Protein AF-F4NVR0-F1 (afdb_monomer)

Structure (mmCIF, N/CA/C/O backbone):
data_AF-F4NVR0-F1
#
_entry.id   AF-F4NVR0-F1
#
loop_
_atom_site.group_PDB
_atom_site.id
_atom_site.type_symbol
_atom_site.label_atom_id
_atom_site.label_alt_id
_atom_site.label_comp_id
_atom_site.label_asym_id
_atom_site.label_entity_id
_atom_site.label_seq_id
_atom_site.pdbx_PDB_ins_code
_atom_site.Cartn_x
_atom_site.Cartn_y
_atom_site.Cartn_z
_atom_site.occupancy
_atom_site.B_iso_or_equiv
_atom_site.auth_seq_id
_atom_site.auth_comp_id
_atom_site.auth_asym_id
_atom_site.auth_atom_id
_atom_site.pdbx_PDB_model_num
ATOM 1 N N . MET A 1 1 ? -31.859 -26.322 0.583 1.00 36.53 1 MET A N 1
ATOM 2 C CA . MET A 1 1 ? -31.741 -26.302 2.067 1.00 36.53 1 MET A CA 1
ATOM 3 C C . MET A 1 1 ? -30.584 -27.142 2.639 1.00 36.53 1 MET A C 1
ATOM 5 O O . MET A 1 1 ? -30.115 -26.810 3.721 1.00 36.53 1 MET A O 1
ATOM 9 N N . LEU A 1 2 ? -30.066 -28.167 1.947 1.00 26.70 2 LEU A N 1
ATOM 10 C CA . LEU A 1 2 ? -28.976 -29.030 2.452 1.00 26.70 2 LEU A CA 1
ATOM 11 C C . LEU A 1 2 ? -27.572 -28.378 2.448 1.00 26.70 2 LEU A C 1
ATOM 13 O O . LEU A 1 2 ? -26.786 -28.615 3.360 1.00 26.70 2 LEU A O 1
ATOM 17 N N . LEU A 1 3 ? -27.293 -27.456 1.521 1.00 26.56 3 LEU A N 1
ATOM 18 C CA . LEU A 1 3 ? -25.991 -26.771 1.398 1.00 26.56 3 LEU A CA 1
ATOM 19 C C . LEU A 1 3 ? -25.673 -25.743 2.507 1.00 26.56 3 LEU A C 1
ATOM 21 O O . LEU A 1 3 ? -24.518 -25.367 2.679 1.00 26.56 3 LEU A O 1
ATOM 25 N N . ARG A 1 4 ? -26.658 -25.299 3.305 1.00 35.00 4 ARG A N 1
ATOM 26 C CA . ARG A 1 4 ? -26.414 -24.389 4.449 1.00 35.00 4 ARG A CA 1
ATOM 27 C C . ARG A 1 4 ? -25.969 -25.119 5.722 1.00 35.00 4 ARG A C 1
ATOM 29 O O . ARG A 1 4 ? -25.376 -24.493 6.593 1.00 35.00 4 ARG A O 1
ATOM 36 N N . ARG A 1 5 ? -26.208 -26.433 5.828 1.00 34.28 5 ARG A N 1
ATOM 37 C CA . ARG A 1 5 ? -25.829 -27.233 7.007 1.00 34.28 5 ARG A CA 1
ATOM 38 C C . ARG A 1 5 ? -24.337 -27.590 7.037 1.00 34.28 5 ARG A C 1
ATOM 40 O O . ARG A 1 5 ? -23.794 -27.756 8.125 1.00 34.28 5 ARG A O 1
ATOM 47 N N . SER A 1 6 ? -23.660 -27.663 5.886 1.00 31.27 6 SER A N 1
ATOM 48 C CA . SER A 1 6 ? -22.228 -28.006 5.832 1.00 31.27 6 SER A CA 1
ATOM 49 C C . SER A 1 6 ? -21.328 -26.858 6.301 1.00 31.27 6 SER A C 1
ATOM 51 O O . SER A 1 6 ? -20.441 -27.085 7.118 1.00 31.27 6 SER A O 1
ATOM 53 N N . LYS A 1 7 ? -21.606 -25.610 5.892 1.00 35.78 7 LYS A N 1
ATOM 54 C CA . LYS A 1 7 ? -20.813 -24.431 6.301 1.00 35.78 7 LYS A CA 1
ATOM 55 C C . LYS A 1 7 ? -20.843 -24.168 7.813 1.00 35.78 7 LYS A C 1
ATOM 57 O O . LYS A 1 7 ? -19.829 -23.786 8.385 1.00 35.78 7 LYS A O 1
ATOM 62 N N . VAL A 1 8 ? -21.976 -24.430 8.471 1.00 45.59 8 VAL A N 1
ATOM 63 C CA . VAL A 1 8 ? -22.117 -24.274 9.933 1.00 45.59 8 VAL A CA 1
ATOM 64 C C . VAL A 1 8 ? -21.318 -25.339 10.693 1.00 45.59 8 VAL A C 1
ATOM 66 O O . VAL A 1 8 ? -20.708 -25.026 11.711 1.00 45.59 8 VAL A O 1
ATOM 69 N N . ARG A 1 9 ? -21.248 -26.579 10.182 1.00 40.19 9 ARG A N 1
ATOM 70 C CA . ARG A 1 9 ? -20.438 -27.647 10.796 1.00 40.19 9 ARG A CA 1
ATOM 71 C C . ARG A 1 9 ? -18.940 -27.338 10.751 1.00 40.19 9 ARG A C 1
ATOM 73 O O . ARG A 1 9 ? -18.263 -27.558 11.746 1.00 40.19 9 ARG A O 1
ATOM 80 N N . VAL A 1 10 ? -18.441 -26.777 9.648 1.00 40.94 10 VAL A N 1
ATOM 81 C CA . VAL A 1 10 ? -17.013 -26.432 9.498 1.00 40.94 10 VAL A CA 1
ATOM 82 C C . VAL A 1 10 ? -16.592 -25.318 10.470 1.00 40.94 10 VAL A C 1
ATOM 84 O O . VAL A 1 10 ? -15.555 -25.429 11.117 1.00 40.94 10 VAL A O 1
ATOM 87 N N . SER A 1 11 ? -17.426 -24.288 10.651 1.00 41.56 11 SER A N 1
ATOM 88 C CA . SER A 1 11 ? -17.159 -23.199 11.606 1.00 41.56 11 SER A CA 1
ATOM 89 C C . SER A 1 11 ? -17.175 -23.674 13.068 1.00 41.56 11 SER A C 1
ATOM 91 O O . SER A 1 11 ? -16.345 -23.245 13.867 1.00 41.56 11 SER A O 1
ATOM 93 N N . LEU A 1 12 ? -18.065 -24.611 13.409 1.00 46.56 12 LEU A N 1
ATOM 94 C CA . LEU A 1 12 ? -18.191 -25.138 14.770 1.00 46.56 12 LEU A CA 1
ATOM 95 C C . LEU A 1 12 ? -17.034 -26.082 15.145 1.00 46.56 12 LEU A C 1
ATOM 97 O O . LEU A 1 12 ? -16.557 -26.044 16.276 1.00 46.56 12 LEU A O 1
ATOM 101 N N . VAL A 1 13 ? -16.534 -26.869 14.184 1.00 47.06 13 VAL A N 1
ATOM 102 C CA . VAL A 1 13 ? -15.323 -27.690 14.361 1.00 47.06 13 VAL A CA 1
ATOM 103 C C . VAL A 1 13 ? -14.088 -26.805 14.553 1.00 47.06 13 VAL A C 1
ATOM 105 O O . VAL A 1 13 ? -13.295 -27.080 15.447 1.00 47.06 13 VAL A O 1
ATOM 108 N N . SER A 1 14 ? -13.968 -25.706 13.797 1.00 38.78 14 SER A N 1
ATOM 109 C CA . SER A 1 14 ? -12.871 -24.740 13.956 1.00 38.78 14 SER A CA 1
ATOM 110 C C . SER A 1 14 ? -12.889 -24.030 15.314 1.00 38.78 14 SER A C 1
ATOM 112 O O . SER A 1 14 ? -11.833 -23.794 15.886 1.00 38.78 14 SER A O 1
ATOM 114 N N . ALA A 1 15 ? -14.067 -23.686 15.844 1.00 45.66 15 ALA A N 1
ATOM 115 C CA . ALA A 1 15 ? -14.177 -23.065 17.165 1.00 45.66 15 ALA A CA 1
ATOM 116 C C . ALA A 1 15 ? -13.806 -24.046 18.295 1.00 45.66 15 ALA A C 1
ATOM 118 O O . ALA A 1 15 ? -13.167 -23.658 19.272 1.00 45.66 15 ALA A O 1
ATOM 119 N N . LEU A 1 16 ? -14.165 -25.328 18.151 1.00 44.28 16 LEU A N 1
ATOM 120 C CA . LEU A 1 16 ? -13.837 -26.374 19.124 1.00 44.28 16 LEU A CA 1
ATOM 121 C C . LEU A 1 16 ? -12.336 -26.698 19.163 1.00 44.28 16 LEU A C 1
ATOM 123 O O . LEU A 1 16 ? -11.793 -26.885 20.252 1.00 44.28 16 LEU A O 1
ATOM 127 N N . THR A 1 17 ? -11.640 -26.705 18.021 1.00 43.19 17 THR A N 1
ATOM 128 C CA . THR A 1 17 ? -10.178 -26.886 17.991 1.00 43.19 17 THR A CA 1
ATOM 129 C C . THR A 1 17 ? -9.433 -25.709 18.616 1.00 43.19 17 THR A C 1
ATOM 131 O O . THR A 1 17 ? -8.456 -25.928 19.329 1.00 43.19 17 THR A O 1
ATOM 134 N N . THR A 1 18 ? -9.914 -24.472 18.444 1.00 43.41 18 THR A N 1
ATOM 135 C CA . THR A 1 18 ? -9.326 -23.300 19.115 1.00 43.41 18 THR A CA 1
ATOM 136 C C . THR A 1 18 ? -9.522 -23.344 20.636 1.00 43.41 18 THR A C 1
ATOM 138 O O . THR A 1 18 ? -8.607 -22.998 21.374 1.00 43.41 18 THR A O 1
ATOM 141 N N . ILE A 1 19 ? -10.671 -23.824 21.131 1.00 48.25 19 ILE A N 1
ATOM 142 C CA . ILE A 1 19 ? -10.940 -23.937 22.578 1.00 48.25 19 ILE A CA 1
ATOM 143 C C . ILE A 1 19 ? -10.048 -24.998 23.248 1.00 48.25 19 ILE A C 1
ATOM 145 O O . ILE A 1 19 ? -9.602 -24.788 24.377 1.00 48.25 19 ILE A O 1
ATOM 149 N N . LEU A 1 20 ? -9.748 -26.108 22.565 1.00 38.47 20 LEU A N 1
ATOM 150 C CA . LEU A 1 20 ? -8.894 -27.172 23.111 1.00 38.47 20 LEU A CA 1
ATOM 151 C C . LEU A 1 20 ? -7.405 -26.786 23.169 1.00 38.47 20 LEU A C 1
ATOM 153 O O . LEU A 1 20 ? -6.694 -27.264 24.046 1.00 38.47 20 LEU A O 1
ATOM 157 N N . PHE A 1 21 ? -6.935 -25.882 22.303 1.00 37.25 21 PHE A N 1
ATOM 158 C CA . PHE A 1 21 ? -5.529 -25.451 22.283 1.00 37.25 21 PHE A CA 1
ATOM 159 C C . PHE A 1 21 ? -5.159 -24.408 23.356 1.00 37.25 21 PHE A C 1
ATOM 161 O O . PHE A 1 21 ? -3.981 -24.232 23.653 1.00 37.25 21 PHE A O 1
ATOM 168 N N . TYR A 1 22 ? -6.136 -23.732 23.973 1.00 38.75 22 TYR A N 1
ATOM 169 C CA . TYR A 1 22 ? -5.900 -22.629 24.922 1.00 38.75 22 TYR A CA 1
ATOM 170 C C . TYR A 1 22 ? -6.001 -23.018 26.415 1.00 38.75 22 TYR A C 1
ATOM 172 O O . TYR A 1 22 ? -6.072 -22.147 27.281 1.00 38.75 22 TYR A O 1
ATOM 180 N N . GLN A 1 23 ? -5.974 -24.311 26.759 1.00 33.81 23 GLN A N 1
ATOM 181 C CA . GLN A 1 23 ? -6.136 -24.803 28.141 1.00 33.81 23 GLN A CA 1
ATOM 182 C C . GLN A 1 23 ? -4.935 -24.594 29.096 1.00 33.81 23 GLN A C 1
ATOM 184 O O . GLN A 1 23 ? -4.992 -25.039 30.241 1.00 33.81 23 GLN A O 1
ATOM 189 N N . HIS A 1 24 ? -3.879 -23.876 28.703 1.00 30.55 24 HIS A N 1
ATOM 190 C CA . HIS A 1 24 ? -2.694 -23.647 29.545 1.00 30.55 24 HIS A CA 1
ATOM 191 C C . HIS A 1 24 ? -2.516 -22.191 30.002 1.00 30.55 24 HIS A C 1
ATOM 193 O O . HIS A 1 24 ? -1.464 -21.605 29.782 1.00 30.55 24 HIS A O 1
ATOM 199 N N . TRP A 1 25 ? -3.508 -21.617 30.692 1.00 31.03 25 TRP A N 1
ATOM 200 C CA . TRP A 1 25 ? -3.334 -20.397 31.503 1.00 31.03 25 TRP A CA 1
ATOM 201 C C . TRP A 1 25 ? -4.023 -20.550 32.873 1.00 31.03 25 TRP A C 1
ATOM 203 O O . TRP A 1 25 ? -5.038 -21.248 32.963 1.00 31.03 25 TRP A O 1
ATOM 213 N N . PRO A 1 26 ? -3.482 -19.951 33.953 1.00 31.14 26 PRO A N 1
ATOM 214 C CA . PRO A 1 26 ? -3.902 -20.253 35.318 1.00 31.14 26 PRO A CA 1
ATOM 215 C C . PRO A 1 26 ? 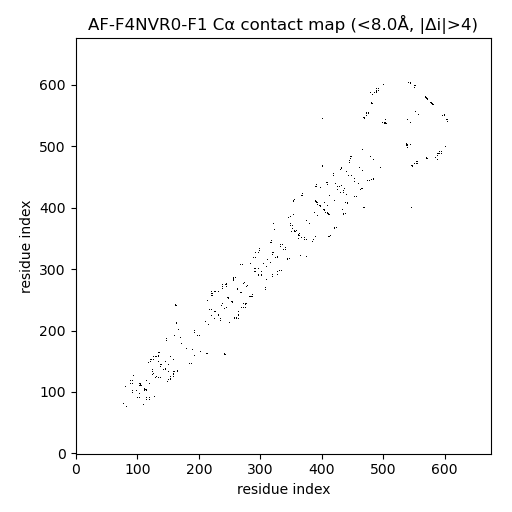-5.282 -19.656 35.629 1.00 31.14 26 PRO A C 1
ATOM 217 O O . PRO A 1 26 ? -5.582 -18.514 35.279 1.00 31.14 26 PRO A O 1
ATOM 220 N N . GLN A 1 27 ? -6.133 -20.440 36.296 1.00 27.61 27 GLN A N 1
ATOM 221 C CA . GLN A 1 27 ? -7.456 -20.005 36.749 1.00 27.61 27 GLN A CA 1
ATOM 222 C C . GLN A 1 27 ? -7.354 -19.083 37.978 1.00 27.61 27 GLN A C 1
ATOM 224 O O . GLN A 1 27 ? -6.601 -19.402 38.898 1.00 27.61 27 GLN A O 1
ATOM 229 N N . PRO A 1 28 ? -8.149 -18.000 38.071 1.00 28.31 28 PRO A N 1
ATOM 230 C CA . PRO A 1 28 ? -8.386 -17.320 39.335 1.00 28.31 28 PRO A CA 1
ATOM 231 C C . PRO A 1 28 ? -9.507 -18.030 40.111 1.00 28.31 28 PRO A C 1
ATOM 233 O O . PRO A 1 28 ? -10.640 -18.146 39.642 1.00 28.31 28 PRO A O 1
ATOM 236 N N . THR A 1 29 ? -9.188 -18.500 41.314 1.00 30.25 29 THR A N 1
ATOM 237 C CA . THR A 1 29 ? -10.130 -19.094 42.268 1.00 30.25 29 THR A CA 1
ATOM 238 C C . THR A 1 29 ? -11.085 -18.018 42.794 1.00 30.25 29 THR A C 1
ATOM 240 O O . THR A 1 29 ? -10.657 -17.106 43.497 1.00 30.25 29 THR A O 1
ATOM 243 N N . ILE A 1 30 ? -12.381 -18.115 42.487 1.00 29.83 30 ILE A N 1
ATOM 244 C CA . ILE A 1 30 ? -13.426 -17.291 43.117 1.00 29.83 30 ILE A CA 1
ATOM 245 C C . ILE A 1 30 ? -14.220 -18.192 44.066 1.00 29.83 30 ILE A C 1
ATOM 247 O O . ILE A 1 30 ? -15.036 -19.009 43.647 1.00 29.83 30 ILE A O 1
ATOM 251 N N . LEU A 1 31 ? -13.941 -18.043 45.361 1.00 26.02 31 LEU A N 1
ATOM 252 C CA . LEU A 1 31 ? -14.676 -18.643 46.473 1.00 26.02 31 LEU A CA 1
ATOM 253 C C . LEU A 1 31 ? -15.923 -17.788 46.751 1.00 26.02 31 LEU A C 1
ATOM 255 O O . LEU A 1 31 ? -15.819 -16.674 47.259 1.00 26.02 31 LEU A O 1
ATOM 259 N N . LEU A 1 32 ? -17.105 -18.307 46.423 1.00 28.14 32 LEU A N 1
ATOM 260 C CA . LEU A 1 32 ? -18.386 -17.724 46.824 1.00 28.14 32 LEU A CA 1
ATOM 261 C C . LEU A 1 32 ? -18.760 -18.245 48.222 1.00 28.14 32 LEU A C 1
ATOM 263 O O . LEU A 1 32 ? -19.095 -19.416 48.378 1.00 28.14 32 LEU A O 1
ATOM 267 N N . LYS A 1 33 ? -18.732 -17.372 49.236 1.00 26.42 33 LYS A N 1
ATOM 268 C CA . LYS A 1 33 ? -19.484 -17.549 50.493 1.00 26.42 33 LYS A CA 1
ATOM 269 C C . LYS A 1 33 ? -20.647 -16.549 50.519 1.00 26.42 33 LYS A C 1
ATOM 271 O O . LYS A 1 33 ? -20.426 -15.386 50.181 1.00 26.42 33 LYS A O 1
ATOM 276 N N . PRO A 1 34 ? -21.859 -16.944 50.943 1.00 31.66 34 PRO A N 1
ATOM 277 C CA . PRO A 1 34 ? -22.960 -16.010 51.132 1.00 31.66 34 PRO A CA 1
ATOM 278 C C . PRO A 1 34 ? -22.920 -15.398 52.542 1.00 31.66 34 PRO A C 1
ATOM 280 O O . PRO A 1 34 ? -22.810 -16.110 53.538 1.00 31.66 34 PRO A O 1
ATOM 283 N N . HIS A 1 35 ? -23.048 -14.072 52.622 1.00 27.88 35 HIS A N 1
ATOM 284 C CA . HIS A 1 35 ? -23.320 -13.331 53.856 1.00 27.88 35 HIS A CA 1
ATOM 285 C C . HIS A 1 35 ? -24.830 -13.078 53.998 1.00 27.88 35 HIS A C 1
ATOM 287 O O . HIS A 1 35 ? -25.474 -12.606 53.063 1.00 27.88 35 HIS A O 1
ATOM 293 N N . ARG A 1 36 ? -25.373 -13.300 55.201 1.00 27.00 36 ARG A N 1
ATOM 294 C CA . ARG A 1 36 ? -26.536 -12.571 55.733 1.00 27.00 36 ARG A CA 1
ATOM 295 C C . ARG A 1 36 ? -26.133 -11.956 57.081 1.00 27.00 36 ARG A C 1
ATOM 297 O O . ARG A 1 36 ? -25.626 -12.652 57.952 1.00 27.00 36 ARG A O 1
ATOM 304 N N . ALA A 1 37 ? -26.314 -10.644 57.174 1.00 30.22 37 ALA A N 1
ATOM 305 C CA . ALA A 1 37 ? -26.220 -9.747 58.337 1.00 30.22 37 ALA A CA 1
ATOM 306 C C . ALA A 1 37 ? -27.593 -9.703 59.063 1.00 30.22 37 ALA A C 1
ATOM 308 O O . ALA A 1 37 ? -28.575 -10.052 58.414 1.00 30.22 37 ALA A O 1
ATOM 309 N N . ILE A 1 38 ? -27.851 -9.273 60.310 1.00 32.03 38 ILE A N 1
ATOM 310 C CA . ILE A 1 38 ? -27.176 -8.720 61.512 1.00 32.03 38 ILE A CA 1
ATOM 311 C C . ILE A 1 38 ? -28.244 -8.832 62.638 1.00 32.03 38 ILE A C 1
ATOM 313 O O . ILE A 1 38 ? -29.405 -8.575 62.330 1.00 32.03 38 ILE A O 1
ATOM 317 N N . SER A 1 39 ? -27.882 -9.104 63.905 1.00 27.84 39 SER A N 1
ATOM 318 C CA . SER A 1 39 ? -28.412 -8.384 65.097 1.00 27.84 39 SER A CA 1
ATOM 319 C C . SER A 1 39 ? -27.800 -8.877 66.422 1.00 27.84 39 SER A C 1
ATOM 321 O O . SER A 1 39 ? -27.597 -10.071 66.626 1.00 27.84 39 SER A O 1
ATOM 323 N N . SER A 1 40 ? -27.521 -7.914 67.299 1.00 30.25 40 SER A N 1
ATOM 324 C CA . SER A 1 40 ? -26.974 -7.962 68.666 1.00 30.25 40 SER A CA 1
ATOM 325 C C . SER A 1 40 ? -27.943 -8.521 69.739 1.00 30.25 40 SER A C 1
ATOM 327 O O . SER A 1 40 ? -29.122 -8.699 69.436 1.00 30.25 40 SER A O 1
ATOM 329 N N . PRO A 1 41 ? -27.473 -8.789 70.983 1.00 41.84 41 PRO A N 1
ATOM 330 C CA . PRO A 1 41 ? -28.193 -9.569 71.998 1.00 41.84 41 PRO A CA 1
ATOM 331 C C . PRO A 1 41 ? -28.903 -8.700 73.052 1.00 41.84 41 PRO A C 1
ATOM 333 O O . PRO A 1 41 ? -28.432 -7.603 73.331 1.00 41.84 41 PRO A O 1
ATOM 336 N N . LEU A 1 42 ? -29.972 -9.217 73.679 1.00 28.72 42 LEU A N 1
ATOM 337 C CA . LEU A 1 42 ? -30.463 -8.827 75.017 1.00 28.72 42 LEU A CA 1
ATOM 338 C C . LEU A 1 42 ? -31.479 -9.868 75.557 1.00 28.72 42 LEU A C 1
ATOM 340 O O . LEU A 1 42 ? -32.535 -10.077 74.974 1.00 28.72 42 LEU A O 1
ATOM 344 N N . THR A 1 43 ? -31.058 -10.538 76.635 1.00 32.84 43 THR A N 1
ATOM 345 C CA . THR A 1 43 ? -31.766 -11.028 77.846 1.00 32.84 43 THR A CA 1
ATOM 346 C C . THR A 1 43 ? -33.218 -11.555 77.836 1.00 32.84 43 THR A C 1
ATOM 348 O O . THR A 1 43 ? -34.168 -10.813 77.604 1.00 32.84 43 THR A O 1
ATOM 351 N N . ASP A 1 44 ? -33.304 -12.782 78.373 1.00 32.72 44 ASP A N 1
ATOM 352 C CA . ASP A 1 44 ? -34.246 -13.329 79.374 1.00 32.72 44 ASP A CA 1
ATOM 353 C C . ASP A 1 44 ? -35.544 -14.089 79.000 1.00 32.72 44 ASP A C 1
ATOM 355 O O . ASP A 1 44 ? -36.103 -13.909 77.919 1.00 32.72 44 ASP A O 1
ATOM 359 N N . PRO A 1 45 ? -35.957 -15.054 79.869 1.00 50.97 45 PRO A N 1
ATOM 360 C CA . PRO A 1 45 ? -36.559 -16.328 79.478 1.00 50.97 45 PRO A CA 1
ATOM 361 C C . PRO A 1 45 ? -38.041 -16.443 79.872 1.00 50.97 45 PRO A C 1
ATOM 363 O O . PRO A 1 45 ? -38.487 -15.771 80.794 1.00 50.97 45 PRO A O 1
ATOM 366 N N . ASN A 1 46 ? -38.789 -17.346 79.220 1.00 29.78 46 ASN A N 1
ATOM 367 C CA . ASN A 1 46 ? -39.793 -18.229 79.845 1.00 29.78 46 ASN A CA 1
ATOM 368 C C . ASN A 1 46 ? -40.592 -19.054 78.814 1.00 29.78 46 ASN A C 1
ATOM 370 O O . ASN A 1 46 ? -40.934 -18.568 77.739 1.00 29.78 46 ASN A O 1
ATOM 374 N N . SER A 1 47 ? -40.960 -20.274 79.239 1.00 30.25 47 SER A N 1
ATOM 375 C CA . SER A 1 47 ? -42.024 -21.179 78.736 1.00 30.25 47 SER A CA 1
ATOM 376 C C . SER A 1 47 ? -41.854 -21.781 77.320 1.00 30.25 47 SER A C 1
ATOM 378 O O . SER A 1 47 ? -41.954 -21.078 76.327 1.00 30.25 47 SER A O 1
ATOM 380 N N . SER A 1 48 ? -41.444 -23.057 77.169 1.00 29.95 48 SER A N 1
ATOM 381 C CA . SER A 1 48 ? -42.264 -24.307 77.185 1.00 29.95 48 SER A CA 1
ATOM 382 C C . SER A 1 48 ? -43.204 -24.420 75.957 1.00 29.95 48 SER A C 1
ATOM 384 O O . SER A 1 48 ? -43.916 -23.470 75.691 1.00 29.95 48 SER A O 1
ATOM 386 N N . ILE A 1 49 ? -43.363 -25.507 75.180 1.00 31.09 49 ILE A N 1
ATOM 387 C CA . ILE A 1 49 ? -43.230 -26.952 75.430 1.00 31.09 49 ILE A CA 1
ATOM 388 C C . ILE A 1 49 ? -43.523 -27.738 74.100 1.00 31.09 49 ILE A C 1
ATOM 390 O O . ILE A 1 49 ? -44.270 -27.242 73.263 1.00 31.09 49 ILE A O 1
ATOM 394 N N . LEU A 1 50 ? -42.977 -28.967 73.979 1.00 28.47 50 LEU A N 1
ATOM 395 C CA . LEU A 1 50 ? -43.384 -30.192 73.213 1.00 28.47 50 LEU A CA 1
ATOM 396 C C . LEU A 1 50 ? -43.513 -30.185 71.659 1.00 28.47 50 LEU A C 1
ATOM 398 O O . LEU A 1 50 ? -44.376 -29.535 71.089 1.00 28.47 50 LEU A O 1
ATOM 402 N N . ILE A 1 51 ? -42.597 -30.841 70.919 1.00 29.86 51 ILE A N 1
ATOM 403 C CA . ILE A 1 51 ? -42.510 -32.272 70.484 1.00 29.86 51 ILE A CA 1
ATOM 404 C C . ILE A 1 51 ? -43.383 -32.647 69.261 1.00 29.86 51 ILE A C 1
ATOM 406 O O . ILE A 1 51 ? -44.602 -32.727 69.351 1.00 29.86 51 ILE A O 1
ATOM 410 N N . ASN A 1 52 ? -42.719 -33.028 68.155 1.00 25.78 52 ASN A N 1
ATOM 411 C CA . ASN A 1 52 ? -42.849 -34.369 67.550 1.00 25.78 52 ASN A CA 1
ATOM 412 C C . ASN A 1 52 ? -41.814 -34.597 66.430 1.00 25.78 52 ASN A C 1
ATOM 414 O O . ASN A 1 52 ? -41.996 -34.185 65.286 1.00 25.78 52 ASN A O 1
ATOM 418 N N . SER A 1 53 ? -40.730 -35.301 66.763 1.00 29.72 53 SER A N 1
ATOM 419 C CA . SER A 1 53 ? -39.784 -35.896 65.819 1.00 29.72 53 SER A CA 1
ATOM 420 C C . SER A 1 53 ? -40.143 -37.370 65.606 1.00 29.72 53 SER A C 1
ATOM 422 O O . SER A 1 53 ? -40.108 -38.175 66.534 1.00 29.72 53 SER A O 1
ATOM 424 N N . LYS A 1 54 ? -40.472 -37.751 64.367 1.00 27.64 54 LYS A N 1
ATOM 425 C CA . LYS A 1 54 ? -40.482 -39.157 63.941 1.00 27.64 54 LYS A CA 1
ATOM 426 C C . LYS A 1 54 ? -39.186 -39.455 63.198 1.00 27.64 54 LYS A C 1
ATOM 428 O O . LYS A 1 54 ? -39.014 -39.081 62.043 1.00 27.64 54 LYS A O 1
ATOM 433 N N . ILE A 1 55 ? -38.290 -40.133 63.904 1.00 33.22 55 ILE A N 1
ATOM 434 C CA . ILE A 1 55 ? -37.166 -40.884 63.350 1.00 33.22 55 ILE A CA 1
ATOM 435 C C . ILE A 1 55 ? -37.739 -42.215 62.854 1.00 33.22 55 ILE A C 1
ATOM 437 O O . ILE A 1 55 ? -38.346 -42.948 63.633 1.00 33.22 55 ILE A O 1
ATOM 441 N N . ALA A 1 56 ? -37.558 -42.519 61.570 1.00 30.06 56 ALA A N 1
ATOM 442 C CA . ALA A 1 56 ? -37.782 -43.849 61.020 1.00 30.06 56 ALA A CA 1
ATOM 443 C C . ALA A 1 56 ? -36.456 -44.372 60.462 1.00 30.06 56 ALA A C 1
ATOM 445 O O . ALA A 1 56 ? -35.919 -43.877 59.473 1.00 30.06 56 ALA A O 1
ATOM 446 N N . THR A 1 57 ? -35.933 -45.358 61.178 1.00 35.72 57 THR A N 1
ATOM 447 C CA . THR A 1 57 ? -34.872 -46.287 60.813 1.00 35.72 57 THR A CA 1
ATOM 448 C C . THR A 1 57 ? -35.260 -47.082 59.565 1.00 35.72 57 THR A C 1
ATOM 450 O O . THR A 1 57 ? -36.354 -47.637 59.495 1.00 35.72 57 THR A O 1
ATOM 453 N N . ALA A 1 58 ? -34.350 -47.185 58.593 1.00 30.78 58 ALA A N 1
ATOM 454 C CA . ALA A 1 58 ? -34.462 -48.145 57.499 1.00 30.78 58 ALA A CA 1
ATOM 455 C C . ALA A 1 58 ? -33.158 -48.936 57.373 1.00 30.78 58 ALA A C 1
ATOM 457 O O . ALA A 1 58 ? -32.067 -48.386 57.222 1.00 30.78 58 ALA A O 1
ATOM 458 N N . SER A 1 59 ? -33.329 -50.243 57.519 1.00 30.52 59 SER A N 1
ATOM 459 C CA . SER A 1 59 ? -32.334 -51.288 57.689 1.00 30.52 59 SER A CA 1
ATOM 460 C C . SER A 1 59 ? -31.445 -51.494 56.466 1.00 30.52 59 SER A C 1
ATOM 462 O O . SER A 1 59 ? -31.913 -51.579 55.332 1.00 30.52 59 SER A O 1
ATOM 464 N N . ILE A 1 60 ? -30.152 -51.673 56.730 1.00 34.69 60 ILE A N 1
ATOM 465 C CA . ILE A 1 60 ? -29.155 -52.139 55.768 1.00 34.69 60 ILE A CA 1
ATOM 466 C C . ILE A 1 60 ? -29.436 -53.617 55.480 1.00 34.69 60 ILE A C 1
ATOM 468 O O . ILE A 1 60 ? -29.231 -54.476 56.334 1.00 34.69 60 ILE A O 1
ATOM 472 N N . THR A 1 61 ? -29.908 -53.912 54.271 1.00 33.06 61 THR A N 1
ATOM 473 C CA . THR A 1 61 ? -29.914 -55.265 53.701 1.00 33.06 61 THR A CA 1
ATOM 474 C C . THR A 1 61 ? -28.890 -55.306 52.573 1.00 33.06 61 THR A C 1
ATOM 476 O O . THR A 1 61 ? -29.039 -54.653 51.544 1.00 33.06 61 THR A O 1
ATOM 479 N N . LEU A 1 62 ? -27.810 -56.051 52.807 1.00 36.22 62 LEU A N 1
ATOM 480 C CA . LEU A 1 62 ? -26.815 -56.435 51.806 1.00 36.22 62 LEU A CA 1
ATOM 481 C C . LEU A 1 62 ? -27.462 -57.369 50.769 1.00 36.22 62 LEU A C 1
ATOM 483 O O . LEU A 1 62 ? -27.976 -58.417 51.168 1.00 36.22 62 LEU A O 1
ATOM 487 N N . PRO A 1 63 ? -27.394 -57.080 49.458 1.00 41.28 63 PRO A N 1
ATOM 488 C CA . PRO A 1 63 ? -27.645 -58.092 48.453 1.00 41.28 63 PRO A CA 1
ATOM 489 C C . PRO A 1 63 ? -26.361 -58.864 48.137 1.00 41.28 63 PRO A C 1
ATOM 491 O O . PRO A 1 63 ? -25.275 -58.306 47.969 1.00 41.28 63 PRO A O 1
ATOM 494 N N . LEU A 1 64 ? -26.543 -60.181 48.067 1.00 38.56 64 LEU A N 1
ATOM 495 C CA . LEU A 1 64 ? -25.562 -61.190 47.716 1.00 38.56 64 LEU A CA 1
ATOM 496 C C . LEU A 1 64 ? -24.849 -60.924 46.383 1.00 38.56 64 LEU A C 1
ATOM 498 O O . LEU A 1 64 ? -25.404 -60.416 45.411 1.00 38.56 64 LEU A O 1
ATOM 502 N N . LEU A 1 65 ? -23.612 -61.413 46.375 1.00 46.94 65 LEU A N 1
ATOM 503 C CA . LEU A 1 65 ? -22.643 -61.540 45.298 1.00 46.94 65 LEU A CA 1
ATOM 504 C C . LEU A 1 65 ? -23.235 -62.194 44.025 1.00 46.94 65 LEU A C 1
ATOM 506 O O . LEU A 1 65 ? -23.136 -63.400 43.809 1.00 46.94 65 LEU A O 1
ATOM 510 N N . GLY A 1 66 ? -23.840 -61.385 43.155 1.00 38.66 66 GLY A N 1
ATOM 511 C CA . GLY A 1 66 ? -24.203 -61.761 41.789 1.00 38.66 66 GLY A CA 1
ATOM 512 C C . GLY A 1 66 ? -23.080 -61.400 40.817 1.00 38.66 66 GLY A C 1
ATOM 513 O O . GLY A 1 66 ? -22.725 -60.231 40.692 1.00 38.66 66 GLY A O 1
ATOM 514 N N . LYS A 1 67 ? -22.518 -62.404 40.133 1.00 44.19 67 LYS A N 1
ATOM 515 C CA . LYS A 1 67 ? -21.478 -62.286 39.093 1.00 44.19 67 LYS A CA 1
ATOM 516 C C . LYS A 1 67 ? -21.742 -61.099 38.152 1.00 44.19 67 LYS A C 1
ATOM 518 O O . LYS A 1 67 ? -22.621 -61.159 37.293 1.00 44.19 67 LYS A O 1
ATOM 523 N N . THR A 1 68 ? -20.950 -60.036 38.283 1.00 41.03 68 THR A N 1
ATOM 524 C CA . THR A 1 68 ? -20.981 -58.882 37.384 1.00 41.03 68 THR A CA 1
ATOM 525 C C . THR A 1 68 ? -20.385 -59.276 36.039 1.00 41.03 68 THR A C 1
ATOM 527 O O . THR A 1 68 ? -19.178 -59.409 35.851 1.00 41.03 68 THR A O 1
ATOM 530 N N . ARG A 1 69 ? -21.271 -59.476 35.065 1.00 44.62 69 ARG A N 1
ATOM 531 C CA . ARG A 1 69 ? -20.921 -59.525 33.649 1.00 44.62 69 ARG A CA 1
ATOM 532 C C . ARG A 1 69 ? -20.422 -58.126 33.279 1.00 44.62 69 ARG A C 1
ATOM 534 O O . ARG A 1 69 ? -21.210 -57.188 33.207 1.00 44.62 69 ARG A O 1
ATOM 541 N N . THR A 1 70 ? -19.115 -57.967 33.098 1.00 45.88 70 THR A N 1
ATOM 542 C CA . THR A 1 70 ? -18.486 -56.725 32.635 1.00 45.88 70 THR A CA 1
ATOM 543 C C . THR A 1 70 ? -18.854 -56.476 31.174 1.00 45.88 70 THR A C 1
ATOM 545 O O . THR A 1 70 ? -18.082 -56.718 30.248 1.00 45.88 70 THR A O 1
ATOM 548 N N . THR A 1 71 ? -20.066 -55.977 30.934 1.00 48.84 71 THR A N 1
ATOM 549 C CA . THR A 1 71 ? -20.378 -55.319 29.670 1.00 48.84 71 THR A CA 1
ATOM 550 C C . THR A 1 71 ? -19.554 -54.041 29.634 1.00 48.84 71 THR A C 1
ATOM 552 O O . THR A 1 71 ? -19.856 -53.091 30.354 1.00 48.84 71 THR A O 1
ATOM 555 N N . LYS A 1 72 ? -18.484 -54.030 28.831 1.00 48.84 72 LYS A N 1
ATOM 556 C CA . LYS A 1 72 ? -17.780 -52.808 28.434 1.00 48.84 72 LYS A CA 1
ATOM 557 C C . LYS A 1 72 ? -18.810 -51.876 27.791 1.00 48.84 72 LYS A C 1
ATOM 559 O O . LYS A 1 72 ? -19.087 -51.984 26.600 1.00 48.84 72 LYS A O 1
ATOM 564 N N . THR A 1 73 ? -19.431 -51.007 28.585 1.00 53.16 73 THR A N 1
ATOM 565 C CA . THR A 1 73 ? -20.252 -49.909 28.083 1.00 53.16 73 THR A CA 1
ATOM 566 C C . THR A 1 73 ? -19.334 -49.038 27.247 1.00 53.16 73 THR A C 1
ATOM 568 O O . THR A 1 73 ? -18.442 -48.381 27.786 1.00 53.16 73 THR A O 1
ATOM 571 N N . LEU A 1 74 ? -19.513 -49.099 25.926 1.00 55.28 74 LEU A N 1
ATOM 572 C CA . LEU A 1 74 ? -18.899 -48.174 24.980 1.00 55.28 74 LEU A CA 1
ATOM 573 C C . LEU A 1 74 ? -19.051 -46.748 25.532 1.00 55.28 74 LEU A C 1
ATOM 575 O O . LEU A 1 74 ? -20.148 -46.409 25.993 1.00 55.28 74 LEU A O 1
ATOM 579 N N . PRO A 1 75 ? -17.986 -45.925 25.531 1.00 56.12 75 PRO A N 1
ATOM 580 C CA . PRO A 1 75 ? -18.066 -44.561 26.027 1.00 56.12 75 PRO A CA 1
ATOM 581 C C . PRO A 1 75 ? -19.204 -43.851 25.296 1.00 56.12 75 PRO A C 1
ATOM 583 O O . PRO A 1 75 ? -19.201 -43.742 24.069 1.00 56.12 75 PRO A O 1
ATOM 586 N N . ARG A 1 76 ? -20.223 -43.438 26.057 1.00 60.72 76 ARG A N 1
ATOM 587 C CA . ARG A 1 76 ? -21.383 -42.720 25.533 1.00 60.72 76 ARG A CA 1
ATOM 588 C C . ARG A 1 76 ? -20.848 -41.461 24.861 1.00 60.72 76 ARG A C 1
ATOM 590 O O . ARG A 1 76 ? -20.324 -40.583 25.542 1.00 60.72 76 ARG A O 1
ATOM 597 N N . ILE A 1 77 ? -20.928 -41.404 23.533 1.00 61.81 77 ILE A N 1
ATOM 598 C CA . ILE A 1 77 ? -20.530 -40.226 22.762 1.00 61.81 77 ILE A CA 1
ATOM 599 C C . ILE A 1 77 ? -21.461 -39.098 23.209 1.00 61.81 77 ILE A C 1
ATOM 601 O O . ILE A 1 77 ? -22.628 -39.076 22.821 1.00 61.81 77 ILE A O 1
ATOM 605 N N . MET A 1 78 ? -20.971 -38.214 24.082 1.00 64.69 78 MET A N 1
ATOM 606 C CA . MET A 1 78 ? -21.718 -37.033 24.502 1.00 64.69 78 MET A CA 1
ATOM 607 C C . MET A 1 78 ? -21.942 -36.163 23.272 1.00 64.69 78 MET A C 1
ATOM 609 O O . MET A 1 78 ? -20.988 -35.686 22.651 1.00 64.69 78 MET A O 1
ATOM 613 N N . MET A 1 79 ? -23.204 -35.980 22.899 1.00 76.94 79 MET A N 1
ATOM 614 C CA . MET A 1 79 ? -23.554 -35.052 21.836 1.00 76.94 79 MET A CA 1
ATOM 615 C C . MET A 1 79 ? -23.490 -33.634 22.400 1.00 76.94 79 MET A C 1
ATOM 617 O O . MET A 1 79 ? -23.746 -33.407 23.580 1.00 76.94 79 MET A O 1
ATOM 621 N N . LEU A 1 80 ? -23.196 -32.644 21.554 1.00 77.12 80 LEU A N 1
ATOM 622 C CA . LEU A 1 80 ? -23.161 -31.234 21.969 1.00 77.12 80 LEU A CA 1
ATOM 623 C C . LEU A 1 80 ? -24.488 -30.786 22.620 1.00 77.12 80 LEU A C 1
ATOM 625 O O . LEU A 1 80 ? -24.512 -29.899 23.467 1.00 77.12 80 LEU A O 1
ATOM 629 N N . THR A 1 81 ? -25.602 -31.420 22.243 1.00 79.00 81 THR A N 1
ATOM 630 C CA . THR A 1 81 ? -26.934 -31.212 22.834 1.00 79.00 81 THR A CA 1
ATOM 631 C C . THR A 1 81 ? -27.019 -31.574 24.311 1.00 79.00 81 THR A C 1
ATOM 633 O O . THR A 1 81 ? -27.873 -31.026 24.998 1.00 79.00 81 THR A O 1
ATOM 636 N N . ASP A 1 82 ? -26.133 -32.446 24.785 1.00 84.69 82 ASP A N 1
ATOM 637 C CA . ASP A 1 82 ? -26.107 -32.951 26.157 1.00 84.69 82 ASP A CA 1
ATOM 638 C C . ASP A 1 82 ? -25.181 -32.105 27.048 1.00 84.69 82 ASP A C 1
ATOM 640 O O . ASP A 1 82 ? -25.072 -32.341 28.251 1.00 84.69 82 ASP A O 1
ATOM 644 N N . CYS A 1 83 ? -24.492 -31.112 26.468 1.00 87.12 83 CYS A N 1
ATOM 645 C CA . CYS A 1 83 ? -23.644 -30.199 27.219 1.00 87.12 83 CYS A CA 1
ATOM 646 C C . CYS A 1 83 ? -24.481 -29.239 28.089 1.00 87.12 83 CYS A C 1
ATOM 648 O O . CYS A 1 83 ? -25.507 -28.730 27.624 1.00 87.12 83 CYS A O 1
ATOM 650 N N . PRO A 1 84 ? -24.010 -28.905 29.307 1.00 92.19 84 PRO A N 1
ATOM 651 C CA . PRO A 1 84 ? -24.652 -27.918 30.173 1.00 92.19 84 PRO A CA 1
ATOM 652 C C . PRO A 1 84 ? -24.824 -26.541 29.514 1.00 92.19 84 PRO A C 1
ATOM 654 O O . PRO A 1 84 ? -24.065 -26.152 28.617 1.00 92.19 84 PRO A O 1
ATOM 657 N N . VAL A 1 85 ? -25.810 -25.774 29.986 1.00 91.56 85 VAL A N 1
ATOM 658 C CA . VAL A 1 85 ? -26.140 -24.425 29.483 1.00 91.56 85 VAL A CA 1
ATOM 659 C C . VAL A 1 85 ? -24.930 -23.491 29.564 1.00 91.56 85 VAL A C 1
ATOM 661 O O . VAL A 1 85 ? -24.732 -22.655 28.685 1.00 91.56 85 VAL A O 1
ATOM 664 N N . GLU A 1 86 ? -24.091 -23.652 30.580 1.00 93.56 86 GLU A N 1
ATOM 665 C CA . GLU A 1 86 ? -22.879 -22.873 30.827 1.00 93.56 86 GLU A CA 1
ATOM 666 C C . GLU A 1 86 ? -21.856 -23.074 29.705 1.00 93.56 86 GLU A C 1
ATOM 668 O O . GLU A 1 86 ? -21.254 -22.110 29.227 1.00 93.56 86 GLU A O 1
ATOM 673 N N . VAL A 1 87 ? -21.704 -24.315 29.228 1.00 93.38 87 VAL A N 1
ATOM 674 C CA . VAL A 1 87 ? -20.820 -24.643 28.102 1.00 93.38 87 VAL A CA 1
ATOM 675 C C . VAL A 1 87 ? -21.351 -23.994 26.830 1.00 93.38 87 VAL A C 1
ATOM 677 O O . VAL A 1 87 ? -20.596 -23.333 26.122 1.00 93.38 87 VAL A O 1
ATOM 680 N N . TRP A 1 88 ? -22.657 -24.093 26.572 1.00 94.25 88 TRP A N 1
ATOM 681 C CA . TRP A 1 88 ? -23.284 -23.420 25.433 1.00 94.25 88 TRP A CA 1
ATOM 682 C C . TRP A 1 88 ? -23.148 -21.898 25.490 1.00 94.25 88 TRP A C 1
ATOM 684 O O . TRP A 1 88 ? -22.903 -21.267 24.465 1.00 94.25 88 TRP A O 1
ATOM 694 N N . THR A 1 89 ? -23.286 -21.314 26.677 1.00 94.00 89 THR A N 1
ATOM 695 C CA . THR A 1 89 ? -23.148 -19.872 26.913 1.00 94.00 89 THR A CA 1
ATOM 696 C C . THR A 1 89 ? -21.721 -19.412 26.631 1.00 94.00 89 THR A C 1
ATOM 698 O O . THR A 1 89 ? -21.514 -18.396 25.970 1.00 94.00 89 THR A O 1
ATOM 701 N N . ARG A 1 90 ? -20.728 -20.205 27.049 1.00 93.69 90 ARG A N 1
ATOM 702 C CA . ARG A 1 90 ? -19.318 -19.946 26.752 1.00 93.69 90 ARG A CA 1
ATOM 703 C C . ARG A 1 90 ? -19.001 -20.125 25.270 1.00 93.69 90 ARG A C 1
ATOM 705 O O . ARG A 1 90 ? -18.306 -19.296 24.701 1.00 93.69 90 ARG A O 1
ATOM 712 N N . ILE A 1 91 ? -19.543 -21.153 24.616 1.00 92.69 91 ILE A N 1
ATOM 713 C CA . ILE A 1 91 ? -19.420 -21.305 23.157 1.00 92.69 91 ILE A CA 1
ATOM 714 C C . ILE A 1 91 ? -19.994 -20.063 22.474 1.00 92.69 91 ILE A C 1
ATOM 716 O O . ILE A 1 91 ? -19.313 -19.456 21.653 1.00 92.69 91 ILE A O 1
ATOM 720 N N . PHE A 1 92 ? -21.207 -19.652 22.857 1.00 93.81 92 PHE A N 1
ATOM 721 C CA . PHE A 1 92 ? -21.877 -18.477 22.310 1.00 93.81 92 PHE A CA 1
ATOM 722 C C . PHE A 1 92 ? -21.026 -17.208 22.441 1.00 93.81 92 PHE A C 1
ATOM 724 O O . PHE A 1 92 ? -20.893 -16.479 21.460 1.00 93.81 92 PHE A O 1
ATOM 731 N N . SER A 1 93 ? -20.388 -16.972 23.594 1.00 93.00 93 SER A N 1
ATOM 732 C CA . SER A 1 93 ? -19.558 -15.778 23.815 1.00 93.00 93 SER A CA 1
ATOM 733 C C . SER A 1 93 ? -18.312 -15.695 22.923 1.00 93.00 93 SER A C 1
ATOM 735 O O . SER A 1 93 ? -17.793 -14.600 22.724 1.00 93.00 93 SER A O 1
ATOM 737 N N . PHE A 1 94 ? -17.844 -16.820 22.368 1.00 91.38 94 PHE A N 1
ATOM 738 C CA . PHE A 1 94 ? -16.700 -16.880 21.447 1.00 91.38 94 PHE A CA 1
ATOM 739 C C . PHE A 1 94 ? -17.096 -17.019 19.970 1.00 91.38 94 PHE A C 1
ATOM 741 O O . PHE A 1 94 ? -16.219 -17.080 19.107 1.00 91.38 94 PHE A O 1
ATOM 748 N N . VAL A 1 95 ? -18.393 -17.050 19.640 1.00 89.25 95 VAL A N 1
ATOM 749 C CA . VAL A 1 95 ? -18.827 -17.101 18.238 1.00 89.25 95 VAL A CA 1
ATOM 750 C C . VAL A 1 95 ? -18.366 -15.831 17.528 1.00 89.25 95 VAL A C 1
ATOM 752 O O . VAL A 1 95 ? -18.756 -14.716 17.884 1.00 89.25 95 VAL A O 1
ATOM 755 N N . HIS A 1 96 ? -17.516 -16.012 16.517 1.00 77.75 96 HIS A N 1
ATOM 756 C CA . HIS A 1 96 ? -17.045 -14.914 15.690 1.00 77.75 96 HIS A CA 1
ATOM 757 C C . HIS A 1 96 ? -18.139 -14.399 14.738 1.00 77.75 96 HIS A C 1
ATOM 759 O O . HIS A 1 96 ? -19.021 -15.144 14.315 1.00 77.75 96 HIS A O 1
ATOM 765 N N . ASP A 1 97 ? -18.036 -13.106 14.420 1.00 68.25 97 ASP A N 1
ATOM 766 C CA . ASP A 1 97 ? -18.822 -12.310 13.464 1.00 68.25 97 ASP A CA 1
ATOM 767 C C . ASP A 1 97 ? -20.103 -11.637 13.971 1.00 68.25 97 ASP A C 1
ATOM 769 O O . ASP A 1 97 ? -20.807 -12.106 14.862 1.00 68.25 97 ASP A O 1
ATOM 773 N N . ASP A 1 98 ? -20.457 -10.526 13.310 1.00 66.38 98 ASP A N 1
ATOM 774 C CA . ASP A 1 98 ? -21.715 -9.785 13.509 1.00 66.38 98 ASP A CA 1
ATOM 775 C C . ASP A 1 98 ? -22.964 -10.646 13.176 1.00 66.38 98 ASP A C 1
ATOM 777 O O . ASP A 1 98 ? -24.108 -10.247 13.409 1.00 66.38 98 ASP A O 1
ATOM 781 N N . THR A 1 99 ? -22.757 -11.860 12.653 1.00 74.06 99 THR A N 1
ATOM 782 C CA . THR A 1 99 ? -23.784 -12.876 12.420 1.00 74.06 99 THR A CA 1
ATOM 783 C C . THR A 1 99 ? -24.008 -13.826 13.593 1.00 74.06 99 THR A C 1
ATOM 785 O O . THR A 1 99 ? -25.003 -14.545 13.557 1.00 74.06 99 THR A O 1
ATOM 788 N N . GLY A 1 100 ? -23.161 -13.838 14.630 1.00 81.31 100 GLY A N 1
ATOM 789 C CA . GLY A 1 100 ? -23.279 -14.766 15.764 1.00 81.31 100 GLY A CA 1
ATOM 790 C C . GLY A 1 100 ? -24.658 -14.714 16.427 1.00 81.31 100 GLY A C 1
ATOM 791 O O . GLY A 1 100 ? -25.359 -15.722 16.495 1.00 81.31 100 GLY A O 1
ATOM 792 N N . LEU A 1 101 ? -25.123 -13.509 16.767 1.00 86.31 101 LEU A N 1
ATOM 793 C CA . LEU A 1 101 ? -26.465 -13.264 17.318 1.00 86.31 101 LEU A CA 1
ATOM 794 C C . LEU A 1 101 ? -27.618 -13.675 16.382 1.00 86.31 101 LEU A C 1
ATOM 796 O O . LEU A 1 101 ? -28.728 -13.908 16.851 1.00 86.31 101 LEU A O 1
ATOM 800 N N . LYS A 1 102 ? -27.383 -13.765 15.066 1.00 88.94 102 LYS A N 1
ATOM 801 C CA . LYS A 1 102 ? -28.408 -14.115 14.065 1.00 88.94 102 LYS A CA 1
ATOM 802 C C . LYS A 1 102 ? -28.417 -15.602 13.717 1.00 88.94 102 LYS A C 1
ATOM 804 O O . LYS A 1 102 ? -29.484 -16.168 13.514 1.00 88.94 102 LYS A O 1
ATOM 809 N N . LEU A 1 103 ? -27.243 -16.222 13.608 1.00 90.25 103 LEU A N 1
ATOM 810 C CA . LEU A 1 103 ? -27.076 -17.594 13.125 1.00 90.25 103 LEU A CA 1
ATOM 811 C C . LEU A 1 103 ? -27.051 -18.617 14.257 1.00 90.25 103 LEU A C 1
ATOM 813 O O . LEU A 1 103 ? -27.616 -19.696 14.097 1.00 90.25 103 LEU A O 1
ATOM 817 N N . PHE A 1 104 ? -26.451 -18.285 15.403 1.00 91.69 104 PHE A N 1
ATOM 818 C CA . PHE A 1 104 ? -26.387 -19.191 16.549 1.00 91.69 104 PHE A CA 1
ATOM 819 C C . PHE A 1 104 ? -27.768 -19.672 17.032 1.00 91.69 104 PHE A C 1
ATOM 821 O O . PHE A 1 104 ? -27.940 -20.882 17.195 1.00 91.69 104 PHE A O 1
ATOM 828 N N . PRO A 1 105 ? -28.799 -18.806 17.147 1.00 92.94 105 PRO A N 1
ATOM 829 C CA . PRO A 1 105 ? -30.138 -19.243 17.541 1.00 92.94 105 PRO A CA 1
ATOM 830 C C . PRO A 1 105 ? -30.787 -20.238 16.561 1.00 92.94 105 PRO A C 1
ATOM 832 O O . PRO A 1 105 ? -31.772 -20.886 16.908 1.00 92.94 105 PRO A O 1
ATOM 835 N N . LEU A 1 106 ? -30.278 -20.343 15.326 1.00 92.94 106 LEU A N 1
ATOM 836 C CA . LEU A 1 106 ? -30.824 -21.204 14.272 1.00 92.94 106 LEU A CA 1
ATOM 837 C C . LEU A 1 106 ? -30.225 -22.617 14.277 1.00 92.94 106 LEU A C 1
ATOM 839 O O . LEU A 1 106 ? -30.683 -23.466 13.514 1.00 92.94 106 LEU A O 1
ATOM 843 N N . ILE A 1 107 ? -29.206 -22.879 15.104 1.00 90.88 107 ILE A N 1
ATOM 844 C CA . ILE A 1 107 ? -28.516 -24.176 15.148 1.00 90.88 107 ILE A CA 1
ATOM 845 C C . ILE A 1 107 ? -29.426 -25.249 15.756 1.00 90.88 107 ILE A C 1
ATOM 847 O O . ILE A 1 107 ? -29.618 -26.315 15.171 1.00 90.88 107 ILE A O 1
ATOM 851 N N . CYS A 1 108 ? -29.980 -24.975 16.938 1.00 92.00 108 CYS A N 1
ATOM 852 C CA . CYS A 1 108 ? -30.866 -25.878 17.667 1.00 92.00 108 CYS A CA 1
ATOM 853 C C . CYS A 1 108 ? -31.701 -25.109 18.706 1.00 92.00 108 CYS A C 1
ATOM 855 O O . CYS A 1 108 ? -31.467 -23.926 18.962 1.00 92.00 108 CYS A O 1
ATOM 857 N N . LYS A 1 109 ? -32.664 -25.793 19.342 1.00 92.50 109 LYS A N 1
ATOM 858 C CA . LYS A 1 109 ? -33.501 -25.208 20.406 1.00 92.50 109 LYS A CA 1
ATOM 859 C C . LYS A 1 109 ? -32.659 -24.672 21.572 1.00 92.50 109 LYS A C 1
ATOM 861 O O . LYS A 1 109 ? -32.899 -23.557 22.017 1.00 92.50 109 LYS A O 1
ATOM 866 N N . GLN A 1 110 ? -31.640 -25.421 22.000 1.00 92.62 110 GLN A N 1
ATOM 867 C CA . GLN A 1 110 ? -30.757 -25.028 23.101 1.00 92.62 110 GLN A CA 1
ATOM 868 C C . GLN A 1 110 ? -29.980 -23.742 22.790 1.00 92.62 110 GLN A C 1
ATOM 870 O O . GLN A 1 110 ? -29.976 -22.810 23.590 1.00 92.62 110 GLN A O 1
ATOM 875 N N . ALA A 1 111 ? -29.390 -23.650 21.595 1.00 92.62 111 ALA A N 1
ATOM 876 C CA . ALA A 1 111 ? -28.682 -22.456 21.142 1.00 92.62 111 ALA A CA 1
ATOM 877 C C . ALA A 1 111 ? -29.610 -21.231 21.081 1.00 92.62 111 ALA A C 1
ATOM 879 O O . ALA A 1 111 ? -29.217 -20.131 21.472 1.00 92.62 111 ALA A O 1
ATOM 880 N N . ARG A 1 112 ? -30.871 -21.430 20.669 1.00 94.44 112 ARG A N 1
ATOM 881 C CA . ARG A 1 112 ? -31.906 -20.390 20.716 1.00 94.44 112 ARG A CA 1
ATOM 882 C C . ARG A 1 112 ? -32.165 -19.912 22.142 1.00 94.44 112 ARG A C 1
ATOM 884 O O . ARG A 1 112 ? -32.107 -18.708 22.372 1.00 94.44 112 ARG A O 1
ATOM 891 N N . CYS A 1 113 ? -32.383 -20.828 23.088 1.00 94.94 113 CYS A N 1
ATOM 892 C CA . CYS A 1 113 ? -32.596 -20.494 24.500 1.00 94.94 113 CYS A CA 1
ATOM 893 C C . CYS A 1 113 ? -31.414 -19.707 25.086 1.00 94.94 113 CYS A C 1
ATOM 895 O O . CYS A 1 113 ? -31.613 -18.670 25.712 1.00 94.94 113 CYS A O 1
ATOM 897 N N . VAL A 1 114 ? -30.184 -20.151 24.815 1.00 95.19 114 VAL A N 1
ATOM 898 C CA . VAL A 1 114 ? -28.957 -19.486 25.280 1.00 95.19 114 VAL A CA 1
ATOM 899 C C . VAL A 1 114 ? -28.830 -18.088 24.683 1.00 95.19 114 VAL A C 1
ATOM 901 O O . VAL A 1 114 ? -28.693 -17.120 25.418 1.00 95.19 114 VAL A O 1
ATOM 904 N N . SER A 1 115 ? -28.974 -17.935 23.366 1.00 94.19 115 SER A N 1
ATOM 905 C CA . SER A 1 115 ? -28.884 -16.618 22.712 1.00 94.19 115 SER A CA 1
ATOM 906 C C . SER A 1 115 ? -29.978 -15.625 23.131 1.00 94.19 115 SER A C 1
ATOM 908 O O . SER A 1 115 ? -29.793 -14.414 23.015 1.00 94.19 115 SER A O 1
ATOM 910 N N . ALA A 1 116 ? -31.126 -16.123 23.604 1.00 94.50 116 ALA A N 1
ATOM 911 C CA . ALA A 1 116 ? -32.216 -15.294 24.102 1.00 94.50 116 ALA A CA 1
ATOM 912 C C . ALA A 1 116 ? -31.957 -14.789 25.531 1.00 94.50 116 ALA A C 1
ATOM 914 O O . ALA A 1 116 ? -32.447 -13.715 25.881 1.00 94.50 116 ALA A O 1
ATOM 915 N N . SER A 1 117 ? -31.167 -15.521 26.325 1.00 96.56 117 SER A N 1
ATOM 916 C CA . SER A 1 117 ? -30.864 -15.192 27.720 1.00 96.56 117 SER A CA 1
ATOM 917 C C . SER A 1 117 ? -30.095 -13.865 27.851 1.00 96.56 117 SER A C 1
ATOM 919 O O . SER A 1 117 ? -29.031 -13.717 27.235 1.00 96.56 117 SER A O 1
ATOM 921 N N . PRO A 1 118 ? -30.563 -12.913 28.688 1.00 96.94 118 PRO A N 1
ATOM 922 C CA . PRO A 1 118 ? -29.862 -11.653 28.938 1.00 96.94 118 PRO A CA 1
ATOM 923 C C . PRO A 1 118 ? -28.422 -11.841 29.428 1.00 96.94 118 PRO A C 1
ATOM 925 O O . PRO A 1 118 ? -27.510 -11.188 28.924 1.00 96.94 118 PRO A O 1
ATOM 928 N N . SER A 1 119 ? -28.186 -12.796 30.334 1.00 96.75 119 SER A N 1
ATOM 929 C CA . SER A 1 119 ? -26.849 -13.085 30.870 1.00 96.75 119 SER A CA 1
ATOM 930 C C . SER A 1 119 ? -25.884 -13.572 29.791 1.00 96.75 119 SER A C 1
ATOM 932 O O . SER A 1 119 ? -24.719 -13.180 29.768 1.00 96.75 119 SER A O 1
ATOM 934 N N . SER A 1 120 ? -26.380 -14.386 28.857 1.00 96.00 120 SER A N 1
ATOM 935 C CA . SER A 1 120 ? -25.575 -14.892 27.741 1.00 96.00 120 SER A CA 1
ATOM 936 C C . SER A 1 120 ? -25.221 -13.784 26.750 1.00 96.00 120 SER A C 1
ATOM 938 O O . SER A 1 120 ? -24.087 -13.723 26.280 1.00 96.00 120 SER A O 1
ATOM 940 N N . LYS A 1 121 ? -26.159 -12.871 26.456 1.00 95.94 121 LYS A N 1
ATOM 941 C CA . LYS A 1 121 ? -25.900 -11.689 25.613 1.00 95.94 121 LYS A CA 1
ATOM 942 C C . LYS A 1 121 ? -24.911 -10.725 26.269 1.00 95.94 121 LYS A C 1
ATOM 944 O O . LYS A 1 121 ? -23.998 -10.250 25.599 1.00 95.94 121 LYS A O 1
ATOM 949 N N . ALA A 1 122 ? -25.064 -10.465 27.568 1.00 97.12 122 ALA A N 1
ATOM 950 C CA . ALA A 1 122 ? -24.142 -9.626 28.328 1.00 97.12 122 ALA A CA 1
ATOM 951 C C . ALA A 1 122 ? -22.717 -10.198 28.291 1.00 97.12 122 ALA A C 1
ATOM 953 O O . ALA A 1 122 ? -21.775 -9.476 27.962 1.00 97.12 122 ALA A O 1
ATOM 954 N N . LEU A 1 123 ? -22.568 -11.507 28.535 1.00 96.06 123 LEU A N 1
ATOM 955 C CA . LEU A 1 123 ? -21.282 -12.190 28.412 1.00 96.06 123 LEU A CA 1
ATOM 956 C C . LEU A 1 123 ? -20.735 -12.105 26.983 1.00 96.06 123 LEU A C 1
ATOM 958 O O . LEU A 1 123 ? -19.570 -11.772 26.806 1.00 96.06 123 LEU A O 1
ATOM 962 N N . TYR A 1 124 ? -21.568 -12.331 25.963 1.00 95.38 124 TYR A N 1
ATOM 963 C CA . TYR A 1 124 ? -21.173 -12.192 24.559 1.00 95.38 124 TYR A CA 1
ATOM 964 C C . TYR A 1 124 ? -20.590 -10.804 24.253 1.00 95.38 124 TYR A C 1
ATOM 966 O O . TYR A 1 124 ? -19.504 -10.710 23.681 1.00 95.38 124 TYR A O 1
ATOM 974 N N . PHE A 1 125 ? -21.252 -9.720 24.672 1.00 95.62 125 PHE A N 1
ATOM 975 C CA . PHE A 1 125 ? -20.743 -8.363 24.444 1.00 95.62 125 PHE A CA 1
ATOM 976 C C . PHE A 1 125 ? -19.446 -8.083 25.204 1.00 95.62 125 PHE A C 1
ATOM 978 O O . PHE A 1 125 ? -18.528 -7.489 24.640 1.00 95.62 125 PHE A O 1
ATOM 985 N N . LEU A 1 126 ? -19.350 -8.529 26.457 1.00 95.62 126 LEU A N 1
ATOM 986 C CA . LEU A 1 126 ? -18.161 -8.349 27.289 1.00 95.62 126 LEU A CA 1
ATOM 987 C C . LEU A 1 126 ? -16.955 -9.126 26.765 1.00 95.62 126 LEU A C 1
ATOM 989 O O . LEU A 1 126 ? -15.862 -8.570 26.683 1.00 95.62 126 LEU A O 1
ATOM 993 N N . THR A 1 127 ? -17.142 -10.389 26.384 1.00 94.12 127 THR A N 1
ATOM 994 C CA . THR A 1 127 ? -16.078 -11.225 25.822 1.00 94.12 127 THR A CA 1
ATOM 995 C C . THR A 1 127 ? -15.617 -10.690 24.471 1.00 94.12 127 THR A C 1
ATOM 997 O O . THR A 1 127 ? -14.421 -10.679 24.200 1.00 94.12 127 THR A O 1
ATOM 1000 N N . ARG A 1 128 ? -16.543 -10.211 23.631 1.00 91.12 128 ARG A N 1
ATOM 1001 C CA . ARG A 1 128 ? -16.217 -9.791 22.265 1.00 91.12 128 ARG A CA 1
ATOM 1002 C C . ARG A 1 128 ? -15.619 -8.392 22.164 1.00 91.12 128 ARG A C 1
ATOM 1004 O O . ARG A 1 128 ? -14.741 -8.174 21.338 1.00 91.12 128 ARG A O 1
ATOM 1011 N N . TYR A 1 129 ? -16.119 -7.444 22.950 1.00 92.19 129 TYR A N 1
ATOM 1012 C CA . TYR A 1 129 ? -15.748 -6.029 22.835 1.00 92.19 129 TYR A CA 1
ATOM 1013 C C . TYR A 1 129 ? -14.977 -5.503 24.052 1.00 92.19 129 TYR A C 1
ATOM 1015 O O . TYR A 1 129 ? -14.542 -4.354 24.052 1.00 92.19 129 TYR A O 1
ATOM 1023 N N . GLY A 1 130 ? -14.806 -6.320 25.092 1.00 93.56 130 GLY A N 1
ATOM 1024 C CA . GLY A 1 130 ? -14.175 -5.911 26.341 1.00 93.56 130 GLY A CA 1
ATOM 1025 C C . GLY A 1 130 ? -15.064 -5.002 27.195 1.00 93.56 130 GLY A C 1
ATOM 1026 O O . GLY A 1 130 ? -16.099 -4.491 26.768 1.00 93.56 130 GLY A O 1
ATOM 1027 N N . LYS A 1 131 ? -14.645 -4.770 28.440 1.00 95.12 131 LYS A N 1
ATOM 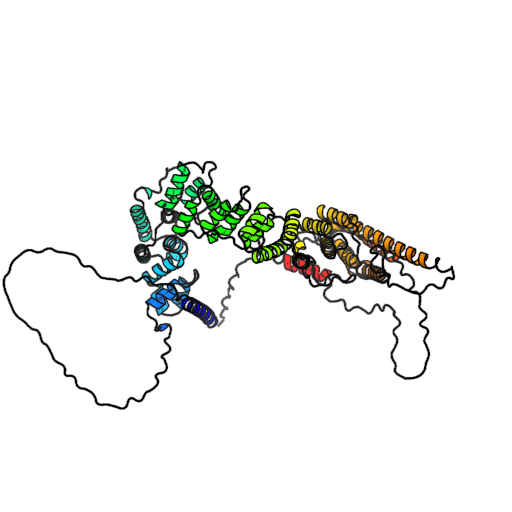1028 C CA . LYS A 1 131 ? -15.440 -4.031 29.437 1.00 95.12 131 LYS A CA 1
ATOM 1029 C C . LYS A 1 131 ? -15.746 -2.587 29.031 1.00 95.12 131 LYS A C 1
ATOM 1031 O O . LYS A 1 131 ? -16.850 -2.118 29.279 1.00 95.12 131 LYS A O 1
ATOM 1036 N N . ASN A 1 132 ? -14.811 -1.917 28.366 1.00 93.25 132 ASN A N 1
ATOM 1037 C CA . ASN A 1 132 ? -14.891 -0.473 28.132 1.00 93.25 132 ASN A CA 1
ATOM 1038 C C . ASN A 1 132 ? -15.615 -0.094 26.830 1.00 93.25 132 ASN A C 1
ATOM 1040 O O . ASN A 1 132 ? -16.240 0.958 26.757 1.00 93.25 132 ASN A O 1
ATOM 1044 N N . MET A 1 133 ? -15.560 -0.956 25.808 1.00 94.69 133 MET A N 1
ATOM 1045 C CA . MET A 1 133 ? -16.179 -0.707 24.497 1.00 94.69 133 MET A CA 1
ATOM 1046 C C . MET A 1 133 ? -17.455 -1.523 24.258 1.00 94.69 133 MET A C 1
ATOM 1048 O O . MET A 1 133 ? -18.132 -1.327 23.244 1.00 94.69 133 MET A O 1
ATOM 1052 N N . SER A 1 134 ? -17.820 -2.414 25.188 1.00 95.31 134 SER A N 1
ATOM 1053 C CA . SER A 1 134 ? -19.005 -3.268 25.059 1.00 95.31 134 SER A CA 1
ATOM 1054 C C . SER A 1 134 ? -20.301 -2.487 24.866 1.00 95.31 134 SER A C 1
ATOM 1056 O O . SER A 1 134 ? -21.038 -2.817 23.941 1.00 95.31 134 SER A O 1
ATOM 1058 N N . PHE A 1 135 ? -20.567 -1.427 25.640 1.00 95.88 135 PHE A N 1
ATOM 1059 C CA . PHE A 1 135 ? -21.776 -0.617 25.436 1.00 95.88 135 PHE A CA 1
ATOM 1060 C C . PHE A 1 135 ? -21.796 0.076 24.082 1.00 95.88 135 PHE A C 1
ATOM 1062 O O . PHE A 1 135 ? -22.817 0.029 23.400 1.00 95.88 135 PHE A O 1
ATOM 1069 N N . TYR A 1 136 ? -20.674 0.665 23.666 1.00 94.94 136 TYR A N 1
ATOM 1070 C CA . TYR A 1 136 ? -20.587 1.347 22.380 1.00 94.94 136 TYR A CA 1
ATOM 1071 C C . TYR A 1 136 ? -20.928 0.407 21.219 1.00 94.94 136 TYR A C 1
ATOM 1073 O O . TYR A 1 136 ? -21.796 0.711 20.399 1.00 94.94 136 TYR A O 1
ATOM 1081 N N . PHE A 1 137 ? -20.277 -0.759 21.151 1.00 93.25 137 PHE A N 1
ATOM 1082 C CA . PHE A 1 137 ? -20.504 -1.701 20.057 1.00 93.25 137 PHE A CA 1
ATOM 1083 C C . PHE A 1 137 ? -21.839 -2.439 20.170 1.00 93.25 137 PHE A C 1
ATOM 1085 O O . PHE A 1 137 ? -22.461 -2.692 19.137 1.00 93.25 137 PHE A O 1
ATOM 1092 N N . ALA A 1 138 ? -22.314 -2.746 21.382 1.00 94.06 138 ALA A N 1
ATOM 1093 C CA . ALA A 1 138 ? -23.642 -3.319 21.576 1.00 94.06 138 ALA A CA 1
ATOM 1094 C C . ALA A 1 138 ? -24.730 -2.348 21.102 1.00 94.06 138 ALA A C 1
ATOM 1096 O O . ALA A 1 138 ? -25.596 -2.742 20.327 1.00 94.06 138 ALA A O 1
ATOM 1097 N N . TYR A 1 139 ? -24.634 -1.068 21.469 1.00 93.75 139 TYR A N 1
ATOM 1098 C CA . TYR A 1 139 ? -25.549 -0.026 21.008 1.00 93.75 139 TYR A CA 1
ATOM 1099 C C . TYR A 1 139 ? -25.479 0.156 19.485 1.00 93.75 139 TYR A C 1
ATOM 1101 O O . TYR A 1 139 ? -26.490 0.067 18.794 1.00 93.75 139 TYR A O 1
ATOM 1109 N N . ARG A 1 140 ? -24.271 0.332 18.937 1.00 91.44 140 ARG A N 1
ATOM 1110 C CA . ARG A 1 140 ? -24.061 0.634 17.514 1.00 91.44 140 ARG A CA 1
ATOM 1111 C C . ARG A 1 140 ? -24.450 -0.514 16.582 1.00 91.44 140 ARG A C 1
ATOM 1113 O O . ARG A 1 140 ? -25.052 -0.280 15.538 1.00 91.44 140 ARG A O 1
ATOM 1120 N N . LYS A 1 141 ? -24.037 -1.744 16.899 1.00 91.12 141 LYS A N 1
ATOM 1121 C CA . LYS A 1 141 ? -24.180 -2.901 15.997 1.00 91.12 141 LYS A CA 1
ATOM 1122 C C . LYS A 1 141 ? -25.353 -3.806 16.360 1.00 91.12 141 LYS A C 1
ATOM 1124 O O . LYS A 1 141 ? -25.888 -4.482 15.483 1.00 91.12 141 LYS A O 1
ATOM 1129 N N . HIS A 1 142 ? -25.751 -3.825 17.632 1.00 91.81 142 HIS A N 1
ATOM 1130 C CA . HIS A 1 142 ? -26.645 -4.840 18.193 1.00 91.81 142 HIS A CA 1
ATOM 1131 C C . HIS A 1 142 ? -27.783 -4.242 19.026 1.00 91.81 142 HIS A C 1
ATOM 1133 O O . HIS A 1 142 ? -28.248 -4.892 19.958 1.00 91.81 142 HIS A O 1
ATOM 1139 N N . LEU A 1 143 ? -28.274 -3.046 18.672 1.00 91.75 143 LEU A N 1
ATOM 1140 C CA . LEU A 1 143 ? -29.301 -2.323 19.437 1.00 91.75 143 LEU A CA 1
ATOM 1141 C C . LEU A 1 143 ? -30.504 -3.200 19.828 1.00 91.75 143 LEU A C 1
ATOM 1143 O O . LEU A 1 143 ? -30.966 -3.152 20.958 1.00 91.75 143 LEU A O 1
ATOM 1147 N N . LYS A 1 144 ? -30.969 -4.073 18.924 1.00 91.06 144 LYS A N 1
ATOM 1148 C CA . LYS A 1 144 ? -32.106 -4.986 19.173 1.00 91.06 144 LYS A CA 1
ATOM 1149 C C . LYS A 1 144 ? -31.841 -6.060 20.233 1.00 91.06 144 LYS A C 1
ATOM 1151 O O . LYS A 1 144 ? -32.782 -6.646 20.754 1.00 91.06 144 LYS A O 1
ATOM 1156 N N . ALA A 1 145 ? -30.578 -6.384 20.485 1.00 92.25 145 ALA A N 1
ATOM 1157 C CA . ALA A 1 145 ? -30.168 -7.341 21.506 1.00 92.25 145 ALA A CA 1
ATOM 1158 C C . ALA A 1 145 ? -29.811 -6.656 22.836 1.00 92.25 145 ALA A C 1
ATOM 1160 O O . ALA A 1 145 ? -29.578 -7.357 23.819 1.00 92.25 145 ALA A O 1
ATOM 1161 N N . LEU A 1 146 ? -29.770 -5.320 22.863 1.00 93.94 146 LEU A N 1
ATOM 1162 C CA . LEU A 1 146 ? -29.481 -4.515 24.039 1.00 93.94 146 LEU A CA 1
ATOM 1163 C C . LEU A 1 146 ? -30.797 -4.123 24.723 1.00 93.94 146 LEU A C 1
ATOM 1165 O O . LEU A 1 146 ? -31.454 -3.165 24.328 1.00 93.94 146 LEU A O 1
ATOM 1169 N N . ASP A 1 147 ? -31.187 -4.886 25.738 1.00 93.94 147 ASP A N 1
ATOM 1170 C CA . ASP A 1 147 ? -32.321 -4.570 26.609 1.00 93.94 147 ASP A CA 1
ATOM 1171 C C . ASP A 1 147 ? -31.838 -4.092 27.993 1.00 93.94 147 ASP A C 1
ATOM 1173 O O . ASP A 1 147 ? -30.644 -4.131 28.305 1.00 93.94 147 ASP A O 1
ATOM 1177 N N . LEU A 1 148 ? -32.764 -3.609 28.826 1.00 96.31 148 LEU A N 1
ATOM 1178 C CA . LEU A 1 148 ? -32.440 -3.062 30.148 1.00 96.31 148 LEU A CA 1
ATOM 1179 C C . LEU A 1 148 ? -31.749 -4.094 31.055 1.00 96.31 148 LEU A C 1
ATOM 1181 O O . LEU A 1 148 ? -30.804 -3.751 31.765 1.00 96.31 148 LEU A O 1
ATOM 1185 N N . LEU A 1 149 ? -32.187 -5.356 31.008 1.00 97.44 149 LEU A N 1
ATOM 1186 C CA . LEU A 1 149 ? -31.618 -6.431 31.825 1.00 97.44 149 LEU A CA 1
ATOM 1187 C C . LEU A 1 149 ? -30.197 -6.765 31.371 1.00 97.44 149 LEU A C 1
ATOM 1189 O O . LEU A 1 149 ? -29.305 -6.909 32.203 1.00 97.44 149 LEU A O 1
ATOM 1193 N N . VAL A 1 150 ? -29.958 -6.832 30.059 1.00 97.38 150 VAL A N 1
ATOM 1194 C CA . VAL A 1 150 ? -28.621 -7.011 29.486 1.00 97.38 150 VAL A CA 1
ATOM 1195 C C . VAL A 1 150 ? -27.699 -5.892 29.955 1.00 97.38 150 VAL A C 1
ATOM 1197 O O . VAL A 1 150 ? -26.600 -6.182 30.419 1.00 97.38 150 VAL A O 1
ATOM 1200 N N . VAL A 1 151 ? -28.142 -4.632 29.898 1.00 97.19 151 VAL A N 1
ATOM 1201 C CA . VAL A 1 151 ? -27.335 -3.491 30.355 1.00 97.19 151 VAL A CA 1
ATOM 1202 C C . VAL A 1 151 ? -27.003 -3.590 31.844 1.00 97.19 151 VAL A C 1
ATOM 1204 O O . VAL A 1 151 ? -25.843 -3.425 32.219 1.00 97.19 151 VAL A O 1
ATOM 1207 N N . GLN A 1 152 ? -27.982 -3.906 32.692 1.00 97.12 152 GLN A N 1
ATOM 1208 C CA . GLN A 1 152 ? -27.757 -4.079 34.130 1.00 97.12 152 GLN A CA 1
ATOM 1209 C C . GLN A 1 152 ? -26.757 -5.202 34.421 1.00 97.12 152 GLN A C 1
ATOM 1211 O O . GLN A 1 152 ? -25.826 -5.007 35.201 1.00 97.12 152 GLN A O 1
ATOM 1216 N N . ILE A 1 153 ? -26.895 -6.352 33.756 1.00 97.88 153 ILE A N 1
ATOM 1217 C CA . ILE A 1 153 ? -25.971 -7.481 33.915 1.00 97.88 153 ILE A CA 1
ATOM 1218 C C . ILE A 1 153 ? -24.575 -7.115 33.396 1.00 97.88 153 ILE A C 1
ATOM 1220 O O . ILE A 1 153 ? -23.575 -7.493 34.003 1.00 97.88 153 ILE A O 1
ATOM 1224 N N . MET A 1 154 ? -24.469 -6.362 32.299 1.00 97.88 154 MET A N 1
ATOM 1225 C CA . MET A 1 154 ? -23.182 -5.867 31.804 1.00 97.88 154 MET A CA 1
ATOM 1226 C C . MET A 1 154 ? -22.494 -4.975 32.844 1.00 97.88 154 MET A C 1
ATOM 1228 O O . MET A 1 154 ? -21.320 -5.198 33.135 1.00 97.88 154 MET A O 1
ATOM 1232 N N . LEU A 1 155 ? -23.218 -4.026 33.449 1.00 97.00 155 LEU A N 1
ATOM 1233 C CA . LEU A 1 155 ? -22.696 -3.166 34.520 1.00 97.00 155 LEU A CA 1
ATOM 1234 C C . LEU A 1 155 ? -22.267 -3.972 35.751 1.00 97.00 155 LEU A C 1
ATOM 1236 O O . LEU A 1 155 ? -21.172 -3.762 36.265 1.00 97.00 155 LEU A O 1
ATOM 1240 N N . GLN A 1 156 ? -23.082 -4.940 36.185 1.00 97.06 156 GLN A N 1
ATOM 1241 C CA . GLN A 1 156 ? -22.751 -5.839 37.300 1.00 97.06 156 GLN A CA 1
ATOM 1242 C C . GLN A 1 156 ? -21.474 -6.649 37.036 1.00 97.06 156 GLN A C 1
ATOM 1244 O O . GLN A 1 156 ? -20.692 -6.895 37.948 1.00 97.06 156 GLN A O 1
ATOM 1249 N N . ASN A 1 157 ? -21.225 -7.013 35.776 1.00 96.50 157 ASN A N 1
ATOM 1250 C CA . ASN A 1 157 ? -20.003 -7.696 35.348 1.00 96.50 157 ASN A CA 1
ATOM 1251 C C . ASN A 1 157 ? -18.837 -6.732 35.031 1.00 96.50 157 ASN A C 1
ATOM 1253 O O . ASN A 1 157 ? -17.801 -7.138 34.489 1.00 96.50 157 ASN A O 1
ATOM 1257 N N . GLY A 1 158 ? -18.978 -5.454 35.388 1.00 95.25 158 GLY A N 1
ATOM 1258 C CA . GLY A 1 158 ? -17.930 -4.446 35.297 1.00 95.25 158 GLY A CA 1
ATOM 1259 C C . GLY A 1 158 ? -17.757 -3.826 33.913 1.00 95.25 158 GLY A C 1
ATOM 1260 O O . GLY A 1 158 ? -16.666 -3.333 33.622 1.00 95.25 158 GLY A O 1
ATOM 1261 N N . ALA A 1 159 ? -18.779 -3.857 33.050 1.00 96.25 159 ALA A N 1
ATOM 1262 C CA . ALA A 1 159 ? -18.803 -2.987 31.878 1.00 96.25 159 ALA A CA 1
ATOM 1263 C C . ALA A 1 159 ? -18.732 -1.524 32.329 1.00 96.25 159 ALA A C 1
ATOM 1265 O O . ALA A 1 159 ? -19.419 -1.125 33.268 1.00 96.25 159 ALA A O 1
ATOM 1266 N N . GLN A 1 160 ? -17.920 -0.725 31.648 1.00 93.81 160 GLN A N 1
ATOM 1267 C CA . GLN A 1 160 ? -17.846 0.712 31.893 1.00 93.81 160 GLN A CA 1
ATOM 1268 C C . GLN A 1 160 ? -18.687 1.429 30.851 1.00 93.81 160 GLN A C 1
ATOM 1270 O O . GLN A 1 160 ? -18.688 1.022 29.690 1.00 93.81 160 GLN A O 1
ATOM 1275 N N . LEU A 1 161 ? -19.381 2.492 31.259 1.00 94.50 161 LEU A N 1
ATOM 1276 C CA . LEU A 1 161 ? -20.133 3.374 30.372 1.00 94.50 161 LEU A CA 1
ATOM 1277 C C . LEU A 1 161 ? -19.364 4.693 30.192 1.00 94.50 161 LEU A C 1
ATOM 1279 O O . LEU A 1 161 ? -19.516 5.583 31.026 1.00 94.50 161 LEU A O 1
ATOM 1283 N N . PRO A 1 162 ? -18.538 4.842 29.137 1.00 93.81 162 PRO A N 1
ATOM 1284 C CA . PRO A 1 162 ? -17.851 6.099 28.869 1.00 93.81 162 PRO A CA 1
ATOM 1285 C C . PRO A 1 162 ? -18.830 7.235 28.562 1.00 93.81 162 PRO A C 1
ATOM 1287 O O . PRO A 1 162 ? -19.839 7.027 27.878 1.00 93.81 162 PRO A O 1
ATOM 1290 N N . ARG A 1 163 ? -18.482 8.462 28.966 1.00 92.56 163 ARG A N 1
ATOM 1291 C CA . ARG A 1 163 ? -19.313 9.663 28.753 1.00 92.56 163 ARG A CA 1
ATOM 1292 C C . ARG A 1 163 ? -19.681 9.879 27.281 1.00 92.56 163 ARG A C 1
ATOM 1294 O O . ARG A 1 163 ? -20.842 10.152 26.977 1.00 92.56 163 ARG A O 1
ATOM 1301 N N . PHE A 1 164 ? -18.742 9.673 26.355 1.00 92.31 164 PHE A N 1
ATOM 1302 C CA . PHE A 1 164 ? -18.998 9.838 24.918 1.00 92.31 164 PHE A CA 1
ATOM 1303 C C . PHE A 1 164 ? -20.086 8.889 24.381 1.00 92.31 164 PHE A C 1
ATOM 1305 O O . PHE A 1 164 ? -20.777 9.214 23.414 1.00 92.31 164 PHE A O 1
ATOM 1312 N N . VAL A 1 165 ? -20.248 7.704 24.984 1.00 93.31 165 VAL A N 1
ATOM 1313 C CA . VAL A 1 165 ? -21.292 6.748 24.587 1.00 93.31 165 VAL A CA 1
ATOM 1314 C C . VAL A 1 165 ? -22.653 7.305 24.981 1.00 93.31 165 VAL A C 1
ATOM 1316 O O . VAL A 1 165 ? -23.565 7.313 24.159 1.00 93.31 165 VAL A O 1
ATOM 1319 N N . ALA A 1 166 ? -22.766 7.848 26.194 1.00 92.00 166 ALA A N 1
ATOM 1320 C CA . ALA A 1 166 ? -23.973 8.524 26.649 1.00 92.00 166 ALA A CA 1
ATOM 1321 C C . ALA A 1 166 ? -24.293 9.760 25.793 1.00 92.00 166 ALA A C 1
ATOM 1323 O O . ALA A 1 166 ? -25.430 9.910 25.358 1.00 92.00 166 ALA A O 1
ATOM 1324 N N . GLN A 1 167 ? -23.294 10.587 25.454 1.00 89.50 167 GLN A N 1
ATOM 1325 C CA . GLN A 1 167 ? -23.455 11.717 24.523 1.00 89.50 167 GLN A CA 1
ATOM 1326 C C . GLN A 1 167 ? -24.030 11.269 23.177 1.00 89.50 167 GLN A C 1
ATOM 1328 O O . GLN A 1 167 ? -24.963 11.882 22.657 1.00 89.50 167 GLN A O 1
ATOM 1333 N N . LYS A 1 168 ? -23.487 10.182 22.615 1.00 89.94 168 LYS A N 1
ATOM 1334 C CA . LYS A 1 168 ? -23.946 9.637 21.338 1.00 89.94 168 LYS A CA 1
ATOM 1335 C C . LYS A 1 168 ? -25.381 9.115 21.426 1.00 89.94 168 LYS A C 1
ATOM 1337 O O . LYS A 1 168 ? -26.175 9.426 20.545 1.00 89.94 168 LYS A O 1
ATOM 1342 N N . ILE A 1 169 ? -25.717 8.376 22.483 1.00 90.94 169 ILE A N 1
ATOM 1343 C CA . ILE A 1 169 ? -27.075 7.866 22.725 1.00 90.94 169 ILE A CA 1
ATOM 1344 C C . ILE A 1 169 ? -28.074 9.023 22.857 1.00 90.94 169 ILE A C 1
ATOM 1346 O O . ILE A 1 169 ? -29.130 8.985 22.232 1.00 90.94 169 ILE A O 1
ATOM 1350 N N . THR A 1 170 ? -27.734 10.064 23.620 1.00 89.81 170 THR A N 1
ATOM 1351 C CA . THR A 1 170 ? -28.579 11.253 23.791 1.00 89.81 170 THR A CA 1
ATOM 1352 C C . THR A 1 170 ? -28.781 11.993 22.475 1.00 89.81 170 THR A C 1
ATOM 1354 O O . THR A 1 170 ? -29.912 12.305 22.110 1.00 89.81 170 THR A O 1
ATOM 1357 N N . SER A 1 171 ? -27.702 12.221 21.722 1.00 87.25 171 SER A N 1
ATOM 1358 C CA . SER A 1 171 ? -27.780 12.842 20.400 1.00 87.25 171 SER A CA 1
ATOM 1359 C C . SER A 1 171 ? -28.669 12.036 19.450 1.00 87.25 171 SER A C 1
ATOM 1361 O O . SER A 1 171 ? -29.549 12.609 18.816 1.00 87.25 171 SER A O 1
ATOM 1363 N N . ASP A 1 172 ? -28.494 10.715 19.391 1.00 88.12 172 ASP A N 1
ATOM 1364 C CA . ASP A 1 172 ? -29.303 9.846 18.536 1.00 88.12 172 ASP A CA 1
ATOM 1365 C C . ASP A 1 172 ? -30.778 9.845 18.940 1.00 88.12 172 ASP A C 1
ATOM 1367 O O . ASP A 1 172 ? -31.636 9.944 18.067 1.00 88.12 172 ASP A O 1
ATOM 1371 N N . TYR A 1 173 ? -31.080 9.787 20.241 1.00 89.25 173 TYR A N 1
ATOM 1372 C CA . TYR A 1 173 ? -32.453 9.808 20.749 1.00 89.25 173 TYR A CA 1
ATOM 1373 C C . TYR A 1 173 ? -33.204 11.077 20.323 1.00 89.25 173 TYR A C 1
ATOM 1375 O O . TYR A 1 173 ? -34.347 10.996 19.883 1.00 89.25 173 TYR A O 1
ATOM 1383 N N . HIS A 1 174 ? -32.551 12.242 20.386 1.00 86.19 174 HIS A N 1
ATOM 1384 C CA . HIS A 1 174 ? -33.159 13.511 19.974 1.00 86.19 174 HIS A CA 1
ATOM 1385 C C . HIS A 1 174 ? -33.248 13.695 18.453 1.00 86.19 174 HIS A C 1
ATOM 1387 O O . HIS A 1 174 ? -34.068 14.481 17.985 1.00 86.19 174 HIS A O 1
ATOM 1393 N N . MET A 1 175 ? -32.423 12.987 17.677 1.00 84.25 175 MET A N 1
ATOM 1394 C CA . MET A 1 175 ? -32.421 13.061 16.211 1.00 84.25 175 MET A CA 1
ATOM 1395 C C . MET A 1 175 ? -33.362 12.038 15.547 1.00 84.25 175 MET A C 1
ATOM 1397 O O . MET A 1 175 ? -33.620 12.129 14.348 1.00 84.25 175 MET A O 1
ATOM 1401 N N . GLN A 1 176 ? -33.848 11.029 16.278 1.00 76.38 176 GLN A N 1
ATOM 1402 C CA . GLN A 1 176 ? -34.544 9.880 15.693 1.00 76.38 176 GLN A CA 1
ATOM 1403 C C . GLN A 1 176 ? -36.046 10.106 15.475 1.00 76.38 176 GLN A C 1
ATOM 1405 O O . GLN A 1 176 ? -36.817 10.260 16.415 1.00 76.38 176 GLN A O 1
ATOM 1410 N N . SER A 1 177 ? -36.466 9.986 14.210 1.00 52.62 177 SER A N 1
ATOM 1411 C CA . SER A 1 177 ? -37.865 9.941 13.761 1.00 52.62 177 SER A CA 1
ATOM 1412 C C . SER A 1 177 ? -38.418 8.515 13.541 1.00 52.62 177 SER A C 1
ATOM 1414 O O . SER A 1 177 ? -39.625 8.360 13.395 1.00 52.62 177 SER A O 1
ATOM 1416 N N . SER A 1 178 ? -37.598 7.447 13.555 1.00 49.00 178 SER A N 1
ATOM 1417 C CA . SER A 1 178 ? -38.070 6.043 13.651 1.00 49.00 178 SER A CA 1
ATOM 1418 C C . SER A 1 178 ? -36.937 5.034 13.934 1.00 49.00 178 SER A C 1
ATOM 1420 O O . SER A 1 178 ? -35.851 5.129 13.370 1.00 49.00 178 SER A O 1
ATOM 1422 N N . GLY A 1 179 ? -37.182 4.040 14.802 1.00 66.00 179 GLY A N 1
ATOM 1423 C CA . GLY A 1 179 ? -36.255 2.918 15.072 1.00 66.00 179 GLY A CA 1
ATOM 1424 C C . GLY A 1 179 ? -35.209 3.141 16.174 1.00 66.00 179 GLY A C 1
ATOM 1425 O O . GLY A 1 179 ? -34.231 2.396 16.248 1.00 66.00 179 GLY A O 1
ATOM 1426 N N . GLY A 1 180 ? -35.419 4.162 17.002 1.00 79.25 180 GLY A N 1
ATOM 1427 C CA . GLY A 1 180 ? -34.482 4.605 18.020 1.00 79.25 180 GLY A CA 1
ATOM 1428 C C . GLY A 1 180 ? -34.348 3.752 19.272 1.00 79.25 180 GLY A C 1
ATOM 1429 O O . GLY A 1 180 ? -35.044 2.752 19.457 1.00 79.25 180 GLY A O 1
ATOM 1430 N N . ILE A 1 181 ? -33.433 4.164 20.151 1.00 88.94 181 ILE A N 1
ATOM 1431 C CA . ILE A 1 181 ? -33.310 3.577 21.488 1.00 88.94 181 ILE A CA 1
ATOM 1432 C C . ILE A 1 181 ? -34.636 3.734 22.244 1.00 88.94 181 ILE A C 1
ATOM 1434 O O . ILE A 1 181 ? -35.250 4.798 22.229 1.00 88.94 181 ILE A O 1
ATOM 1438 N N . SER A 1 182 ? -35.101 2.674 22.908 1.00 90.94 182 SER A N 1
ATOM 1439 C CA . SER A 1 182 ? -36.336 2.755 23.694 1.00 90.94 182 SER A CA 1
ATOM 1440 C C . SER A 1 182 ? -36.185 3.771 24.831 1.00 90.94 182 SER A C 1
ATOM 1442 O O . SER A 1 182 ? -35.149 3.766 25.501 1.00 90.94 182 SER A O 1
ATOM 1444 N N . THR A 1 183 ? -37.224 4.561 25.116 1.00 91.88 183 THR A N 1
ATOM 1445 C CA . THR A 1 183 ? -37.217 5.563 26.198 1.00 91.88 183 THR A CA 1
ATOM 1446 C C . THR A 1 183 ? -36.743 5.012 27.553 1.00 91.88 183 THR A C 1
ATOM 1448 O O . THR A 1 183 ? -35.900 5.663 28.164 1.00 91.88 183 THR A O 1
ATOM 1451 N N . PRO A 1 184 ? -37.155 3.810 28.020 1.00 94.50 184 PRO A N 1
ATOM 1452 C CA . PRO A 1 184 ? -36.652 3.267 29.287 1.00 94.50 184 PRO A CA 1
ATOM 1453 C C . PRO A 1 184 ? -35.135 3.045 29.291 1.00 94.50 184 PRO A C 1
ATOM 1455 O O . PRO A 1 184 ? -34.459 3.335 30.274 1.00 94.50 184 PRO A O 1
ATOM 1458 N N . LEU A 1 185 ? -34.591 2.558 28.174 1.00 93.62 185 LEU A N 1
ATOM 1459 C CA . LEU A 1 185 ? -33.158 2.318 28.026 1.00 93.62 185 LEU A CA 1
ATOM 1460 C C . LEU A 1 185 ? -32.375 3.637 27.938 1.00 93.62 185 LEU A C 1
ATOM 1462 O O . LEU A 1 185 ? -31.316 3.758 28.546 1.00 93.62 185 LEU A O 1
ATOM 1466 N N . PHE A 1 186 ? -32.918 4.638 27.239 1.00 93.56 186 PHE A N 1
ATOM 1467 C CA . PHE A 1 186 ? -32.365 5.993 27.206 1.00 93.56 186 PHE A CA 1
ATOM 1468 C C . PHE A 1 186 ? -32.302 6.618 28.605 1.00 93.56 186 PHE A C 1
ATOM 1470 O O . PHE A 1 186 ? -31.223 7.009 29.046 1.00 93.56 186 PHE A O 1
ATOM 1477 N N . 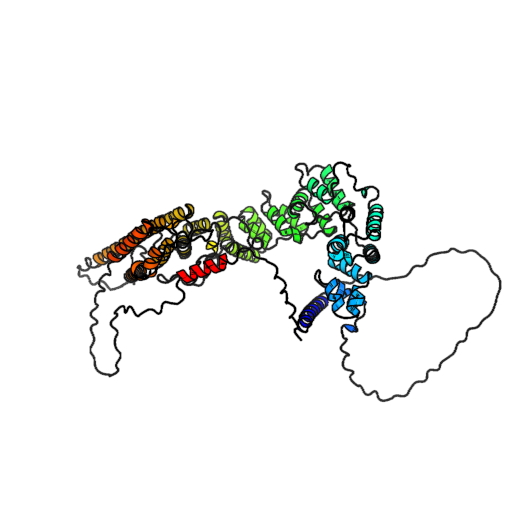VAL A 1 187 ? -33.427 6.642 29.330 1.00 93.88 187 VAL A N 1
ATOM 1478 C CA . VAL A 1 187 ? -33.505 7.180 30.700 1.00 93.88 187 VAL A CA 1
ATOM 1479 C C . VAL A 1 187 ? -32.521 6.462 31.620 1.00 93.88 187 VAL A C 1
ATOM 1481 O O . VAL A 1 187 ? -31.835 7.107 32.411 1.00 93.88 187 VAL A O 1
ATOM 1484 N N . PHE A 1 188 ? -32.389 5.140 31.480 1.00 94.94 188 PHE A N 1
ATOM 1485 C CA . PHE A 1 188 ? -31.401 4.375 32.232 1.00 94.94 188 PHE A CA 1
ATOM 1486 C C . PHE A 1 188 ? -29.968 4.848 31.957 1.00 94.94 188 PHE A C 1
ATOM 1488 O O . PHE A 1 188 ? -29.234 5.128 32.903 1.00 94.94 188 PHE A O 1
ATOM 1495 N N . PHE A 1 189 ? -29.564 4.963 30.686 1.00 93.75 189 PHE A N 1
ATOM 1496 C CA . PHE A 1 189 ? -28.217 5.418 30.334 1.00 93.75 189 PHE A CA 1
ATOM 1497 C C . PHE A 1 189 ? -27.938 6.828 30.848 1.00 93.75 189 PHE A C 1
ATOM 1499 O O . PHE A 1 189 ? -26.866 7.063 31.403 1.00 93.75 189 PHE A O 1
ATOM 1506 N N . VAL A 1 190 ? -28.895 7.747 30.714 1.00 91.69 190 VAL A N 1
ATOM 1507 C CA . VAL A 1 190 ? -28.762 9.124 31.204 1.00 91.69 190 VAL A CA 1
ATOM 1508 C C . VAL A 1 190 ? -28.591 9.141 32.721 1.00 91.69 190 VAL A C 1
ATOM 1510 O O . VAL A 1 190 ? -27.580 9.645 33.204 1.00 91.69 190 VAL A O 1
ATOM 1513 N N . ASN A 1 191 ? -29.504 8.519 33.473 1.00 93.38 191 ASN A N 1
ATOM 1514 C CA . ASN A 1 191 ? -29.436 8.479 34.937 1.00 93.38 191 ASN A CA 1
ATOM 1515 C C . ASN A 1 191 ? -28.143 7.821 35.429 1.00 93.38 191 ASN A C 1
ATOM 1517 O O . ASN A 1 191 ? -27.485 8.328 36.332 1.00 93.38 191 ASN A O 1
ATOM 1521 N N . HIS A 1 192 ? -27.741 6.710 34.809 1.00 94.19 192 HIS A N 1
ATOM 1522 C CA . HIS A 1 192 ? -26.501 6.036 35.175 1.00 94.19 192 HIS A CA 1
ATOM 1523 C C . HIS A 1 192 ? -25.267 6.902 34.883 1.00 94.19 192 HIS A C 1
ATOM 1525 O O . HIS A 1 192 ? -24.329 6.924 35.673 1.00 94.19 192 HIS A O 1
ATOM 1531 N N . THR A 1 193 ? -25.284 7.667 33.790 1.00 92.50 193 THR A N 1
ATOM 1532 C CA . THR A 1 193 ? -24.210 8.611 33.445 1.00 92.50 193 THR A CA 1
ATOM 1533 C C . THR A 1 193 ? -24.122 9.751 34.460 1.00 92.50 193 THR A C 1
ATOM 1535 O O . THR A 1 193 ? -23.022 10.054 34.915 1.00 92.50 193 THR A O 1
ATOM 1538 N N . TYR A 1 194 ? -25.254 10.335 34.872 1.00 91.88 194 TYR A N 1
ATOM 1539 C CA . TYR A 1 194 ? -25.288 11.331 35.951 1.00 91.88 194 TYR A CA 1
ATOM 1540 C C . TYR A 1 194 ? -24.762 10.763 37.271 1.00 91.88 194 TYR A C 1
ATOM 1542 O O . TYR A 1 194 ? -24.011 11.436 37.965 1.00 91.88 194 TYR A O 1
ATOM 1550 N N . ASN A 1 195 ? -25.062 9.504 37.590 1.00 93.81 195 ASN A N 1
ATOM 1551 C CA . ASN A 1 195 ? -24.533 8.873 38.801 1.00 93.81 195 ASN A CA 1
ATOM 1552 C C . ASN A 1 195 ? -23.006 8.684 38.760 1.00 93.81 195 ASN A C 1
ATOM 1554 O O . ASN A 1 195 ? -22.361 8.742 39.802 1.00 93.81 195 ASN A O 1
ATOM 1558 N N . ILE A 1 196 ? -22.420 8.443 37.580 1.00 92.44 196 ILE A N 1
ATOM 1559 C CA . ILE A 1 196 ? -20.967 8.255 37.430 1.00 92.44 196 ILE A CA 1
ATOM 1560 C C . ILE A 1 196 ? -20.230 9.599 37.391 1.00 92.44 196 ILE A C 1
ATOM 1562 O O . ILE A 1 196 ? -19.168 9.736 37.997 1.00 92.44 196 ILE A O 1
ATOM 1566 N N . TYR A 1 197 ? -20.754 10.569 36.641 1.00 90.62 197 TYR A N 1
ATOM 1567 C CA . TYR A 1 197 ? -20.037 11.803 36.303 1.00 90.62 197 TYR A CA 1
ATOM 1568 C C . TYR A 1 197 ? -20.588 13.055 36.998 1.00 90.62 197 TYR A C 1
ATOM 1570 O O . TYR A 1 197 ? -20.019 14.131 36.821 1.00 90.62 197 TYR A O 1
ATOM 1578 N N . ALA A 1 198 ? -21.648 12.929 37.800 1.00 88.62 198 ALA A N 1
ATOM 1579 C CA . ALA A 1 198 ? -22.332 14.035 38.470 1.00 88.62 198 ALA A CA 1
ATOM 1580 C C . ALA A 1 198 ? -22.687 15.161 37.479 1.00 88.62 198 ALA A C 1
ATOM 1582 O O . ALA A 1 198 ? -23.118 14.892 36.355 1.00 88.62 198 ALA A O 1
ATOM 1583 N N . ASP A 1 199 ? -22.459 16.416 37.860 1.00 80.00 199 ASP A N 1
ATOM 1584 C CA . ASP A 1 199 ? -22.736 17.590 37.027 1.00 80.00 199 ASP A CA 1
ATOM 1585 C C . ASP A 1 199 ? -21.881 17.636 35.754 1.00 80.00 199 ASP A C 1
ATOM 1587 O O . ASP A 1 199 ? -22.260 18.266 34.770 1.00 80.00 199 ASP A O 1
ATOM 1591 N N . LEU A 1 200 ? -20.765 16.899 35.707 1.00 77.94 200 LEU A N 1
ATOM 1592 C CA . LEU A 1 200 ? -19.957 16.766 34.492 1.00 77.94 200 LEU A CA 1
ATOM 1593 C C . LEU A 1 200 ? -20.646 15.888 33.441 1.00 77.94 200 LEU A C 1
ATOM 1595 O O . LEU A 1 200 ? -20.190 15.836 32.303 1.00 77.94 200 LEU A O 1
ATOM 1599 N N . ALA A 1 201 ? -21.747 15.207 33.770 1.00 69.62 201 ALA A N 1
ATOM 1600 C CA . ALA A 1 201 ? -22.598 14.568 32.774 1.00 69.62 201 ALA A CA 1
ATOM 1601 C C . ALA A 1 201 ? -23.347 15.595 31.911 1.00 69.62 201 ALA A C 1
ATOM 1603 O O . ALA A 1 201 ? -23.691 15.263 30.775 1.00 69.62 201 ALA A O 1
ATOM 1604 N N . LEU A 1 202 ? -23.560 16.828 32.404 1.00 64.44 202 LEU A N 1
ATOM 1605 C CA . LEU A 1 202 ? -24.245 17.877 31.651 1.00 64.44 202 LEU A CA 1
ATOM 1606 C C . LEU A 1 202 ? -23.494 18.121 30.342 1.00 64.44 202 LEU A C 1
ATOM 1608 O O . LEU A 1 202 ? -22.320 18.489 30.310 1.00 64.44 202 LEU A O 1
ATOM 1612 N N . PHE A 1 203 ? -24.191 17.901 29.232 1.00 63.97 203 PHE A N 1
ATOM 1613 C CA . PHE A 1 203 ? -23.676 18.059 27.872 1.00 63.97 203 PHE A CA 1
ATOM 1614 C C . PHE A 1 203 ? -23.544 19.540 27.455 1.00 63.97 203 PHE A C 1
ATOM 1616 O O . PHE A 1 203 ? -23.541 19.849 26.268 1.00 63.97 203 PHE A O 1
ATOM 1623 N N . ASN A 1 204 ? -23.460 20.449 28.433 1.00 54.00 204 ASN A N 1
ATOM 1624 C CA . ASN A 1 204 ? -23.467 21.900 28.280 1.00 54.00 204 ASN A CA 1
ATOM 1625 C C . ASN A 1 204 ? -22.066 22.467 28.546 1.00 54.00 204 ASN A C 1
ATOM 1627 O O . ASN A 1 204 ? -21.794 23.012 29.611 1.00 54.00 204 ASN A O 1
ATOM 1631 N N . GLU A 1 205 ? -21.176 22.389 27.562 1.00 48.66 205 GLU A N 1
ATOM 1632 C CA . GLU A 1 205 ? -20.034 23.307 27.501 1.00 48.66 205 GLU A CA 1
ATOM 1633 C C . GLU A 1 205 ? -20.416 24.464 26.571 1.00 48.66 205 GLU A C 1
ATOM 1635 O O . GLU A 1 205 ? -20.073 24.477 25.396 1.00 48.66 205 GLU A O 1
ATOM 1640 N N . ASN A 1 206 ? -21.164 25.425 27.125 1.00 45.94 206 ASN A N 1
ATOM 1641 C CA . ASN A 1 206 ? -21.628 26.669 26.499 1.00 45.94 206 ASN A CA 1
ATOM 1642 C C . ASN A 1 206 ? -22.594 26.475 25.311 1.00 45.94 206 ASN A C 1
ATOM 1644 O O . ASN A 1 206 ? -22.250 25.936 24.262 1.00 45.94 206 ASN A O 1
ATOM 1648 N N . ALA A 1 207 ? -23.812 27.004 25.457 1.00 44.28 207 ALA A N 1
ATOM 1649 C CA . ALA A 1 207 ? -24.949 26.862 24.538 1.00 44.28 207 ALA A CA 1
ATOM 1650 C C . ALA A 1 207 ? -24.707 27.272 23.062 1.00 44.28 207 ALA A C 1
ATOM 1652 O O . ALA A 1 207 ? -25.587 27.070 22.230 1.00 44.28 207 ALA A O 1
ATOM 1653 N N . SER A 1 208 ? -23.540 27.820 22.709 1.00 46.19 208 SER A N 1
ATOM 1654 C CA . SER A 1 208 ? -23.171 28.157 21.329 1.00 46.19 208 SER A CA 1
ATOM 1655 C C . SER A 1 208 ? -22.414 27.053 20.577 1.00 46.19 208 SER A C 1
ATOM 1657 O O . SER A 1 208 ? -22.379 27.094 19.350 1.00 46.19 208 SER A O 1
ATOM 1659 N N . THR A 1 209 ? -21.863 26.034 21.248 1.00 52.53 209 THR A N 1
ATOM 1660 C CA . THR A 1 209 ? -21.238 24.883 20.570 1.00 52.53 209 THR A CA 1
ATOM 1661 C C . THR A 1 209 ? -21.310 23.632 21.439 1.00 52.53 209 THR A C 1
ATOM 1663 O O . THR A 1 209 ? -20.434 23.402 22.265 1.00 52.53 209 THR A O 1
ATOM 1666 N N . PHE A 1 210 ? -22.307 22.774 21.206 1.00 54.25 210 PHE A N 1
ATOM 1667 C CA . PHE A 1 210 ? -22.295 21.388 21.687 1.00 54.25 210 PHE A CA 1
ATOM 1668 C C . PHE A 1 210 ? -21.089 20.644 21.086 1.00 54.25 210 PHE A C 1
ATOM 1670 O O . PHE A 1 210 ? -21.194 20.008 20.036 1.00 54.25 210 PHE A O 1
ATOM 1677 N N . THR A 1 211 ? -19.913 20.732 21.709 1.00 69.00 211 THR A N 1
ATOM 1678 C CA . THR A 1 211 ? -18.762 19.925 21.298 1.00 69.00 211 THR A CA 1
ATOM 1679 C C . THR A 1 211 ? -18.844 18.572 21.984 1.00 69.00 211 THR A C 1
ATOM 1681 O O . THR A 1 211 ? -18.654 18.479 23.192 1.00 69.00 211 THR A O 1
ATOM 1684 N N . SER A 1 212 ? -19.118 17.518 21.212 1.00 86.88 212 SER A N 1
ATOM 1685 C CA . SER A 1 212 ? -18.962 16.136 21.678 1.00 86.88 212 SER A CA 1
ATOM 1686 C C . SER A 1 212 ? -17.538 15.890 22.188 1.00 86.88 212 SER A C 1
ATOM 1688 O O . SER A 1 212 ? -16.600 16.555 21.742 1.00 86.88 212 SER A O 1
ATOM 1690 N N . ASP A 1 213 ? -17.345 14.896 23.060 1.00 91.00 213 ASP A N 1
ATOM 1691 C CA . ASP A 1 213 ? -16.012 14.536 23.563 1.00 91.00 213 ASP A CA 1
ATOM 1692 C C . ASP A 1 213 ? -15.038 14.237 22.407 1.00 91.00 213 ASP A C 1
ATOM 1694 O O . ASP A 1 213 ? -13.863 14.593 22.476 1.00 91.00 213 ASP A O 1
ATOM 1698 N N . HIS A 1 214 ? -15.523 13.651 21.300 1.00 90.75 214 HIS A N 1
ATOM 1699 C CA . HIS A 1 214 ? -14.729 13.446 20.080 1.00 90.75 214 HIS A CA 1
ATOM 1700 C C . HIS A 1 214 ? -14.293 14.761 19.439 1.00 90.75 214 HIS A C 1
ATOM 1702 O O . HIS A 1 214 ? -13.114 14.909 19.120 1.00 90.75 214 HIS A O 1
ATOM 1708 N N . ALA A 1 215 ? -15.205 15.721 19.272 1.00 89.56 215 ALA A N 1
ATOM 1709 C CA . ALA A 1 215 ? -14.875 17.028 18.709 1.00 89.56 215 ALA A CA 1
ATOM 1710 C C . ALA A 1 215 ? -13.923 17.811 19.628 1.00 89.56 215 ALA A C 1
ATOM 1712 O O . ALA A 1 215 ? -12.963 18.422 19.154 1.00 89.56 215 ALA A O 1
ATOM 1713 N N . ALA A 1 216 ? -14.146 17.750 20.945 1.00 90.12 216 ALA A N 1
ATOM 1714 C CA . ALA A 1 216 ? -13.266 18.342 21.942 1.00 90.12 216 ALA A CA 1
ATOM 1715 C C . ALA A 1 216 ? -11.864 17.720 21.882 1.00 90.12 216 ALA A C 1
ATOM 1717 O O . ALA A 1 216 ? -10.880 18.453 21.797 1.00 90.12 216 ALA A O 1
ATOM 1718 N N . PHE A 1 217 ? -11.764 16.388 21.840 1.00 93.00 217 PHE A N 1
ATOM 1719 C CA . PHE A 1 217 ? -10.501 15.667 21.702 1.00 93.00 217 PHE A CA 1
ATOM 1720 C C . PHE A 1 217 ? -9.758 16.045 20.415 1.00 93.00 217 PHE A C 1
ATOM 1722 O O . PHE A 1 217 ? -8.581 16.402 20.471 1.00 93.00 217 PHE A O 1
ATOM 1729 N N . GLU A 1 218 ? -10.432 16.024 19.259 1.00 91.12 218 GLU A N 1
ATOM 1730 C CA . GLU A 1 218 ? -9.812 16.400 17.983 1.00 91.12 218 GLU A CA 1
ATOM 1731 C C . GLU A 1 218 ? -9.316 17.849 18.000 1.00 91.12 218 GLU A C 1
ATOM 1733 O O . GLU A 1 218 ? -8.210 18.115 17.527 1.00 91.12 218 GLU A O 1
ATOM 1738 N N . ARG A 1 219 ? -10.094 18.774 18.577 1.00 90.00 219 ARG A N 1
ATOM 1739 C CA . ARG A 1 219 ? -9.713 20.184 18.712 1.00 90.00 219 ARG A CA 1
ATOM 1740 C C . ARG A 1 219 ? -8.500 20.358 19.623 1.00 90.00 219 ARG A C 1
ATOM 1742 O O . ARG A 1 219 ? -7.566 21.053 19.241 1.00 90.00 219 ARG A O 1
ATOM 1749 N N . LEU A 1 220 ? -8.500 19.730 20.799 1.00 91.50 220 LEU A N 1
ATOM 1750 C CA . LEU A 1 220 ? -7.419 19.853 21.783 1.00 91.50 220 LEU A CA 1
ATOM 1751 C C . LEU A 1 220 ? -6.100 19.286 21.253 1.00 91.50 220 LEU A C 1
ATOM 1753 O O . LEU A 1 220 ? -5.050 19.894 21.421 1.00 91.50 220 LEU A O 1
ATOM 1757 N N . VAL A 1 221 ? -6.157 18.135 20.585 1.00 91.56 221 VAL A N 1
ATOM 1758 C CA . VAL A 1 221 ? -4.957 17.421 20.144 1.00 91.56 221 VAL A CA 1
ATOM 1759 C C . VAL A 1 221 ? -4.381 17.986 18.840 1.00 91.56 221 VAL A C 1
ATOM 1761 O O . VAL A 1 221 ? -3.177 17.888 18.618 1.00 91.56 221 VAL A O 1
ATOM 1764 N N . ARG A 1 222 ? -5.206 18.589 17.974 1.00 87.31 222 ARG A N 1
ATOM 1765 C CA . ARG A 1 222 ? -4.745 19.169 16.699 1.00 87.31 222 ARG A CA 1
ATOM 1766 C C . ARG A 1 222 ? -4.485 20.669 16.737 1.00 87.31 222 ARG A C 1
ATOM 1768 O O . ARG A 1 222 ? -3.929 21.190 15.770 1.00 87.31 222 ARG A O 1
ATOM 1775 N N . ALA A 1 223 ? -4.923 21.379 17.774 1.00 84.31 223 ALA A N 1
ATOM 1776 C CA . ALA A 1 223 ? -4.672 22.809 17.862 1.00 84.31 223 ALA A CA 1
ATOM 1777 C C . ALA A 1 223 ? -3.155 23.077 17.831 1.00 84.31 223 ALA A C 1
ATOM 1779 O O . ALA A 1 223 ? -2.411 22.394 18.527 1.00 84.31 223 ALA A O 1
ATOM 1780 N N . PRO A 1 224 ? -2.673 24.093 17.096 1.00 71.44 224 PRO A N 1
ATOM 1781 C CA . PRO A 1 224 ? -1.246 24.431 17.065 1.00 71.44 224 PRO A CA 1
ATOM 1782 C C . PRO A 1 224 ? -0.678 24.814 18.448 1.00 71.44 224 PRO A C 1
ATOM 1784 O O . PRO A 1 224 ? 0.532 24.802 18.636 1.00 71.44 224 PRO A O 1
ATOM 1787 N N . ILE A 1 225 ? -1.552 25.103 19.424 1.00 62.97 225 ILE A N 1
ATOM 1788 C CA . ILE A 1 225 ? -1.245 25.473 20.819 1.00 62.97 225 ILE A CA 1
ATOM 1789 C C . ILE A 1 225 ? -1.368 24.252 21.768 1.00 62.97 225 ILE A C 1
ATOM 1791 O O . ILE A 1 225 ? -1.502 24.387 22.986 1.00 62.97 225 ILE A O 1
ATOM 1795 N N . SER A 1 226 ? -1.357 23.029 21.227 1.00 62.56 226 SER A N 1
ATOM 1796 C CA . SER A 1 226 ? -1.665 21.801 21.973 1.00 62.56 226 SER A CA 1
ATOM 1797 C C . SER A 1 226 ? -0.711 21.488 23.135 1.00 62.56 226 SER A C 1
ATOM 1799 O O . SER A 1 226 ? -1.047 20.664 23.979 1.00 62.56 226 SER A O 1
ATOM 1801 N N . ASP A 1 227 ? 0.445 22.153 23.212 1.00 71.56 227 ASP A N 1
ATOM 1802 C CA . ASP A 1 227 ? 1.479 21.923 24.236 1.00 71.56 227 ASP A CA 1
ATOM 1803 C C . ASP A 1 227 ? 1.335 22.808 25.492 1.00 71.56 227 ASP A C 1
ATOM 1805 O O . ASP A 1 227 ? 2.255 22.958 26.293 1.00 71.56 227 ASP A O 1
ATOM 1809 N N . THR A 1 228 ? 0.168 23.427 25.687 1.00 85.31 228 THR A N 1
ATOM 1810 C CA . THR A 1 228 ? -0.131 24.168 26.922 1.00 85.31 228 THR A CA 1
ATOM 1811 C C . THR A 1 228 ? -0.515 23.216 28.055 1.00 85.31 228 THR A C 1
ATOM 1813 O O . THR A 1 228 ? -1.260 22.257 27.844 1.00 85.31 228 THR A O 1
ATOM 1816 N N . ALA A 1 229 ? -0.084 23.514 29.288 1.00 89.00 229 ALA A N 1
ATOM 1817 C CA . ALA A 1 229 ? -0.433 22.727 30.480 1.00 89.00 229 ALA A CA 1
ATOM 1818 C C . ALA A 1 229 ? -1.955 22.520 30.626 1.00 89.00 229 ALA A C 1
ATOM 1820 O O . ALA A 1 229 ? -2.407 21.418 30.926 1.00 89.00 229 ALA A O 1
ATOM 1821 N N . VAL A 1 230 ? -2.743 23.547 30.288 1.00 88.81 230 VAL A N 1
ATOM 1822 C CA . VAL A 1 230 ? -4.215 23.502 30.270 1.00 88.81 230 VAL A CA 1
ATOM 1823 C C . VAL A 1 230 ? -4.750 22.479 29.262 1.00 88.81 230 VAL A C 1
ATOM 1825 O O . VAL A 1 230 ? -5.713 21.768 29.544 1.00 88.81 230 VAL A O 1
ATOM 1828 N N . THR A 1 231 ? -4.144 22.374 28.075 1.00 89.31 231 THR A N 1
ATOM 1829 C CA . THR A 1 231 ? -4.557 21.382 27.069 1.00 89.31 231 THR A CA 1
ATOM 1830 C C . THR A 1 231 ? -4.238 19.968 27.540 1.00 89.31 231 THR A C 1
ATOM 1832 O O . THR A 1 231 ? -5.090 19.084 27.442 1.00 89.31 231 THR A O 1
ATOM 1835 N N . ILE A 1 232 ? -3.046 19.761 28.105 1.00 91.94 232 ILE A N 1
ATOM 1836 C CA . ILE A 1 232 ? -2.620 18.474 28.670 1.00 91.94 232 ILE A CA 1
ATOM 1837 C C . ILE A 1 232 ? -3.572 18.037 29.787 1.00 91.94 232 ILE A C 1
ATOM 1839 O O . ILE A 1 232 ? -3.984 16.877 29.817 1.00 91.94 232 ILE A O 1
ATOM 1843 N N . GLU A 1 233 ? -3.965 18.955 30.670 1.00 93.38 233 GLU A N 1
ATOM 1844 C CA . GLU A 1 233 ? -4.928 18.691 31.737 1.00 93.38 233 GLU A CA 1
ATOM 1845 C C . GLU A 1 233 ? -6.301 18.304 31.176 1.00 93.38 233 GLU A C 1
ATOM 1847 O O . GLU A 1 233 ? -6.832 17.259 31.542 1.00 93.38 233 GLU A O 1
ATOM 1852 N N . LYS A 1 234 ? -6.839 19.058 30.208 1.00 92.00 234 LYS A N 1
ATOM 1853 C CA . LYS A 1 234 ? -8.130 18.739 29.568 1.00 92.00 234 LYS A CA 1
ATOM 1854 C C . LYS A 1 234 ? -8.122 17.383 28.863 1.00 92.00 234 LYS A C 1
ATOM 1856 O O . LYS A 1 234 ? -9.072 16.612 28.990 1.00 92.00 234 LYS A O 1
ATOM 1861 N N . VAL A 1 235 ? -7.045 17.057 28.148 1.00 94.06 235 VAL A N 1
ATOM 1862 C CA . VAL A 1 235 ? -6.872 15.739 27.517 1.00 94.06 235 VAL A CA 1
ATOM 1863 C C . VAL A 1 235 ? -6.768 14.641 28.577 1.00 94.06 235 VAL A C 1
ATOM 1865 O O . VAL A 1 235 ? -7.375 13.578 28.425 1.00 94.06 235 VAL A O 1
ATOM 1868 N N . ASN A 1 236 ? -6.050 14.892 29.676 1.00 94.94 236 ASN A N 1
ATOM 1869 C CA . ASN A 1 236 ? -5.982 13.965 30.798 1.00 94.94 236 ASN A CA 1
ATOM 1870 C C . ASN A 1 236 ? -7.364 13.740 31.421 1.00 94.94 236 ASN A C 1
ATOM 1872 O O . ASN A 1 236 ? -7.708 12.594 31.685 1.00 94.94 236 ASN A O 1
ATOM 1876 N N . THR A 1 237 ? -8.172 14.785 31.594 1.00 93.12 237 THR A N 1
ATOM 1877 C CA . THR A 1 237 ? -9.552 14.693 32.083 1.00 93.12 237 THR A CA 1
ATOM 1878 C C . THR A 1 237 ? -10.416 13.840 31.154 1.00 93.12 237 THR A C 1
ATOM 1880 O O . THR A 1 237 ? -11.028 12.874 31.611 1.00 93.12 237 THR A O 1
ATOM 1883 N N . LEU A 1 238 ? -10.391 14.096 29.840 1.00 93.44 238 LEU A N 1
ATOM 1884 C CA . LEU A 1 238 ? -11.124 13.287 28.856 1.00 93.44 238 LEU A CA 1
ATOM 1885 C C . LEU A 1 238 ? -10.756 11.797 28.958 1.00 93.44 238 LEU A C 1
ATOM 1887 O O . LEU A 1 238 ? -11.621 10.932 29.105 1.00 93.44 238 LEU A O 1
ATOM 1891 N N . ILE A 1 239 ? -9.463 11.476 28.914 1.00 95.31 239 ILE A N 1
ATOM 1892 C CA . ILE A 1 239 ? -9.000 10.083 28.883 1.00 95.31 239 ILE A CA 1
ATOM 1893 C C . ILE A 1 239 ? -9.169 9.412 30.253 1.00 95.31 239 ILE A C 1
ATOM 1895 O O . ILE A 1 239 ? -9.623 8.273 30.341 1.00 95.31 239 ILE A O 1
ATOM 1899 N N . HIS A 1 240 ? -8.788 10.082 31.338 1.00 93.38 240 HIS A N 1
ATOM 1900 C CA . HIS A 1 240 ? -8.708 9.469 32.660 1.00 93.38 240 HIS A CA 1
ATOM 1901 C 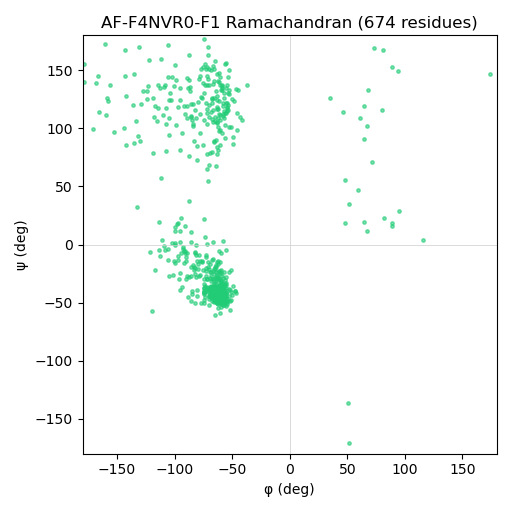C . HIS A 1 240 ? -10.041 9.494 33.408 1.00 93.38 240 HIS A C 1
ATOM 1903 O O . HIS A 1 240 ? -10.458 8.450 33.922 1.00 93.38 240 HIS A O 1
ATOM 1909 N N . GLN A 1 241 ? -10.697 10.657 33.454 1.00 92.44 241 GLN A N 1
ATOM 1910 C CA . GLN A 1 241 ? -11.948 10.852 34.183 1.00 92.44 241 GLN A CA 1
ATOM 1911 C C . GLN A 1 241 ? -13.133 10.368 33.350 1.00 92.44 241 GLN A C 1
ATOM 1913 O O . GLN A 1 241 ? -13.893 9.529 33.821 1.00 92.44 241 GLN A O 1
ATOM 1918 N N . PHE A 1 242 ? -13.247 10.794 32.088 1.00 93.06 242 PHE A N 1
ATOM 1919 C CA . PHE A 1 242 ? -14.388 10.427 31.232 1.00 93.06 242 PHE A CA 1
ATOM 1920 C C . PHE A 1 242 ? -14.232 9.095 30.494 1.00 93.06 242 PHE A C 1
ATOM 1922 O O . PHE A 1 242 ? -15.131 8.694 29.752 1.00 93.06 242 PHE A O 1
ATOM 1929 N N . LYS A 1 243 ? -13.117 8.383 30.720 1.00 92.88 243 LYS A N 1
ATOM 1930 C CA . LYS A 1 243 ? -12.796 7.098 30.073 1.00 92.88 243 LYS A CA 1
ATOM 1931 C C . LYS A 1 243 ? -12.912 7.171 28.549 1.00 92.88 243 LYS A C 1
ATOM 1933 O O . LYS A 1 243 ? -13.336 6.217 27.901 1.00 92.88 243 LYS A O 1
ATOM 1938 N N . PHE A 1 244 ? -12.558 8.322 27.975 1.00 94.56 244 PHE A N 1
ATOM 1939 C CA . PHE A 1 244 ? -12.691 8.568 26.548 1.00 94.56 244 PHE A CA 1
ATOM 1940 C C . PHE A 1 244 ? -11.844 7.593 25.724 1.00 94.56 244 PHE A C 1
ATOM 1942 O O . PHE A 1 244 ? -10.700 7.283 26.079 1.00 94.56 244 PHE A O 1
ATOM 1949 N N . ILE A 1 245 ? -12.417 7.139 24.606 1.00 95.31 245 ILE A N 1
ATOM 1950 C CA . ILE A 1 245 ? -11.773 6.288 23.605 1.00 95.31 245 ILE A CA 1
ATOM 1951 C C . ILE A 1 245 ? -12.143 6.861 22.232 1.00 95.31 245 ILE A C 1
ATOM 1953 O O . ILE A 1 245 ? -13.330 6.948 21.898 1.00 95.31 245 ILE A O 1
ATOM 1957 N N . PRO A 1 246 ? -11.163 7.267 21.413 1.00 94.38 246 PRO A N 1
ATOM 1958 C CA . PRO A 1 246 ? -11.460 7.743 20.077 1.00 94.38 246 PRO A CA 1
ATOM 1959 C C . PRO A 1 246 ? -11.908 6.560 19.211 1.00 94.38 246 PRO A C 1
ATOM 1961 O O . PRO A 1 246 ? -11.330 5.474 19.263 1.00 94.38 246 PRO A O 1
ATOM 1964 N N . VAL A 1 247 ? -12.953 6.771 18.410 1.00 92.56 247 VAL A N 1
ATOM 1965 C CA . VAL A 1 247 ? -13.513 5.750 17.518 1.00 92.56 247 VAL A CA 1
ATOM 1966 C C . VAL A 1 247 ? -13.587 6.336 16.119 1.00 92.56 247 VAL A C 1
ATOM 1968 O O . VAL A 1 247 ? -14.090 7.446 15.955 1.00 92.56 247 VAL A O 1
ATOM 1971 N N . SER A 1 248 ? -13.115 5.583 15.121 1.00 88.62 248 SER A N 1
ATOM 1972 C CA . SER A 1 248 ? -13.043 6.010 13.713 1.00 88.62 248 SER A CA 1
ATOM 1973 C C . SER A 1 248 ? -14.333 6.652 13.221 1.00 88.62 248 SER A C 1
ATOM 1975 O O . SER A 1 248 ? -14.309 7.674 12.551 1.00 88.62 248 SER A O 1
ATOM 1977 N N . ASP A 1 249 ? -15.458 6.066 13.609 1.00 87.62 249 ASP A N 1
ATOM 1978 C CA . ASP A 1 249 ? -16.763 6.390 13.054 1.00 87.62 249 ASP A CA 1
ATOM 1979 C C . ASP A 1 249 ? -17.409 7.634 13.682 1.00 87.62 249 ASP A C 1
ATOM 1981 O O . ASP A 1 249 ? -18.492 8.036 13.262 1.00 87.62 249 ASP A O 1
ATOM 1985 N N . LEU A 1 250 ? -16.796 8.192 14.730 1.00 86.31 250 LEU A N 1
ATOM 1986 C CA . LEU A 1 250 ? -17.229 9.426 15.394 1.00 86.31 250 LEU A CA 1
ATOM 1987 C C . LEU A 1 250 ? -16.232 10.577 15.194 1.00 86.31 250 LEU A C 1
ATOM 1989 O O . LEU A 1 250 ? -16.541 11.716 15.538 1.00 86.31 250 LEU A O 1
ATOM 1993 N N . CYS A 1 251 ? -15.046 10.295 14.654 1.00 85.94 251 CYS A N 1
ATOM 1994 C CA . CYS A 1 251 ? -14.043 11.301 14.326 1.00 85.94 251 CYS A CA 1
ATOM 1995 C C . CYS A 1 251 ? -14.277 11.850 12.914 1.00 85.94 251 CYS A C 1
ATOM 1997 O O . CYS A 1 251 ? -14.599 11.106 11.990 1.00 85.94 251 CYS A O 1
ATOM 1999 N N . SER A 1 252 ? -14.071 13.155 12.731 1.00 84.25 252 SER A N 1
ATOM 2000 C CA . SER A 1 252 ? -14.227 13.809 11.422 1.00 84.25 252 SER A CA 1
ATOM 2001 C C . SER A 1 252 ? -13.105 13.457 10.438 1.00 84.25 252 SER A C 1
ATOM 2003 O O . SER A 1 252 ? -13.266 13.559 9.222 1.00 84.25 252 SER A O 1
ATOM 2005 N N . LYS A 1 253 ? -11.949 13.046 10.963 1.00 84.00 253 LYS A N 1
ATOM 2006 C CA . LYS A 1 253 ? -10.724 12.762 10.211 1.00 84.00 253 LYS A CA 1
ATOM 2007 C C . LYS A 1 253 ? -10.135 11.404 10.617 1.00 84.00 253 LYS A C 1
ATOM 2009 O O . LYS A 1 253 ? -10.543 10.843 11.636 1.00 84.00 253 LYS A O 1
ATOM 2014 N N . PRO A 1 254 ? -9.129 10.884 9.882 1.00 87.94 254 PRO A N 1
ATOM 2015 C CA . PRO A 1 254 ? -8.476 9.629 10.235 1.00 87.94 254 PRO A CA 1
ATOM 2016 C C . PRO A 1 254 ? -7.948 9.651 11.670 1.00 87.94 254 PRO A C 1
ATOM 2018 O O . PRO A 1 254 ? -7.121 10.486 12.040 1.00 87.94 254 PRO A O 1
ATOM 2021 N N . ILE A 1 255 ? -8.415 8.699 12.472 1.00 92.50 255 ILE A N 1
ATOM 2022 C CA . ILE A 1 255 ? -8.088 8.588 13.896 1.00 92.50 255 ILE A CA 1
ATOM 2023 C C . ILE A 1 255 ? -6.578 8.480 14.153 1.00 92.50 255 ILE A C 1
ATOM 2025 O O . ILE A 1 255 ? -6.077 9.062 15.113 1.00 92.50 255 ILE A O 1
ATOM 2029 N N . ALA A 1 256 ? -5.840 7.815 13.259 1.00 93.62 256 ALA A N 1
ATOM 2030 C CA . ALA A 1 256 ? -4.389 7.662 13.353 1.00 93.62 256 ALA A CA 1
ATOM 2031 C C . ALA A 1 256 ? -3.649 9.004 13.454 1.00 93.62 256 ALA A C 1
ATOM 2033 O O . ALA A 1 256 ? -2.637 9.104 14.143 1.00 93.62 256 ALA A O 1
ATOM 2034 N N . GLU A 1 257 ? -4.163 10.051 12.809 1.00 93.00 257 GLU A N 1
ATOM 2035 C CA . GLU A 1 257 ? -3.564 11.377 12.878 1.00 93.00 257 GLU A CA 1
ATOM 2036 C C . GLU A 1 257 ? -3.739 12.012 14.260 1.00 93.00 257 GLU A C 1
ATOM 2038 O O . GLU A 1 257 ? -2.766 12.501 14.828 1.00 93.00 257 GLU A O 1
ATOM 2043 N N . SER A 1 258 ? -4.947 11.965 14.827 1.00 93.81 258 SER A N 1
ATOM 2044 C CA . SER A 1 258 ? -5.199 12.464 16.183 1.00 93.81 258 SER A CA 1
ATOM 2045 C C . SER A 1 258 ? -4.359 11.701 17.209 1.00 93.81 258 SER A C 1
ATOM 2047 O O . SER A 1 258 ? -3.752 12.308 18.083 1.00 93.81 258 SER A O 1
ATOM 2049 N N . ILE A 1 259 ? -4.243 10.377 17.075 1.00 96.19 259 ILE A N 1
ATOM 2050 C CA . ILE A 1 259 ? -3.397 9.582 17.973 1.00 96.19 259 ILE A CA 1
ATOM 2051 C C . ILE A 1 259 ? -1.908 9.923 17.809 1.00 96.19 259 ILE A C 1
ATOM 2053 O O . ILE A 1 259 ? -1.201 10.000 18.810 1.00 96.19 259 ILE A O 1
ATOM 2057 N N . TYR A 1 260 ? -1.428 10.180 16.589 1.00 95.50 260 TYR A N 1
ATOM 2058 C CA . TYR A 1 260 ? -0.048 10.625 16.363 1.00 95.50 260 TYR A CA 1
ATOM 2059 C C . TYR A 1 260 ? 0.247 11.977 17.034 1.00 95.50 260 TYR A C 1
ATOM 2061 O O . TYR A 1 260 ? 1.297 12.166 17.642 1.00 95.50 260 TYR A O 1
ATOM 2069 N N . TYR A 1 261 ? -0.676 12.936 16.968 1.00 94.31 261 TYR A N 1
ATOM 2070 C CA . TYR A 1 261 ? -0.504 14.200 17.687 1.00 94.31 261 TYR A CA 1
ATOM 2071 C C . TYR A 1 261 ? -0.557 14.001 19.207 1.00 94.31 261 TYR A C 1
ATOM 2073 O O . TYR A 1 261 ? 0.280 14.544 19.925 1.00 94.31 261 TYR A O 1
ATOM 2081 N N . LEU A 1 262 ? -1.453 13.141 19.701 1.00 95.31 262 LEU A N 1
ATOM 2082 C CA . LEU A 1 262 ? -1.514 12.784 21.119 1.00 95.31 262 LEU A CA 1
ATOM 2083 C C . LEU A 1 262 ? -0.207 12.137 21.605 1.00 95.31 262 LEU A C 1
ATOM 2085 O O . LEU A 1 262 ? 0.260 12.438 22.704 1.00 95.31 262 LEU A O 1
ATOM 2089 N N . SER A 1 263 ? 0.408 11.273 20.790 1.00 95.44 263 SER A N 1
ATOM 2090 C CA . SER A 1 263 ? 1.677 10.623 21.126 1.00 95.44 263 SER A CA 1
ATOM 2091 C C . SER A 1 263 ? 2.843 11.609 21.171 1.00 95.44 263 SER A C 1
ATOM 2093 O O . SER A 1 263 ? 3.771 11.410 21.955 1.00 95.44 263 SER A O 1
ATOM 2095 N N . ARG A 1 264 ? 2.790 12.688 20.377 1.00 93.44 264 ARG A N 1
ATOM 2096 C CA . ARG A 1 264 ? 3.760 13.790 20.448 1.00 93.44 264 ARG A CA 1
ATOM 2097 C C . ARG A 1 264 ? 3.610 14.624 21.717 1.00 93.44 264 ARG A C 1
ATOM 2099 O O . ARG A 1 264 ? 4.634 14.992 22.277 1.00 93.44 264 ARG A O 1
ATOM 2106 N N . LEU A 1 265 ? 2.376 14.867 22.165 1.00 92.69 265 LEU A N 1
ATOM 2107 C CA . LEU A 1 265 ? 2.102 15.577 23.418 1.00 92.69 265 LEU A CA 1
ATOM 2108 C C . LEU A 1 265 ? 2.605 14.780 24.621 1.00 92.69 265 LEU A C 1
ATOM 2110 O O . LEU A 1 265 ? 3.461 15.228 25.376 1.00 92.69 265 LEU A O 1
ATOM 2114 N N . ASN A 1 266 ? 2.082 13.565 24.809 1.00 94.19 266 ASN A N 1
ATOM 2115 C CA . ASN A 1 266 ? 2.505 12.709 25.908 1.00 94.19 266 ASN A CA 1
ATOM 2116 C C . ASN A 1 266 ? 2.156 11.240 25.639 1.00 94.19 266 ASN A C 1
ATOM 2118 O O . ASN A 1 266 ? 0.999 10.824 25.709 1.00 94.19 266 ASN A O 1
ATOM 2122 N N . LEU A 1 267 ? 3.187 10.417 25.431 1.00 95.56 267 LEU A N 1
ATOM 2123 C CA . LEU A 1 267 ? 3.048 8.974 25.208 1.00 95.56 267 LEU A CA 1
ATOM 2124 C C . LEU A 1 267 ? 2.320 8.222 26.338 1.00 95.56 267 LEU A C 1
ATOM 2126 O O . LEU A 1 267 ? 1.739 7.166 26.088 1.00 95.56 267 LEU A O 1
ATOM 2130 N N . SER A 1 268 ? 2.296 8.744 27.569 1.00 96.31 268 SER A N 1
ATOM 2131 C CA . SER A 1 268 ? 1.544 8.116 28.667 1.00 96.31 268 SER A CA 1
ATOM 2132 C C . SER A 1 268 ? 0.028 8.131 28.437 1.00 96.31 268 SER A C 1
ATOM 2134 O O . SER A 1 268 ? -0.667 7.234 28.918 1.00 96.31 268 SER A O 1
ATOM 2136 N N . PHE A 1 269 ? -0.494 9.082 27.651 1.00 96.88 269 PHE A N 1
ATOM 2137 C CA . PHE A 1 269 ? -1.907 9.099 27.273 1.00 96.88 269 PHE A CA 1
ATOM 2138 C C . PHE A 1 269 ? -2.279 7.912 26.396 1.00 96.88 269 PHE A C 1
ATOM 2140 O O . PHE A 1 269 ? -3.362 7.360 26.559 1.00 96.88 269 PHE A O 1
ATOM 2147 N N . ILE A 1 270 ? -1.364 7.458 25.539 1.00 97.31 270 ILE A N 1
ATOM 2148 C CA . ILE A 1 270 ? -1.584 6.264 24.725 1.00 97.31 270 ILE A CA 1
ATOM 2149 C C . ILE A 1 270 ? -1.733 5.032 25.619 1.00 97.31 270 ILE A C 1
ATOM 2151 O O . ILE A 1 270 ? -2.684 4.276 25.456 1.00 97.31 270 ILE A O 1
ATOM 2155 N N . ARG A 1 271 ? -0.872 4.872 26.635 1.00 96.62 271 ARG A N 1
ATOM 2156 C CA . ARG A 1 271 ? -1.011 3.777 27.615 1.00 96.62 271 ARG A CA 1
ATOM 2157 C C . ARG A 1 271 ? -2.366 3.815 28.319 1.00 96.62 271 ARG A C 1
ATOM 2159 O O . ARG A 1 271 ? -3.010 2.781 28.466 1.00 96.62 271 ARG A O 1
ATOM 2166 N N . LYS A 1 272 ? -2.828 5.005 28.714 1.00 96.19 272 LYS A N 1
ATOM 2167 C CA . LYS A 1 272 ? -4.154 5.180 29.326 1.00 96.19 272 LYS A CA 1
ATOM 2168 C C . LYS A 1 272 ? -5.289 4.832 28.355 1.00 96.19 272 LYS A C 1
ATOM 2170 O O . LYS A 1 272 ? -6.241 4.183 28.771 1.00 96.19 272 LYS A O 1
ATOM 2175 N N . LEU A 1 273 ? -5.175 5.189 27.074 1.00 96.44 273 LEU A N 1
ATOM 2176 C CA . LEU A 1 273 ? -6.143 4.785 26.049 1.00 96.44 273 LEU A CA 1
ATOM 2177 C C . LEU A 1 273 ? -6.205 3.260 25.893 1.00 96.44 273 LEU A C 1
ATOM 2179 O O . LEU A 1 273 ? -7.302 2.711 25.835 1.00 96.44 273 LEU A O 1
ATOM 2183 N N . ILE A 1 274 ? -5.062 2.568 25.888 1.00 95.62 274 ILE A N 1
ATOM 2184 C CA . ILE A 1 274 ? -5.012 1.095 25.828 1.00 95.62 274 ILE A CA 1
ATOM 2185 C C . ILE A 1 274 ? -5.712 0.479 27.041 1.00 95.62 274 ILE A C 1
ATOM 2187 O O . ILE A 1 274 ? -6.509 -0.441 26.888 1.00 95.62 274 ILE A O 1
ATOM 2191 N N . VAL A 1 275 ? -5.469 1.011 28.245 1.00 94.44 275 VAL A N 1
ATOM 2192 C CA . VAL A 1 275 ? -6.161 0.571 29.472 1.00 94.44 275 VAL A CA 1
ATOM 2193 C C . VAL A 1 275 ? -7.668 0.821 29.377 1.00 94.44 275 VAL A C 1
ATOM 2195 O O . VAL A 1 275 ? -8.461 -0.013 29.812 1.00 94.44 275 VAL A O 1
ATOM 2198 N N . ASN A 1 276 ? -8.074 1.920 28.738 1.00 94.38 276 ASN A N 1
ATOM 2199 C CA . ASN A 1 276 ? -9.469 2.177 28.398 1.00 94.38 276 ASN A CA 1
ATOM 2200 C C . ASN A 1 276 ? -9.979 1.277 27.256 1.00 94.38 276 ASN A C 1
ATOM 2202 O O . ASN A 1 276 ? -11.154 1.326 26.946 1.00 94.38 276 ASN A O 1
ATOM 2206 N N . GLY A 1 277 ? -9.192 0.372 26.678 1.00 92.62 277 GLY A N 1
ATOM 2207 C CA . GLY A 1 277 ? -9.647 -0.568 25.646 1.00 92.62 277 GLY A CA 1
ATOM 2208 C C . GLY A 1 277 ? -9.540 -0.038 24.216 1.00 92.62 277 GLY A C 1
ATOM 2209 O O . GLY A 1 277 ? -10.198 -0.567 23.323 1.00 92.62 277 GLY A O 1
ATOM 2210 N N . PHE A 1 278 ? -8.730 0.998 23.986 1.00 95.44 278 PHE A N 1
ATOM 2211 C CA . PHE A 1 278 ? -8.346 1.404 22.639 1.00 95.44 278 PHE A CA 1
ATOM 2212 C C . PHE A 1 278 ? -7.450 0.339 21.995 1.00 95.44 278 PHE A C 1
ATOM 2214 O O . PHE A 1 278 ? -6.412 -0.029 22.546 1.00 95.44 278 PHE A O 1
ATOM 2221 N N . ASP A 1 279 ? -7.836 -0.121 20.808 1.00 94.12 279 ASP A N 1
ATOM 2222 C CA . ASP A 1 279 ? -7.056 -1.077 20.032 1.00 94.12 279 ASP A CA 1
ATOM 2223 C C . ASP A 1 279 ? -5.989 -0.352 19.200 1.00 94.12 279 ASP A C 1
ATOM 2225 O O . ASP A 1 279 ? -6.285 0.307 18.199 1.00 94.12 279 ASP A O 1
ATOM 2229 N N . LEU A 1 280 ? -4.726 -0.489 19.614 1.00 95.38 280 LEU A N 1
ATOM 2230 C CA . LEU A 1 280 ? -3.591 0.089 18.896 1.00 95.38 280 LEU A CA 1
ATOM 2231 C C . LEU A 1 280 ? -3.426 -0.469 17.484 1.00 95.38 280 LEU A C 1
ATOM 2233 O O . LEU A 1 280 ? -2.904 0.247 16.629 1.00 95.38 280 LEU A O 1
ATOM 2237 N N . SER A 1 281 ? -3.849 -1.708 17.218 1.00 94.31 281 SER A N 1
ATOM 2238 C CA . SER A 1 281 ? -3.620 -2.356 15.922 1.00 94.31 281 SER A CA 1
ATOM 2239 C C . SER A 1 281 ? -4.267 -1.584 14.766 1.00 94.31 281 SER A C 1
ATOM 2241 O O . SER A 1 281 ? -3.702 -1.517 13.677 1.00 94.31 281 SER A O 1
ATOM 2243 N N . VAL A 1 282 ? -5.380 -0.892 15.037 1.00 92.44 282 VAL A N 1
ATOM 2244 C CA . VAL A 1 282 ? -6.127 -0.070 14.072 1.00 92.44 282 VAL A CA 1
ATOM 2245 C C . VAL A 1 282 ? -5.312 1.121 13.555 1.00 92.44 282 VAL A C 1
ATOM 2247 O O . VAL A 1 282 ? -5.537 1.593 12.443 1.00 92.44 282 VAL A O 1
ATOM 2250 N N . VAL A 1 283 ? -4.369 1.630 14.352 1.00 95.31 283 VAL A N 1
ATOM 2251 C CA . VAL A 1 283 ? -3.588 2.841 14.038 1.00 95.31 283 VAL A CA 1
ATOM 2252 C C . VAL A 1 283 ? -2.081 2.607 13.988 1.00 95.31 283 VAL A C 1
ATOM 2254 O O . VAL A 1 283 ? -1.342 3.521 13.619 1.00 95.31 283 VAL A O 1
ATOM 2257 N N . ASN A 1 284 ? -1.627 1.405 14.355 1.00 96.06 284 ASN A N 1
ATOM 2258 C CA . ASN A 1 284 ? -0.222 1.073 14.556 1.00 96.06 284 ASN A CA 1
ATOM 2259 C C . ASN A 1 284 ? 0.636 1.461 13.351 1.00 96.06 284 ASN A C 1
ATOM 2261 O O . ASN A 1 284 ? 1.562 2.255 13.488 1.00 96.06 284 ASN A O 1
ATOM 2265 N N . ASP A 1 285 ? 0.292 0.954 12.168 1.00 93.94 285 ASP A N 1
ATOM 2266 C CA . ASP A 1 285 ? 1.120 1.133 10.976 1.00 93.94 285 ASP A CA 1
ATOM 2267 C C . ASP A 1 285 ? 1.179 2.597 10.537 1.00 93.94 285 ASP A C 1
ATOM 2269 O O . ASP A 1 285 ? 2.252 3.101 10.224 1.00 93.94 285 ASP A O 1
ATOM 2273 N N . SER A 1 286 ? 0.055 3.315 10.592 1.00 93.06 286 SER A N 1
ATOM 2274 C CA . SER A 1 286 ? -0.003 4.734 10.226 1.00 93.06 286 SER A CA 1
ATOM 2275 C C . SER A 1 286 ? 0.797 5.632 11.173 1.00 93.06 286 SER A C 1
ATOM 2277 O O . SER A 1 286 ? 1.394 6.615 10.735 1.00 93.06 286 SER A O 1
ATOM 2279 N N . ILE A 1 287 ? 0.807 5.325 12.473 1.00 95.88 287 ILE A N 1
ATOM 2280 C CA . ILE A 1 287 ? 1.588 6.085 13.458 1.00 95.88 287 ILE A CA 1
ATOM 2281 C C . ILE A 1 287 ? 3.063 5.741 13.324 1.00 95.88 287 ILE A C 1
ATOM 2283 O O . ILE A 1 287 ? 3.892 6.647 13.253 1.00 95.88 287 ILE A O 1
ATOM 2287 N N . MET A 1 288 ? 3.391 4.451 13.259 1.00 97.00 288 MET A N 1
ATOM 2288 C CA . MET A 1 288 ? 4.773 4.000 13.168 1.00 97.00 288 MET A CA 1
ATOM 2289 C C . MET A 1 288 ? 5.427 4.472 11.870 1.00 97.00 288 MET A C 1
ATOM 2291 O O . MET A 1 288 ? 6.562 4.926 11.910 1.00 97.00 288 MET A O 1
ATOM 2295 N N . GLU A 1 289 ? 4.703 4.514 10.752 1.00 93.81 289 GLU A N 1
ATOM 2296 C CA . GLU A 1 289 ? 5.183 5.132 9.513 1.00 93.81 289 GLU A CA 1
ATOM 2297 C C . GLU A 1 289 ? 5.603 6.595 9.724 1.00 93.81 289 GLU A C 1
ATOM 2299 O O . GLU A 1 289 ? 6.721 6.972 9.371 1.00 93.81 289 GLU A O 1
ATOM 2304 N N . ARG A 1 290 ? 4.759 7.407 10.378 1.00 94.50 290 ARG A N 1
ATOM 2305 C CA . ARG A 1 290 ? 5.068 8.815 10.692 1.00 94.50 290 ARG A CA 1
ATOM 2306 C C . ARG A 1 290 ? 6.256 8.956 11.645 1.00 94.50 290 ARG A C 1
ATOM 2308 O O . ARG A 1 290 ? 7.082 9.849 11.471 1.00 94.50 290 ARG A O 1
ATOM 2315 N N . VAL A 1 291 ? 6.358 8.069 12.634 1.00 96.25 291 VAL A N 1
ATOM 2316 C CA . VAL A 1 291 ? 7.492 8.010 13.569 1.00 96.25 291 VAL A CA 1
ATOM 2317 C C . VAL A 1 291 ? 8.789 7.689 12.822 1.00 96.25 291 VAL A C 1
ATOM 2319 O O . VAL A 1 291 ? 9.800 8.347 13.053 1.00 96.25 291 VAL A O 1
ATOM 2322 N N . MET A 1 292 ? 8.764 6.739 11.884 1.00 95.62 292 MET A N 1
ATOM 2323 C CA . MET A 1 292 ? 9.941 6.295 11.123 1.00 95.62 292 MET A CA 1
ATOM 2324 C C . MET A 1 292 ? 10.452 7.329 10.107 1.00 95.62 292 MET A C 1
ATOM 2326 O O . MET A 1 292 ? 11.618 7.280 9.706 1.00 95.62 292 MET A O 1
ATOM 2330 N N . ILE A 1 293 ? 9.612 8.292 9.721 1.00 92.44 293 ILE A N 1
ATOM 2331 C CA . ILE A 1 293 ? 9.997 9.450 8.899 1.00 92.44 293 ILE A CA 1
ATOM 2332 C C . ILE A 1 293 ? 10.215 10.722 9.731 1.00 92.44 293 ILE A C 1
ATOM 2334 O O . ILE A 1 293 ? 10.320 11.820 9.176 1.00 92.44 293 ILE A O 1
ATOM 2338 N N . HIS A 1 294 ? 10.286 10.625 11.056 1.00 94.69 294 HIS A N 1
ATOM 2339 C CA . HIS A 1 294 ? 10.523 11.795 11.890 1.00 94.69 294 HIS A CA 1
ATOM 2340 C C . HIS A 1 294 ? 11.986 12.280 11.759 1.00 94.69 294 HIS A C 1
ATOM 2342 O O . HIS A 1 294 ? 12.894 11.447 11.786 1.00 94.69 294 HIS A O 1
ATOM 2348 N N . PRO A 1 295 ? 12.265 13.597 11.646 1.00 93.69 295 PRO A N 1
ATOM 2349 C CA . PRO A 1 295 ? 13.633 14.111 11.474 1.00 93.69 295 PRO A CA 1
ATOM 2350 C C . PRO A 1 295 ? 14.583 13.746 12.621 1.00 93.69 295 PRO A C 1
ATOM 2352 O O . PRO A 1 295 ? 15.753 13.465 12.401 1.00 93.69 295 PRO A O 1
ATOM 2355 N N . TYR A 1 296 ? 14.059 13.698 13.848 1.00 94.12 296 TYR A N 1
ATOM 2356 C CA . TYR A 1 296 ? 14.829 13.392 15.060 1.00 94.12 296 TYR A CA 1
ATOM 2357 C C . TYR A 1 296 ? 14.785 11.906 15.450 1.00 94.12 296 TYR A C 1
ATOM 2359 O O . TYR A 1 296 ? 14.931 11.566 16.627 1.00 94.12 296 TYR A O 1
ATOM 2367 N N . LEU A 1 297 ? 14.503 11.014 14.495 1.00 96.62 297 LEU A N 1
ATOM 2368 C CA . LEU A 1 297 ? 14.424 9.582 14.760 1.00 96.62 297 LEU A CA 1
ATOM 2369 C C . LEU A 1 297 ? 15.778 9.054 15.267 1.00 96.62 297 LEU A C 1
ATOM 2371 O O . LEU A 1 297 ? 16.806 9.173 14.608 1.00 96.62 297 LEU A O 1
ATOM 2375 N N . ASN A 1 298 ? 15.759 8.429 16.442 1.00 97.00 298 ASN A N 1
ATOM 2376 C CA . ASN A 1 298 ? 16.877 7.687 17.018 1.00 97.00 298 ASN A CA 1
ATOM 2377 C C . ASN A 1 298 ? 16.347 6.444 17.757 1.00 97.00 298 ASN A C 1
ATOM 2379 O O . ASN A 1 298 ? 15.144 6.325 18.002 1.00 97.00 298 ASN A O 1
ATOM 2383 N N . VAL A 1 299 ? 17.240 5.519 18.129 1.00 97.62 299 VAL A N 1
ATOM 2384 C CA . VAL A 1 299 ? 16.866 4.256 18.801 1.00 97.62 299 VAL A CA 1
ATOM 2385 C C . VAL A 1 299 ? 16.055 4.516 20.074 1.00 97.62 299 VAL A C 1
ATOM 2387 O O . VAL A 1 299 ? 15.048 3.854 20.305 1.00 97.62 299 VAL A O 1
ATOM 2390 N N . ARG A 1 300 ? 16.444 5.516 20.879 1.00 97.19 300 ARG A N 1
ATOM 2391 C CA . ARG A 1 300 ? 15.742 5.875 22.120 1.00 97.19 300 ARG A CA 1
ATOM 2392 C C . ARG A 1 300 ? 14.339 6.411 21.837 1.00 97.19 300 ARG A C 1
ATOM 2394 O O . ARG A 1 300 ? 13.404 6.042 22.538 1.00 97.19 300 ARG A O 1
ATOM 2401 N N . TYR A 1 301 ? 14.183 7.258 20.821 1.00 96.56 301 TYR A N 1
ATOM 2402 C CA . TYR A 1 301 ? 12.895 7.813 20.408 1.00 96.56 301 TYR A CA 1
ATOM 2403 C C . TYR A 1 301 ? 11.937 6.707 19.963 1.00 96.56 301 TYR A C 1
ATOM 2405 O O . TYR A 1 301 ? 10.818 6.637 20.463 1.00 96.56 301 TYR A O 1
ATOM 2413 N N . LEU A 1 302 ? 12.400 5.800 19.099 1.00 97.25 302 LEU A N 1
ATOM 2414 C CA . LEU A 1 302 ? 11.601 4.676 18.618 1.00 97.25 302 LEU A CA 1
ATOM 2415 C C . LEU A 1 302 ? 11.254 3.697 19.747 1.00 97.25 302 LEU A C 1
ATOM 2417 O O . LEU A 1 302 ? 10.098 3.300 19.879 1.00 97.25 302 LEU A O 1
ATOM 2421 N N . LYS A 1 303 ? 12.218 3.378 20.623 1.00 97.06 303 LYS A N 1
ATOM 2422 C CA . LYS A 1 303 ? 12.005 2.488 21.773 1.00 97.06 303 LYS A CA 1
ATOM 2423 C C . LYS A 1 303 ? 10.883 2.981 22.690 1.00 97.06 303 LYS A C 1
ATOM 2425 O O . LYS A 1 303 ? 10.079 2.170 23.120 1.00 97.06 303 LYS A O 1
ATOM 2430 N N . ARG A 1 304 ? 10.729 4.299 22.891 1.00 97.12 304 ARG A N 1
ATOM 2431 C CA . ARG A 1 304 ? 9.605 4.853 23.674 1.00 97.12 304 ARG A CA 1
ATOM 2432 C C . ARG A 1 304 ? 8.230 4.482 23.108 1.00 97.12 304 ARG A C 1
ATOM 2434 O O . ARG A 1 304 ? 7.300 4.309 23.889 1.00 97.12 304 ARG A O 1
ATOM 2441 N N . TYR A 1 305 ? 8.085 4.385 21.786 1.00 97.88 305 TYR A N 1
ATOM 2442 C CA . TYR A 1 305 ? 6.837 3.935 21.159 1.00 97.88 305 TYR A CA 1
ATOM 2443 C C . TYR A 1 305 ? 6.656 2.422 21.326 1.00 97.88 305 TYR A C 1
ATOM 2445 O O . TYR A 1 305 ? 5.570 1.970 21.688 1.00 97.88 305 TYR A O 1
ATOM 2453 N N . LEU A 1 306 ? 7.725 1.643 21.152 1.00 97.50 306 LEU A N 1
ATOM 2454 C CA . LEU A 1 306 ? 7.686 0.191 21.362 1.00 97.50 306 LEU A CA 1
ATOM 2455 C C . LEU A 1 306 ? 7.327 -0.166 22.813 1.00 97.50 306 LEU A C 1
ATOM 2457 O O . LEU A 1 306 ? 6.448 -0.990 23.045 1.00 97.50 306 LEU A O 1
ATOM 2461 N N . ASP A 1 307 ? 7.897 0.544 23.789 1.00 97.06 307 ASP A N 1
ATOM 2462 C CA . ASP A 1 307 ? 7.618 0.377 25.222 1.00 97.06 307 ASP A CA 1
ATOM 2463 C C . ASP A 1 307 ? 6.163 0.724 25.596 1.00 97.06 307 ASP A C 1
ATOM 2465 O O . ASP A 1 307 ? 5.701 0.413 26.695 1.00 97.06 307 ASP A O 1
ATOM 2469 N N . VAL A 1 308 ? 5.433 1.447 24.744 1.00 97.25 308 VAL A N 1
ATOM 2470 C CA . VAL A 1 308 ? 4.006 1.755 24.939 1.00 97.25 308 VAL A CA 1
ATOM 2471 C C . VAL A 1 308 ? 3.107 0.641 24.397 1.00 97.25 308 VAL A C 1
ATOM 2473 O O . VAL A 1 308 ? 1.962 0.543 24.833 1.00 97.25 308 VAL A O 1
ATOM 2476 N N . GLY A 1 309 ? 3.623 -0.212 23.509 1.00 96.88 309 GLY A N 1
ATOM 2477 C CA . GLY A 1 309 ? 2.884 -1.306 22.879 1.00 96.88 309 GLY A CA 1
ATOM 2478 C C . GLY A 1 309 ? 2.729 -1.173 21.363 1.00 96.88 309 GLY A C 1
ATOM 2479 O O . GLY A 1 309 ? 2.058 -2.006 20.760 1.00 96.88 309 GLY A O 1
ATOM 2480 N N . PHE A 1 310 ? 3.327 -0.155 20.730 1.00 97.69 310 PHE A N 1
ATOM 2481 C CA . PHE A 1 310 ? 3.414 -0.121 19.269 1.00 97.69 310 PHE A CA 1
ATOM 2482 C C . PHE A 1 310 ? 4.360 -1.212 18.757 1.00 97.69 310 PHE A C 1
ATOM 2484 O O . PHE A 1 310 ? 5.334 -1.572 19.416 1.00 97.69 310 PHE A O 1
ATOM 2491 N N . VAL A 1 311 ? 4.097 -1.713 17.553 1.00 97.19 311 VAL A N 1
ATOM 2492 C CA . VAL A 1 311 ? 4.843 -2.821 16.950 1.00 97.19 311 VAL A CA 1
ATOM 2493 C C . VAL A 1 311 ? 5.413 -2.398 15.600 1.00 97.19 311 VAL A C 1
ATOM 2495 O O . VAL A 1 311 ? 4.724 -1.803 14.772 1.00 97.19 311 VAL A O 1
ATOM 2498 N N . LEU A 1 312 ? 6.672 -2.760 15.341 1.00 96.94 312 LEU A N 1
ATOM 2499 C CA . LEU A 1 312 ? 7.265 -2.679 14.004 1.00 96.94 312 LEU A CA 1
ATOM 2500 C C . LEU A 1 312 ? 6.720 -3.816 13.133 1.00 96.94 312 LEU A C 1
ATOM 2502 O O . LEU A 1 312 ? 7.314 -4.892 13.034 1.00 96.94 312 LEU A O 1
ATOM 2506 N N . SER A 1 313 ? 5.561 -3.580 12.522 1.00 96.19 313 SER A N 1
ATOM 2507 C CA . SER A 1 313 ? 4.993 -4.498 11.539 1.00 96.19 313 SER A CA 1
ATOM 2508 C C . SER A 1 313 ? 5.888 -4.591 10.300 1.00 96.19 313 SER A C 1
ATOM 2510 O O . SER A 1 313 ? 6.664 -3.682 9.992 1.00 96.19 313 SER A O 1
ATOM 2512 N N . ASN A 1 314 ? 5.760 -5.686 9.549 1.00 95.81 314 ASN A N 1
ATOM 2513 C CA . ASN A 1 314 ? 6.506 -5.856 8.302 1.00 95.81 314 ASN A CA 1
ATOM 2514 C C . ASN A 1 314 ? 6.199 -4.719 7.312 1.00 95.81 314 ASN A C 1
ATOM 2516 O O . ASN A 1 314 ? 7.113 -4.203 6.682 1.00 95.81 314 ASN A O 1
ATOM 2520 N N . ILE A 1 315 ? 4.938 -4.277 7.232 1.00 92.38 315 ILE A N 1
ATOM 2521 C CA . ILE A 1 315 ? 4.516 -3.166 6.366 1.00 92.38 315 ILE A CA 1
ATOM 2522 C C . ILE A 1 315 ? 5.208 -1.866 6.785 1.00 92.38 315 ILE A C 1
ATOM 2524 O O . ILE A 1 315 ? 5.750 -1.161 5.935 1.00 92.38 315 ILE A O 1
ATOM 2528 N N . CYS A 1 316 ? 5.254 -1.568 8.087 1.00 93.88 316 CYS A N 1
ATOM 2529 C CA . CYS A 1 316 ? 5.948 -0.386 8.590 1.00 93.88 316 CYS A CA 1
ATOM 2530 C C . CYS A 1 316 ? 7.447 -0.415 8.256 1.00 93.88 316 CYS A C 1
ATOM 2532 O O . CYS A 1 316 ? 8.001 0.608 7.854 1.00 93.88 316 CYS A O 1
ATOM 2534 N N . ILE A 1 317 ? 8.104 -1.571 8.403 1.00 96.56 317 ILE A N 1
ATOM 2535 C CA . ILE A 1 317 ? 9.525 -1.728 8.064 1.00 96.56 317 ILE A CA 1
ATOM 2536 C C . ILE A 1 317 ? 9.734 -1.511 6.562 1.00 96.56 317 ILE A C 1
ATOM 2538 O O . ILE A 1 317 ? 10.594 -0.720 6.190 1.00 96.56 317 ILE A O 1
ATOM 2542 N N . LYS A 1 318 ? 8.917 -2.129 5.697 1.00 95.38 318 LYS A N 1
ATOM 2543 C CA . LYS A 1 318 ? 9.007 -1.932 4.241 1.00 95.38 318 LYS A CA 1
ATOM 2544 C C . LYS A 1 318 ? 8.793 -0.468 3.841 1.00 95.38 318 LYS A C 1
ATOM 2546 O O . LYS A 1 318 ? 9.551 0.053 3.031 1.00 95.38 318 LYS A O 1
ATOM 2551 N N . ARG A 1 319 ? 7.823 0.238 4.442 1.00 93.31 319 ARG A N 1
ATOM 2552 C CA . ARG A 1 319 ? 7.606 1.680 4.191 1.00 93.31 319 ARG A CA 1
ATOM 2553 C C . ARG A 1 319 ? 8.787 2.529 4.653 1.00 93.31 319 ARG A C 1
ATOM 2555 O O . ARG A 1 319 ? 9.197 3.443 3.945 1.00 93.31 319 ARG A O 1
ATOM 2562 N N . ALA A 1 320 ? 9.367 2.204 5.806 1.00 94.88 320 ALA A N 1
ATOM 2563 C CA . ALA A 1 320 ? 10.559 2.875 6.309 1.00 94.88 320 ALA A CA 1
ATOM 2564 C C . ALA A 1 320 ? 11.779 2.652 5.395 1.00 94.88 320 ALA A C 1
ATOM 2566 O O . ALA A 1 320 ? 12.508 3.604 5.116 1.00 94.88 320 ALA A O 1
ATOM 2567 N N . LEU A 1 321 ? 11.967 1.425 4.894 1.00 96.38 321 LEU A N 1
ATOM 2568 C CA . LEU A 1 321 ? 13.002 1.084 3.915 1.00 96.38 321 LEU A CA 1
ATOM 2569 C C . LEU A 1 321 ? 12.778 1.828 2.595 1.00 96.38 321 LEU A C 1
ATOM 2571 O O . LEU A 1 321 ? 13.705 2.457 2.099 1.00 96.38 321 LEU A O 1
ATOM 2575 N N . ALA A 1 322 ? 11.546 1.850 2.082 1.00 94.06 322 ALA A N 1
ATOM 2576 C CA . ALA A 1 322 ? 11.176 2.575 0.866 1.00 94.06 322 ALA A CA 1
ATOM 2577 C C . ALA A 1 322 ? 11.313 4.101 0.979 1.00 94.06 322 ALA A C 1
ATOM 2579 O O . ALA A 1 322 ? 11.397 4.775 -0.041 1.00 94.06 322 ALA A O 1
ATOM 2580 N N . GLY A 1 323 ? 11.358 4.658 2.193 1.00 93.06 323 GLY A N 1
ATOM 2581 C CA . GLY A 1 323 ? 11.731 6.057 2.416 1.00 93.06 323 GLY A CA 1
ATOM 2582 C C . GLY A 1 323 ? 13.239 6.319 2.304 1.00 93.06 323 GLY A C 1
ATOM 2583 O O . GLY A 1 323 ? 13.652 7.475 2.257 1.00 93.06 323 GLY A O 1
ATOM 2584 N N . GLY A 1 324 ? 14.066 5.269 2.315 1.00 92.00 324 GLY A N 1
ATOM 2585 C CA . GLY A 1 324 ? 15.480 5.315 1.949 1.00 92.00 324 GLY A CA 1
ATOM 2586 C C . GLY A 1 324 ? 16.394 6.105 2.877 1.00 92.00 324 GLY A C 1
ATOM 2587 O O . GLY A 1 324 ? 17.527 6.374 2.507 1.00 92.00 324 GLY A O 1
ATOM 2588 N N . ARG A 1 325 ? 15.974 6.520 4.074 1.00 94.81 325 ARG A N 1
ATOM 2589 C CA . ARG A 1 325 ? 16.804 7.384 4.936 1.00 94.81 325 ARG A CA 1
ATOM 2590 C C . ARG A 1 325 ? 17.906 6.591 5.641 1.00 94.81 325 ARG A C 1
ATOM 2592 O O . ARG A 1 325 ? 17.602 5.653 6.375 1.00 94.81 325 ARG A O 1
ATOM 2599 N N . VAL A 1 326 ? 19.166 7.030 5.511 1.00 95.38 326 VAL A N 1
ATOM 2600 C CA . VAL A 1 326 ? 20.342 6.372 6.133 1.00 95.38 326 VAL A CA 1
ATOM 2601 C C . VAL A 1 326 ? 20.132 6.122 7.627 1.00 95.38 326 VAL A C 1
ATOM 2603 O O . VAL A 1 326 ? 20.335 5.016 8.118 1.00 95.38 326 VAL A O 1
ATOM 2606 N N . HIS A 1 327 ? 19.665 7.145 8.347 1.00 95.94 327 HIS A N 1
ATOM 2607 C CA . HIS A 1 327 ? 19.469 7.079 9.794 1.00 95.94 327 HIS A CA 1
ATOM 2608 C C . HIS A 1 327 ? 18.384 6.062 10.175 1.00 95.94 327 HIS A C 1
ATOM 2610 O O . HIS A 1 327 ? 18.558 5.298 11.121 1.00 95.94 327 HIS A O 1
ATOM 2616 N N . THR A 1 328 ? 17.289 6.005 9.413 1.00 96.75 328 THR A N 1
ATOM 2617 C CA . THR A 1 328 ? 16.203 5.043 9.631 1.00 96.75 328 THR A CA 1
ATOM 2618 C C . THR A 1 328 ? 16.682 3.608 9.399 1.00 96.75 328 THR A C 1
ATOM 2620 O O . THR A 1 328 ? 16.415 2.743 10.230 1.00 96.75 328 THR A O 1
ATOM 2623 N N . ILE A 1 329 ? 17.450 3.361 8.331 1.00 96.75 329 ILE A N 1
ATOM 2624 C CA . ILE A 1 329 ? 18.035 2.042 8.035 1.00 96.75 329 ILE A CA 1
ATOM 2625 C C . ILE A 1 329 ? 19.004 1.616 9.150 1.00 96.75 329 ILE A C 1
ATOM 2627 O O . ILE A 1 329 ? 18.894 0.507 9.671 1.00 96.75 329 ILE A O 1
ATOM 2631 N N . ALA A 1 330 ? 19.883 2.514 9.605 1.00 97.12 330 ALA A N 1
ATOM 2632 C CA . ALA A 1 330 ? 20.817 2.236 10.699 1.00 97.12 330 ALA A CA 1
ATOM 2633 C C . ALA A 1 330 ? 20.109 1.887 12.024 1.00 97.12 330 ALA A C 1
ATOM 2635 O O . ALA A 1 330 ? 20.596 1.069 12.802 1.00 97.12 330 ALA A O 1
ATOM 2636 N N . ILE A 1 331 ? 18.950 2.495 12.296 1.00 97.69 331 ILE A N 1
ATOM 2637 C CA . ILE A 1 331 ? 18.132 2.178 13.476 1.00 97.69 331 ILE A CA 1
ATOM 2638 C C . ILE A 1 331 ? 17.451 0.820 13.321 1.00 97.69 331 ILE A C 1
ATOM 2640 O O . ILE A 1 331 ? 17.403 0.060 14.288 1.00 97.69 331 ILE A O 1
ATOM 2644 N N . LEU A 1 332 ? 16.959 0.496 12.123 1.00 97.50 332 LEU A N 1
ATOM 2645 C CA . LEU A 1 332 ? 16.368 -0.809 11.836 1.00 97.50 332 LEU A CA 1
ATOM 2646 C C . LEU A 1 332 ? 17.380 -1.942 12.029 1.00 97.50 332 LEU A C 1
ATOM 2648 O O . LEU A 1 332 ? 17.033 -2.915 12.689 1.00 97.50 332 LEU A O 1
ATOM 2652 N N . HIS A 1 333 ? 18.631 -1.786 11.583 1.00 97.31 333 HIS A N 1
ATOM 2653 C CA . HIS A 1 333 ? 19.698 -2.768 11.841 1.00 97.31 333 HIS A CA 1
ATOM 2654 C C . HIS A 1 333 ? 19.946 -3.028 13.334 1.00 97.31 333 HIS A C 1
ATOM 2656 O O . HIS A 1 333 ? 20.367 -4.115 13.708 1.00 97.31 333 HIS A O 1
ATOM 2662 N N . LYS A 1 334 ? 19.687 -2.042 14.202 1.00 97.56 334 LYS A N 1
ATOM 2663 C CA . LYS A 1 334 ? 19.863 -2.187 15.657 1.00 97.56 334 LYS A CA 1
ATOM 2664 C C . LYS A 1 334 ? 18.675 -2.848 16.356 1.00 97.56 334 LYS A C 1
ATOM 2666 O O . LYS A 1 334 ? 18.827 -3.297 17.486 1.00 97.56 334 LYS A O 1
ATOM 2671 N N . LEU A 1 335 ? 17.487 -2.825 15.749 1.00 97.12 335 LEU A N 1
ATOM 2672 C CA . LEU A 1 335 ? 16.230 -3.214 16.404 1.00 97.12 335 LEU A CA 1
ATOM 2673 C C . LEU A 1 335 ? 15.545 -4.426 15.772 1.00 97.12 335 LEU A C 1
ATOM 2675 O O . LEU A 1 335 ? 14.710 -5.053 16.419 1.00 97.12 335 LEU A O 1
ATOM 2679 N N . VAL A 1 336 ? 15.849 -4.728 14.515 1.00 97.31 336 VAL A N 1
ATOM 2680 C CA . VAL A 1 336 ? 15.265 -5.834 13.759 1.00 97.31 336 VAL A CA 1
ATOM 2681 C C . VAL A 1 336 ? 16.368 -6.837 13.465 1.00 97.31 336 VAL A C 1
ATOM 2683 O O . VAL A 1 336 ? 17.472 -6.454 13.092 1.00 97.31 336 VAL A O 1
ATOM 2686 N N . GLU A 1 337 ? 16.054 -8.121 13.620 1.00 98.00 337 GLU A N 1
ATOM 2687 C CA . GLU A 1 337 ? 16.951 -9.210 13.241 1.00 98.00 337 GLU A CA 1
ATOM 2688 C C . GLU A 1 337 ? 17.412 -9.058 11.782 1.00 98.00 337 GLU A C 1
ATOM 2690 O O . GLU A 1 337 ? 16.598 -8.816 10.885 1.00 98.00 337 GLU A O 1
ATOM 2695 N N . GLU A 1 338 ? 18.714 -9.209 11.542 1.00 97.50 338 GLU A N 1
ATOM 2696 C CA . GLU A 1 338 ? 19.343 -8.940 10.246 1.00 97.50 338 GLU A CA 1
ATOM 2697 C C . GLU A 1 338 ? 18.763 -9.798 9.112 1.00 97.50 338 GLU A C 1
ATOM 2699 O O . GLU A 1 338 ? 18.475 -9.285 8.030 1.00 97.50 338 GLU A O 1
ATOM 2704 N N . THR A 1 339 ? 18.499 -11.080 9.375 1.00 97.75 339 THR A N 1
ATOM 2705 C CA . THR A 1 339 ? 17.893 -12.025 8.420 1.00 97.75 339 THR A CA 1
ATOM 2706 C C . THR A 1 339 ? 16.505 -11.554 7.972 1.00 97.75 339 THR A C 1
ATOM 2708 O O . THR A 1 339 ? 16.203 -11.491 6.775 1.00 97.75 339 THR A O 1
ATOM 2711 N N . LYS A 1 340 ? 15.666 -11.151 8.934 1.00 97.81 340 LYS A N 1
ATOM 2712 C CA . LYS A 1 340 ? 14.328 -10.608 8.700 1.00 97.81 340 LYS A CA 1
ATOM 2713 C C . LYS A 1 340 ? 14.402 -9.280 7.954 1.00 97.81 340 LYS A C 1
ATOM 2715 O O . LYS A 1 340 ? 13.616 -9.062 7.034 1.00 97.81 340 LYS A O 1
ATOM 2720 N N . LEU A 1 341 ? 15.330 -8.402 8.329 1.00 97.94 341 LEU A N 1
ATOM 2721 C CA . LEU A 1 341 ? 15.489 -7.097 7.696 1.00 97.94 341 LEU A CA 1
ATOM 2722 C C . LEU A 1 341 ? 15.948 -7.228 6.238 1.00 97.94 341 LEU A C 1
ATOM 2724 O O . LEU A 1 341 ? 15.356 -6.590 5.371 1.00 97.94 341 LEU A O 1
ATOM 2728 N N . LYS A 1 342 ? 16.915 -8.111 5.953 1.00 98.06 342 LYS A N 1
ATOM 2729 C CA . LYS A 1 342 ? 17.373 -8.412 4.588 1.00 98.06 342 LYS A CA 1
ATOM 2730 C C . LYS A 1 342 ? 16.243 -8.972 3.726 1.00 98.06 342 LYS A C 1
ATOM 2732 O O . LYS A 1 342 ? 16.043 -8.506 2.608 1.00 98.06 342 LYS A O 1
ATOM 2737 N N . LYS A 1 343 ? 15.443 -9.903 4.260 1.00 97.81 343 LYS A N 1
ATOM 2738 C CA . LYS A 1 343 ? 14.249 -10.409 3.564 1.00 97.81 343 LYS A CA 1
ATOM 2739 C C . LYS A 1 343 ? 13.265 -9.282 3.235 1.00 97.81 343 LYS A C 1
ATOM 2741 O O . LYS A 1 343 ? 12.825 -9.169 2.097 1.00 97.81 343 LYS A O 1
ATOM 2746 N N . LEU A 1 344 ? 12.957 -8.421 4.206 1.00 97.56 344 LEU A N 1
ATOM 2747 C CA . LEU A 1 344 ? 12.043 -7.298 3.994 1.00 97.56 344 LEU A CA 1
ATOM 2748 C C . LEU A 1 344 ? 12.611 -6.250 3.029 1.00 97.56 344 LEU A C 1
ATOM 2750 O O . LEU A 1 344 ? 11.833 -5.605 2.331 1.00 97.56 344 LEU A O 1
ATOM 2754 N N . ALA A 1 345 ? 13.933 -6.082 2.958 1.00 97.81 345 ALA A N 1
ATOM 2755 C CA . ALA A 1 345 ? 14.594 -5.249 1.955 1.00 97.81 345 ALA A CA 1
ATOM 2756 C C . ALA A 1 345 ? 14.395 -5.798 0.536 1.00 97.81 345 ALA A C 1
ATOM 2758 O O . ALA A 1 345 ? 13.972 -5.043 -0.339 1.00 97.81 345 ALA A O 1
ATOM 2759 N N . CYS A 1 346 ? 14.581 -7.105 0.327 1.00 97.00 346 CYS A N 1
ATOM 2760 C CA . CYS A 1 346 ? 14.247 -7.768 -0.937 1.00 97.00 346 CYS A CA 1
ATOM 2761 C C . CYS A 1 346 ? 12.764 -7.584 -1.295 1.00 97.00 346 CYS A C 1
ATOM 2763 O O . CYS A 1 346 ? 12.450 -7.108 -2.384 1.00 97.00 346 CYS A O 1
ATOM 2765 N N . ASP A 1 347 ? 11.853 -7.850 -0.352 1.00 95.2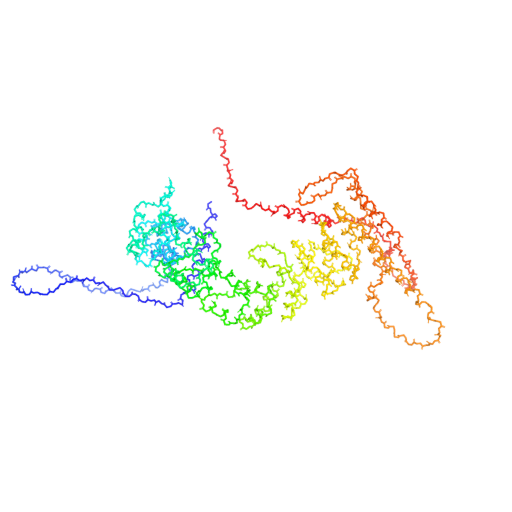5 347 ASP A N 1
ATOM 2766 C CA . ASP A 1 347 ? 10.411 -7.668 -0.564 1.00 95.25 347 ASP A CA 1
ATOM 2767 C C . ASP A 1 347 ? 10.055 -6.195 -0.866 1.00 95.25 347 ASP A C 1
ATOM 2769 O O . ASP A 1 347 ? 9.049 -5.908 -1.513 1.00 95.25 347 ASP A O 1
ATOM 2773 N N . THR A 1 348 ? 10.831 -5.235 -0.348 1.00 95.44 348 THR A N 1
ATOM 2774 C CA . THR A 1 348 ? 10.637 -3.795 -0.593 1.00 95.44 348 THR A CA 1
ATOM 2775 C C . THR A 1 348 ? 11.085 -3.425 -2.000 1.00 95.44 348 THR A C 1
ATOM 2777 O O . THR A 1 348 ? 10.394 -2.667 -2.671 1.00 95.44 348 THR A O 1
ATOM 2780 N N . ILE A 1 349 ? 12.198 -3.988 -2.471 1.00 95.50 349 ILE A N 1
ATOM 2781 C CA . ILE A 1 349 ? 12.642 -3.857 -3.859 1.00 95.50 349 ILE A CA 1
ATOM 2782 C C . ILE A 1 349 ? 11.594 -4.444 -4.816 1.00 95.50 349 ILE A C 1
ATOM 2784 O O . ILE A 1 349 ? 11.201 -3.767 -5.765 1.00 95.50 349 ILE A O 1
ATOM 2788 N N . GLU A 1 350 ? 11.055 -5.631 -4.522 1.00 92.44 350 GLU A N 1
ATOM 2789 C CA . GLU A 1 350 ? 9.960 -6.221 -5.306 1.00 92.44 350 GLU A CA 1
ATOM 2790 C C . GLU A 1 350 ? 8.723 -5.303 -5.386 1.00 92.44 350 GLU A C 1
ATOM 2792 O O . GLU A 1 350 ? 8.146 -5.149 -6.463 1.00 92.44 350 GLU A O 1
ATOM 2797 N N . ASP A 1 351 ? 8.336 -4.639 -4.291 1.00 91.38 351 ASP A N 1
ATOM 2798 C CA . ASP A 1 351 ? 7.227 -3.671 -4.290 1.00 91.38 351 ASP A CA 1
ATOM 2799 C C . ASP A 1 351 ? 7.571 -2.367 -5.035 1.00 91.38 351 ASP A C 1
ATOM 2801 O O . ASP A 1 351 ? 6.717 -1.771 -5.698 1.00 91.38 351 ASP A O 1
ATOM 2805 N N . LEU A 1 352 ? 8.817 -1.892 -4.923 1.00 92.31 352 LEU A N 1
ATOM 2806 C CA . LEU A 1 352 ? 9.284 -0.668 -5.577 1.00 92.31 352 LEU A CA 1
ATOM 2807 C C . LEU A 1 352 ? 9.387 -0.830 -7.094 1.00 92.31 352 LEU A C 1
ATOM 2809 O O . LEU A 1 352 ? 9.177 0.155 -7.802 1.00 92.31 352 LEU A O 1
ATOM 2813 N N . PHE A 1 353 ? 9.637 -2.031 -7.610 1.00 91.62 353 PHE A N 1
ATOM 2814 C CA . PHE A 1 353 ? 9.558 -2.322 -9.045 1.00 91.62 353 PHE A CA 1
ATOM 2815 C C . PHE A 1 353 ? 8.154 -2.778 -9.480 1.00 91.62 353 PHE A C 1
ATOM 2817 O O . PHE A 1 353 ? 7.744 -2.515 -10.609 1.00 91.62 353 PHE A O 1
ATOM 2824 N N . GLY A 1 354 ? 7.369 -3.375 -8.581 1.00 84.94 354 GLY A N 1
ATOM 2825 C CA . GLY A 1 354 ? 6.056 -3.937 -8.887 1.00 84.94 354 GLY A CA 1
ATOM 2826 C C . GLY A 1 354 ? 4.932 -2.925 -9.182 1.00 84.94 354 GLY A C 1
ATOM 2827 O O . GLY A 1 354 ? 5.022 -1.743 -8.846 1.00 84.94 354 GLY A O 1
ATOM 2828 N N . PRO A 1 355 ? 3.826 -3.378 -9.800 1.00 78.88 355 PRO A N 1
ATOM 2829 C CA . PRO A 1 355 ? 2.629 -2.568 -10.035 1.00 78.88 355 PRO A CA 1
ATOM 2830 C C . PRO A 1 355 ? 1.964 -2.068 -8.740 1.00 78.88 355 PRO A C 1
ATOM 2832 O O . PRO A 1 355 ? 1.902 -2.787 -7.743 1.00 78.88 355 PRO A O 1
ATOM 2835 N N . TYR A 1 356 ? 1.349 -0.879 -8.782 1.00 71.44 356 TYR A N 1
ATOM 2836 C CA . TYR A 1 356 ? 0.437 -0.408 -7.727 1.00 71.44 356 TYR A CA 1
ATOM 2837 C C . TYR A 1 356 ? -0.885 -1.197 -7.793 1.00 71.44 356 TYR A C 1
ATOM 2839 O O . TYR A 1 356 ? -1.859 -0.725 -8.375 1.00 71.44 356 TYR A O 1
ATOM 2847 N N . LEU A 1 357 ? -0.913 -2.432 -7.281 1.00 57.56 357 LEU A N 1
ATOM 2848 C CA . LEU A 1 357 ? -2.095 -3.303 -7.397 1.00 57.56 357 LEU A CA 1
ATOM 2849 C C . LEU A 1 357 ? -3.177 -3.022 -6.345 1.00 57.56 357 LEU A C 1
ATOM 2851 O O . LEU A 1 357 ? -4.346 -3.271 -6.619 1.00 57.56 357 LEU A O 1
ATOM 2855 N N . ASP A 1 358 ? -2.832 -2.465 -5.180 1.00 59.00 358 ASP A N 1
ATOM 2856 C CA . ASP A 1 358 ? -3.810 -2.092 -4.148 1.00 59.00 358 ASP A CA 1
ATOM 2857 C C . ASP A 1 358 ? -3.244 -0.984 -3.242 1.00 59.00 358 ASP A C 1
ATOM 2859 O O . ASP A 1 358 ? -2.087 -1.043 -2.829 1.00 59.00 358 ASP A O 1
ATOM 2863 N N . ARG A 1 359 ? -4.052 0.027 -2.894 1.00 57.94 359 ARG A N 1
ATOM 2864 C CA . ARG A 1 359 ? -3.664 1.086 -1.939 1.00 57.94 359 ARG A CA 1
ATOM 2865 C C . ARG A 1 359 ? -3.339 0.530 -0.553 1.00 57.94 359 ARG A C 1
ATOM 2867 O O . ARG A 1 359 ? -2.613 1.188 0.188 1.00 57.94 359 ARG A O 1
ATOM 2874 N N . ASN A 1 360 ? -3.885 -0.636 -0.208 1.00 56.16 360 ASN A N 1
ATOM 2875 C CA . ASN A 1 360 ? -3.700 -1.252 1.102 1.00 56.16 360 ASN A CA 1
ATOM 2876 C C . ASN A 1 360 ? -2.450 -2.139 1.184 1.00 56.16 360 ASN A C 1
ATOM 2878 O O . ASN A 1 360 ? -1.884 -2.263 2.268 1.00 56.16 360 ASN A O 1
ATOM 2882 N N . THR A 1 361 ? -2.003 -2.732 0.071 1.00 57.34 361 THR A N 1
ATOM 2883 C CA . THR A 1 361 ? -0.813 -3.606 0.044 1.00 57.34 361 THR A CA 1
ATOM 2884 C C . THR A 1 361 ? 0.407 -2.944 -0.581 1.00 57.34 361 THR A C 1
ATOM 2886 O O . THR A 1 361 ? 1.528 -3.279 -0.212 1.00 57.34 361 THR A O 1
ATOM 2889 N N . SER A 1 362 ? 0.215 -1.982 -1.487 1.00 63.03 362 SER A N 1
ATOM 2890 C CA . SER A 1 362 ? 1.322 -1.231 -2.067 1.00 63.03 362 SER A CA 1
ATOM 2891 C C . SER A 1 362 ? 1.824 -0.169 -1.093 1.00 63.03 362 SER A C 1
ATOM 2893 O O . SER A 1 362 ? 1.069 0.442 -0.332 1.00 63.03 362 SER A O 1
ATOM 2895 N N . LEU A 1 363 ? 3.135 0.062 -1.119 1.00 71.81 363 LEU A N 1
ATOM 2896 C CA . LEU A 1 363 ? 3.799 0.979 -0.198 1.00 71.81 363 LEU A CA 1
ATOM 2897 C C . LEU A 1 363 ? 3.322 2.434 -0.355 1.00 71.81 363 LEU A C 1
ATOM 2899 O O . LEU A 1 363 ? 3.560 3.223 0.548 1.00 71.81 363 LEU A O 1
ATOM 2903 N N . ASN A 1 364 ? 2.626 2.794 -1.446 1.00 74.25 364 ASN A N 1
ATOM 2904 C CA . ASN A 1 364 ? 2.240 4.172 -1.803 1.00 74.25 364 ASN A CA 1
ATOM 2905 C C . ASN A 1 364 ? 3.403 5.184 -1.705 1.00 74.25 364 ASN A C 1
ATOM 2907 O O . ASN A 1 364 ? 3.173 6.390 -1.644 1.00 74.25 364 ASN A O 1
ATOM 2911 N N . VAL A 1 365 ? 4.652 4.710 -1.703 1.00 79.88 365 VAL A N 1
ATOM 2912 C CA . VAL A 1 365 ? 5.842 5.558 -1.672 1.00 79.88 365 VAL A CA 1
ATOM 2913 C C . VAL A 1 365 ? 6.218 5.902 -3.118 1.00 79.88 365 VAL A C 1
ATOM 2915 O O . VAL A 1 365 ? 6.183 5.013 -3.984 1.00 79.88 365 VAL A O 1
ATOM 2918 N N . PRO A 1 366 ? 6.532 7.175 -3.421 1.00 84.44 366 PRO A N 1
ATOM 2919 C CA . PRO A 1 366 ? 7.088 7.537 -4.716 1.00 84.44 366 PRO A CA 1
ATOM 2920 C C . PRO A 1 366 ? 8.417 6.810 -4.924 1.00 84.44 366 PRO A C 1
ATOM 2922 O O . PRO A 1 366 ? 9.239 6.709 -4.017 1.00 84.44 366 PRO A O 1
ATOM 2925 N N . TRP A 1 367 ? 8.622 6.286 -6.126 1.00 91.19 367 TRP A N 1
ATOM 2926 C CA . TRP A 1 367 ? 9.878 5.635 -6.468 1.00 91.19 367 TRP A CA 1
ATOM 2927 C C . TRP A 1 367 ? 11.027 6.661 -6.475 1.00 91.19 367 TRP A C 1
ATOM 2929 O O . TRP A 1 367 ? 10.845 7.793 -6.924 1.00 91.19 367 TRP A O 1
ATOM 2939 N N . SER A 1 368 ? 12.203 6.267 -5.980 1.00 94.19 368 SER A N 1
ATOM 2940 C CA . SER A 1 368 ? 13.410 7.100 -5.918 1.00 94.19 368 SER A CA 1
ATOM 2941 C C . SER A 1 368 ? 14.646 6.251 -6.222 1.00 94.19 368 SER A C 1
ATOM 2943 O O . SER A 1 368 ? 14.869 5.229 -5.567 1.00 94.19 368 SER A O 1
ATOM 2945 N N . SER A 1 369 ? 15.464 6.702 -7.177 1.00 95.25 369 SER A N 1
ATOM 2946 C CA . SER A 1 369 ? 16.723 6.055 -7.571 1.00 95.25 369 SER A CA 1
ATOM 2947 C C . SER A 1 369 ? 17.699 5.939 -6.402 1.00 95.25 369 SER A C 1
ATOM 2949 O O . SER A 1 369 ? 18.243 4.865 -6.157 1.00 95.25 369 SER A O 1
ATOM 2951 N N . GLU A 1 370 ? 17.867 7.020 -5.633 1.00 95.88 370 GLU A N 1
ATOM 2952 C CA . GLU A 1 370 ? 18.743 7.066 -4.456 1.00 95.88 370 GLU A CA 1
ATOM 2953 C C . GLU A 1 370 ? 18.333 6.018 -3.416 1.00 95.88 370 GLU A C 1
ATOM 2955 O O . GLU A 1 370 ? 19.178 5.327 -2.846 1.00 95.88 370 GLU A O 1
ATOM 2960 N N . THR A 1 371 ? 17.025 5.864 -3.196 1.00 95.19 371 THR A N 1
ATOM 2961 C CA . THR A 1 371 ? 16.507 4.890 -2.233 1.00 95.19 371 THR A CA 1
ATOM 2962 C C . THR A 1 371 ? 16.769 3.461 -2.687 1.00 95.19 371 THR A C 1
ATOM 2964 O O . THR A 1 371 ? 17.289 2.663 -1.910 1.00 95.19 371 THR A O 1
ATOM 2967 N N . VAL A 1 372 ? 16.445 3.137 -3.941 1.00 96.31 372 VAL A N 1
ATOM 2968 C CA . VAL A 1 372 ? 16.672 1.798 -4.505 1.00 96.31 372 VAL A CA 1
ATOM 2969 C C . VAL A 1 372 ? 18.155 1.441 -4.462 1.00 96.31 372 VAL A C 1
ATOM 2971 O O . VAL A 1 372 ? 18.511 0.391 -3.930 1.00 96.31 372 VAL A O 1
ATOM 2974 N N . HIS A 1 373 ? 19.020 2.344 -4.929 1.00 96.25 373 HIS A N 1
ATOM 2975 C CA . HIS A 1 373 ? 20.467 2.145 -4.919 1.00 96.25 373 HIS A CA 1
ATOM 2976 C C . HIS A 1 373 ? 20.999 1.904 -3.499 1.00 96.25 373 HIS A C 1
ATOM 2978 O O . HIS A 1 373 ? 21.759 0.966 -3.263 1.00 96.25 373 HIS A O 1
ATOM 2984 N N . ARG A 1 374 ? 20.534 2.691 -2.520 1.00 96.31 374 ARG A N 1
ATOM 2985 C CA . ARG A 1 374 ? 20.914 2.525 -1.114 1.00 96.31 374 ARG A CA 1
ATOM 2986 C C . ARG A 1 374 ? 20.481 1.178 -0.551 1.00 96.31 374 ARG A C 1
ATOM 2988 O O . ARG A 1 374 ? 21.289 0.521 0.091 1.00 96.31 374 ARG A O 1
ATOM 2995 N N . ILE A 1 375 ? 19.237 0.758 -0.779 1.00 97.31 375 ILE A N 1
ATOM 2996 C CA . ILE A 1 375 ? 18.749 -0.536 -0.283 1.00 97.31 375 ILE A CA 1
ATOM 2997 C C . ILE A 1 375 ? 19.567 -1.680 -0.903 1.00 97.31 375 ILE A C 1
ATOM 2999 O O . ILE A 1 375 ? 20.030 -2.552 -0.171 1.00 97.31 375 ILE A O 1
ATOM 3003 N N . ILE A 1 376 ? 19.794 -1.657 -2.221 1.00 97.06 376 ILE A N 1
ATOM 3004 C CA . ILE A 1 376 ? 20.573 -2.693 -2.918 1.00 97.06 376 ILE A CA 1
ATOM 3005 C C . ILE A 1 376 ? 21.988 -2.785 -2.342 1.00 97.06 376 ILE A C 1
ATOM 3007 O O . ILE A 1 376 ? 22.419 -3.875 -1.969 1.00 97.06 376 ILE A O 1
ATOM 3011 N N . HIS A 1 377 ? 22.678 -1.650 -2.197 1.00 96.94 377 HIS A N 1
ATOM 3012 C CA . HIS A 1 377 ? 24.051 -1.620 -1.698 1.00 96.94 377 HIS A CA 1
ATOM 3013 C C . HIS A 1 377 ? 24.143 -1.980 -0.207 1.00 96.94 377 HIS A C 1
ATOM 3015 O O . HIS A 1 377 ? 25.002 -2.763 0.191 1.00 96.94 377 HIS A O 1
ATOM 3021 N N . THR A 1 378 ? 23.264 -1.438 0.645 1.00 97.56 378 THR A N 1
ATOM 3022 C CA . THR A 1 378 ? 23.295 -1.703 2.094 1.00 97.56 378 THR A CA 1
ATOM 3023 C C . THR A 1 378 ? 22.996 -3.165 2.420 1.00 97.56 378 THR A C 1
ATOM 3025 O O . THR A 1 378 ? 23.626 -3.719 3.315 1.00 97.56 378 THR A O 1
ATOM 3028 N N . PHE A 1 379 ? 22.069 -3.803 1.699 1.00 97.69 379 PHE A N 1
ATOM 3029 C CA . PHE A 1 379 ? 21.667 -5.189 1.966 1.00 97.69 379 PHE A CA 1
ATOM 3030 C C . PHE A 1 379 ? 22.330 -6.224 1.046 1.00 97.69 379 PHE A C 1
ATOM 3032 O O . PHE A 1 379 ? 22.043 -7.417 1.187 1.00 97.69 379 PHE A O 1
ATOM 3039 N N . GLN A 1 380 ? 23.213 -5.784 0.137 1.00 97.31 380 GLN A N 1
ATOM 3040 C CA . GLN A 1 380 ? 23.873 -6.616 -0.877 1.00 97.31 380 GLN A CA 1
ATOM 3041 C C . GLN A 1 380 ? 22.855 -7.502 -1.610 1.00 97.31 380 GLN A C 1
ATOM 3043 O O . GLN A 1 380 ? 22.924 -8.735 -1.575 1.00 97.31 380 GLN A O 1
ATOM 3048 N N . ILE A 1 381 ? 21.829 -6.863 -2.178 1.00 96.56 381 ILE A N 1
ATOM 3049 C CA . ILE A 1 381 ? 20.745 -7.568 -2.869 1.00 96.56 381 ILE A CA 1
ATOM 3050 C C . ILE A 1 381 ? 21.289 -8.098 -4.201 1.00 96.56 381 ILE A C 1
ATOM 3052 O O . ILE A 1 381 ? 21.769 -7.295 -4.999 1.00 96.56 381 ILE A O 1
ATOM 3056 N N . PRO A 1 382 ? 21.228 -9.417 -4.455 1.00 95.88 382 PRO A N 1
ATOM 3057 C CA . PRO A 1 382 ? 21.763 -9.994 -5.682 1.00 95.88 382 PRO A CA 1
ATOM 3058 C C . PRO A 1 382 ? 20.885 -9.643 -6.887 1.00 95.88 382 PRO A C 1
ATOM 3060 O O . PRO A 1 382 ? 19.662 -9.515 -6.761 1.00 95.88 382 PRO A O 1
ATOM 3063 N N . ASP A 1 383 ? 21.491 -9.591 -8.073 1.00 93.50 383 ASP A N 1
ATOM 3064 C CA . ASP A 1 383 ? 20.782 -9.291 -9.323 1.00 93.50 383 ASP A CA 1
ATOM 3065 C C . ASP A 1 383 ? 19.662 -10.289 -9.637 1.00 93.50 383 ASP A C 1
ATOM 3067 O O . ASP A 1 383 ? 18.678 -9.918 -10.264 1.00 93.50 383 ASP A O 1
ATOM 3071 N N . THR A 1 384 ? 19.726 -11.523 -9.128 1.00 93.69 384 THR A N 1
ATOM 3072 C CA . THR A 1 384 ? 18.636 -12.508 -9.256 1.00 93.69 384 THR A CA 1
ATOM 3073 C C . THR A 1 384 ? 17.344 -12.051 -8.572 1.00 93.69 384 THR A C 1
ATOM 3075 O O . THR A 1 384 ? 16.245 -12.275 -9.080 1.00 93.69 384 THR A O 1
ATOM 3078 N N . VAL A 1 385 ? 17.450 -11.360 -7.433 1.00 93.94 385 VAL A N 1
ATOM 3079 C CA . VAL A 1 385 ? 16.295 -10.765 -6.744 1.00 93.94 385 VAL A CA 1
ATOM 3080 C C . VAL A 1 385 ? 15.810 -9.528 -7.496 1.00 93.94 385 VAL A C 1
ATOM 3082 O O . VAL A 1 385 ? 14.604 -9.316 -7.597 1.00 93.94 385 VAL A O 1
ATOM 3085 N N . ILE A 1 386 ? 16.725 -8.737 -8.062 1.00 94.75 386 ILE A N 1
ATOM 3086 C CA . ILE A 1 386 ? 16.375 -7.566 -8.877 1.00 94.75 386 ILE A CA 1
ATOM 3087 C C . ILE A 1 386 ? 15.651 -8.004 -10.156 1.00 94.75 386 ILE A C 1
ATOM 3089 O O . ILE A 1 386 ? 14.616 -7.430 -10.481 1.00 94.75 386 ILE A O 1
ATOM 3093 N N . ALA A 1 387 ? 16.104 -9.077 -10.809 1.00 92.12 387 ALA A N 1
ATOM 3094 C CA . ALA A 1 387 ? 15.432 -9.697 -11.947 1.00 92.12 387 ALA A CA 1
ATOM 3095 C C . ALA A 1 387 ? 13.996 -10.092 -11.585 1.00 92.12 387 ALA A C 1
ATOM 3097 O O . ALA A 1 387 ? 13.057 -9.686 -12.261 1.00 92.12 387 ALA A O 1
ATOM 3098 N N . LYS A 1 388 ? 13.796 -10.799 -10.465 1.00 91.75 388 LYS A N 1
ATOM 3099 C CA . LYS A 1 388 ? 12.463 -11.190 -9.970 1.00 91.75 388 LYS A CA 1
ATOM 3100 C C . LYS A 1 388 ? 11.577 -9.994 -9.587 1.00 91.75 388 LYS A C 1
ATOM 3102 O O . LYS A 1 388 ? 10.346 -10.043 -9.687 1.00 91.75 388 LYS A O 1
ATOM 3107 N N . ALA A 1 389 ? 12.186 -8.908 -9.125 1.00 91.50 389 ALA A N 1
ATOM 3108 C CA . ALA A 1 389 ? 11.487 -7.675 -8.797 1.00 91.50 389 ALA A CA 1
ATOM 3109 C C . ALA A 1 389 ? 11.051 -6.902 -10.051 1.00 91.50 389 ALA A C 1
ATOM 3111 O O . ALA A 1 389 ? 9.939 -6.372 -10.085 1.00 91.50 389 ALA A O 1
ATOM 3112 N N . LEU A 1 390 ? 11.916 -6.841 -11.064 1.00 92.75 390 LEU A N 1
ATOM 3113 C CA . LEU A 1 390 ? 11.748 -6.028 -12.263 1.00 92.75 390 LEU A CA 1
ATOM 3114 C C . LEU A 1 390 ? 10.977 -6.748 -13.373 1.00 92.75 390 LEU A C 1
ATOM 3116 O O . LEU A 1 390 ? 10.095 -6.137 -13.973 1.00 92.75 390 LEU A O 1
ATOM 3120 N N . LEU A 1 391 ? 11.296 -8.010 -13.652 1.00 91.00 391 LEU A N 1
ATOM 3121 C CA . LEU A 1 391 ? 10.760 -8.784 -14.773 1.00 91.00 391 LEU A CA 1
ATOM 3122 C C . LEU A 1 391 ? 9.474 -9.512 -14.372 1.00 91.00 391 LEU A C 1
ATOM 3124 O O . LEU A 1 391 ? 9.329 -9.982 -13.242 1.00 91.00 391 LEU A O 1
ATOM 3128 N N . SER A 1 392 ? 8.522 -9.603 -15.301 1.00 86.81 392 SER A N 1
ATOM 3129 C CA . SER A 1 392 ? 7.287 -10.378 -15.117 1.00 86.81 392 SER A CA 1
ATOM 3130 C C . SER A 1 392 ? 7.580 -11.878 -15.039 1.00 86.81 392 SER A C 1
ATOM 3132 O O . SER A 1 392 ? 6.981 -12.576 -14.223 1.00 86.81 392 SER A O 1
ATOM 3134 N N . ASN A 1 393 ? 8.551 -12.342 -15.832 1.00 81.81 393 ASN A N 1
ATOM 3135 C CA . ASN A 1 393 ? 9.028 -13.718 -15.849 1.00 81.81 393 ASN A CA 1
ATOM 3136 C C . ASN A 1 393 ? 10.570 -13.726 -15.801 1.00 81.81 393 ASN A C 1
ATOM 3138 O O . ASN A 1 393 ? 11.207 -13.587 -16.846 1.00 81.81 393 ASN A O 1
ATOM 3142 N N . PRO A 1 394 ? 11.175 -13.823 -14.602 1.00 79.12 394 PRO A N 1
ATOM 3143 C CA . PRO A 1 394 ? 12.623 -13.709 -14.431 1.00 79.12 394 PRO A CA 1
ATOM 3144 C C . PRO A 1 394 ? 13.407 -14.898 -14.999 1.00 79.12 394 PRO A C 1
ATOM 3146 O O . PRO A 1 394 ? 14.587 -14.745 -15.287 1.00 79.12 394 PRO A O 1
ATOM 3149 N N . ASP A 1 395 ? 12.765 -16.056 -15.176 1.00 77.19 395 ASP A N 1
ATOM 3150 C CA . ASP A 1 395 ? 13.409 -17.276 -15.684 1.00 77.19 395 ASP A CA 1
ATOM 3151 C C . ASP A 1 395 ? 13.323 -17.386 -17.220 1.00 77.19 395 ASP A C 1
ATOM 3153 O O . ASP A 1 395 ? 13.877 -18.302 -17.832 1.00 77.19 395 ASP A O 1
ATOM 3157 N N . SER A 1 396 ? 12.607 -16.464 -17.869 1.00 69.69 396 SER A N 1
ATOM 3158 C CA . SER A 1 396 ? 12.458 -16.448 -19.320 1.00 69.69 396 SER A CA 1
ATOM 3159 C C . SER A 1 396 ? 13.744 -15.954 -19.981 1.00 69.69 396 SER A C 1
ATOM 3161 O O . SER A 1 396 ? 13.991 -14.756 -20.019 1.00 69.69 396 SER A O 1
ATOM 3163 N N . VAL A 1 397 ? 14.499 -16.856 -20.610 1.00 57.88 397 VAL A N 1
ATOM 3164 C CA . VAL A 1 397 ? 15.678 -16.492 -21.413 1.00 57.88 397 VAL A CA 1
ATOM 3165 C C . VAL A 1 397 ? 15.269 -15.617 -22.600 1.00 57.88 397 VAL A C 1
ATOM 3167 O O . VAL A 1 397 ? 14.551 -16.057 -23.506 1.00 57.88 397 VAL A O 1
ATOM 3170 N N . CYS A 1 398 ? 15.753 -14.378 -22.625 1.00 58.28 398 CYS A N 1
ATOM 3171 C CA . CYS A 1 398 ? 15.512 -13.445 -23.714 1.00 58.28 398 CYS A CA 1
ATOM 3172 C C . CYS A 1 398 ? 16.470 -13.727 -24.887 1.00 58.28 398 CYS A C 1
ATOM 3174 O O . CYS A 1 398 ? 17.537 -13.128 -25.009 1.00 58.28 398 CYS A O 1
ATOM 3176 N N . THR A 1 399 ? 16.119 -14.666 -25.773 1.00 60.16 399 THR A N 1
ATOM 3177 C CA . THR A 1 399 ? 16.921 -14.917 -26.991 1.00 60.16 399 THR A CA 1
ATOM 3178 C C . THR A 1 399 ? 16.878 -13.720 -27.955 1.00 60.16 399 THR A C 1
ATOM 3180 O O . THR A 1 399 ? 15.894 -12.977 -27.971 1.00 60.16 399 THR A O 1
ATOM 3183 N N . PHE A 1 400 ? 17.911 -13.548 -28.791 1.00 58.00 400 PHE A N 1
ATOM 3184 C CA . PHE A 1 400 ? 18.011 -12.453 -29.774 1.00 58.00 400 PHE A CA 1
ATOM 3185 C C . PHE A 1 400 ? 16.768 -12.322 -30.677 1.00 58.00 400 PHE A C 1
ATOM 3187 O O . PHE A 1 400 ? 16.287 -11.207 -30.895 1.00 58.00 400 PHE A O 1
ATOM 3194 N N . ASP A 1 401 ? 16.195 -13.453 -31.101 1.00 54.91 401 ASP A N 1
ATOM 3195 C CA . ASP A 1 401 ? 15.161 -13.493 -32.146 1.00 54.91 401 ASP A CA 1
ATOM 3196 C C . ASP A 1 401 ? 13.722 -13.608 -31.630 1.00 54.91 401 ASP A C 1
ATOM 3198 O O . ASP A 1 401 ? 12.773 -13.380 -32.381 1.00 54.91 401 ASP A O 1
ATOM 3202 N N . ARG A 1 402 ? 13.517 -13.977 -30.358 1.00 58.16 402 ARG A N 1
ATOM 3203 C CA . ARG A 1 402 ? 12.165 -14.163 -29.810 1.00 58.16 402 ARG A CA 1
ATOM 3204 C C . ARG A 1 402 ? 11.769 -12.976 -28.946 1.00 58.16 402 ARG A C 1
ATOM 3206 O O . ARG A 1 402 ? 12.445 -12.639 -27.979 1.00 58.16 402 ARG A O 1
ATOM 3213 N N . VAL A 1 403 ? 10.633 -12.366 -29.288 1.00 56.75 403 VAL A N 1
ATOM 3214 C CA . VAL A 1 403 ? 9.886 -11.493 -28.370 1.00 56.75 403 VAL A CA 1
ATOM 3215 C C . VAL A 1 403 ? 9.622 -12.295 -27.095 1.00 56.75 403 VAL A C 1
ATOM 3217 O O . VAL A 1 403 ? 9.261 -13.473 -27.201 1.00 56.75 403 VAL A O 1
ATOM 3220 N N . HIS A 1 404 ? 9.788 -11.681 -25.917 1.00 58.66 404 HIS A N 1
ATOM 3221 C CA . HIS A 1 404 ? 9.408 -12.326 -24.660 1.00 58.66 404 HIS A CA 1
ATOM 3222 C C . HIS A 1 404 ? 8.005 -12.941 -24.802 1.00 58.66 404 HIS A C 1
ATOM 3224 O O . HIS A 1 404 ? 7.097 -12.298 -25.344 1.00 58.66 404 HIS A O 1
ATOM 3230 N N . PRO A 1 405 ? 7.808 -14.194 -24.357 1.00 57.88 405 PRO A N 1
ATOM 3231 C CA . PRO A 1 405 ? 6.518 -14.861 -24.493 1.00 57.88 405 PRO A CA 1
ATOM 3232 C C . PRO A 1 405 ? 5.407 -14.112 -23.745 1.00 57.88 405 PRO A C 1
ATOM 3234 O O . PRO A 1 405 ? 4.241 -14.222 -24.126 1.00 57.88 405 PRO A O 1
ATOM 3237 N N . GLU A 1 406 ? 5.768 -13.309 -22.744 1.00 60.31 406 GLU A N 1
ATOM 3238 C CA . GLU A 1 406 ? 4.863 -12.543 -21.899 1.00 60.31 406 GLU A CA 1
ATOM 3239 C C . GLU A 1 406 ? 5.009 -11.037 -22.138 1.00 60.31 406 GLU A C 1
ATOM 3241 O O . GLU A 1 406 ? 6.112 -10.499 -22.212 1.00 60.31 406 GLU A O 1
ATOM 3246 N N . PHE A 1 407 ? 3.867 -10.360 -22.248 1.00 62.50 407 PHE A N 1
ATOM 3247 C CA . PHE A 1 407 ? 3.761 -8.908 -22.312 1.00 62.50 407 PHE A CA 1
ATOM 3248 C C . PHE A 1 407 ? 2.829 -8.428 -21.185 1.00 62.50 407 PHE A C 1
ATOM 3250 O O . PHE A 1 407 ? 1.734 -8.988 -21.054 1.00 62.50 407 PHE A O 1
ATOM 3257 N N . PRO A 1 408 ? 3.196 -7.399 -20.393 1.00 78.50 408 PRO A N 1
ATOM 3258 C CA . PRO A 1 408 ? 4.448 -6.630 -20.434 1.00 78.50 408 PRO A CA 1
ATOM 3259 C C . PRO A 1 408 ? 5.662 -7.392 -19.882 1.00 78.50 408 PRO A C 1
ATOM 3261 O O . PRO A 1 408 ? 5.512 -8.285 -19.043 1.00 78.50 408 PRO A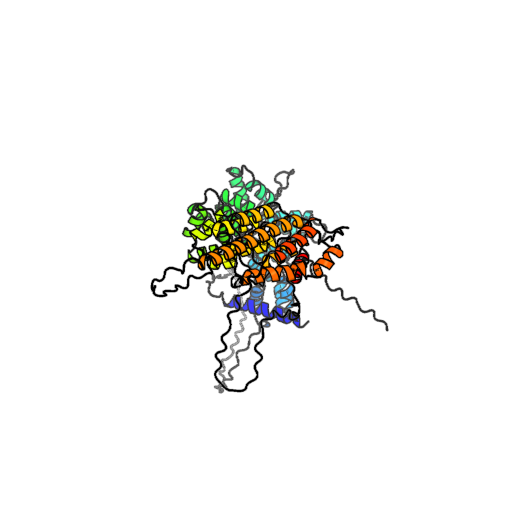 O 1
ATOM 3264 N N . VAL A 1 409 ? 6.860 -7.005 -20.326 1.00 81.88 409 VAL A N 1
ATOM 3265 C CA . VAL A 1 409 ? 8.119 -7.670 -19.950 1.00 81.88 409 VAL A CA 1
ATOM 3266 C C . VAL A 1 409 ? 8.512 -7.320 -18.517 1.00 81.88 409 VAL A C 1
ATOM 3268 O O . VAL A 1 409 ? 8.914 -8.191 -17.745 1.00 81.88 409 VAL A O 1
ATOM 3271 N N . THR A 1 410 ? 8.344 -6.058 -18.126 1.00 90.69 410 THR A N 1
ATOM 3272 C CA . THR A 1 410 ? 8.630 -5.562 -16.781 1.00 90.69 410 THR A CA 1
ATOM 3273 C C . THR A 1 410 ? 7.356 -5.380 -15.961 1.00 90.69 410 THR A C 1
ATOM 3275 O O . THR A 1 410 ? 6.308 -4.918 -16.423 1.00 90.69 410 THR A O 1
ATOM 3278 N N . ARG A 1 411 ? 7.464 -5.661 -14.663 1.00 89.94 411 ARG A N 1
ATOM 3279 C CA . ARG A 1 411 ? 6.406 -5.429 -13.674 1.00 89.94 411 ARG A CA 1
ATOM 3280 C C . ARG A 1 411 ? 6.111 -3.937 -13.509 1.00 89.94 411 ARG A C 1
ATOM 3282 O O . ARG A 1 411 ? 4.972 -3.564 -13.206 1.00 89.94 411 ARG A O 1
ATOM 3289 N N . CYS A 1 412 ? 7.106 -3.074 -13.734 1.00 89.88 412 CYS A N 1
ATOM 3290 C CA . CYS A 1 412 ? 6.948 -1.631 -13.588 1.00 89.88 412 CYS A CA 1
ATOM 3291 C C . CYS A 1 412 ? 6.177 -0.984 -14.746 1.00 89.88 412 CYS A C 1
ATOM 3293 O O . CYS A 1 412 ? 5.658 0.113 -14.545 1.00 89.88 412 CYS A O 1
ATOM 3295 N N . TYR A 1 413 ? 5.984 -1.659 -15.890 1.00 90.38 413 TYR A N 1
ATOM 3296 C CA . TYR A 1 413 ? 5.164 -1.166 -17.009 1.00 90.38 413 TYR A CA 1
ATOM 3297 C C . TYR A 1 413 ? 3.782 -0.671 -16.565 1.00 90.38 413 TYR A C 1
ATOM 3299 O O . TYR A 1 413 ? 3.260 0.327 -17.060 1.00 90.38 413 TYR A O 1
ATOM 3307 N N . LEU A 1 414 ? 3.190 -1.318 -15.564 1.00 83.94 414 LEU A N 1
ATOM 3308 C CA . LEU A 1 414 ? 1.855 -0.988 -15.066 1.00 83.94 414 LEU A CA 1
ATOM 3309 C C . LEU A 1 414 ? 1.823 0.198 -14.097 1.00 83.94 414 LEU A C 1
ATOM 3311 O O . LEU A 1 414 ? 0.745 0.555 -13.614 1.00 83.94 414 LEU A O 1
ATOM 3315 N N . LYS A 1 415 ? 2.972 0.806 -13.790 1.00 87.00 415 LYS A N 1
ATOM 3316 C CA . LYS A 1 415 ? 3.031 2.037 -13.005 1.00 87.00 415 LYS A CA 1
ATOM 3317 C C . LYS A 1 415 ? 2.492 3.212 -13.810 1.00 87.00 415 LYS A C 1
ATOM 3319 O O . LYS A 1 415 ? 2.625 3.276 -15.034 1.00 87.00 415 LYS A O 1
ATOM 3324 N N . ALA A 1 416 ? 1.937 4.186 -13.089 1.00 84.75 416 ALA A N 1
ATOM 3325 C CA . ALA A 1 416 ? 1.531 5.457 -13.680 1.00 84.75 416 ALA A CA 1
ATOM 3326 C C . ALA A 1 416 ? 2.723 6.151 -14.365 1.00 84.75 416 ALA A C 1
ATOM 3328 O O . ALA A 1 416 ? 2.591 6.619 -15.491 1.00 84.75 416 ALA A O 1
ATOM 3329 N N . ARG A 1 417 ? 3.896 6.134 -13.713 1.00 87.81 417 ARG A N 1
ATOM 3330 C CA . ARG A 1 417 ? 5.154 6.709 -14.212 1.00 87.81 417 ARG A CA 1
ATOM 3331 C C . ARG A 1 417 ? 6.296 5.690 -14.088 1.00 87.81 417 ARG A C 1
ATOM 3333 O O . ARG A 1 417 ? 6.932 5.636 -13.037 1.00 87.81 417 ARG A O 1
ATOM 3340 N N . PRO A 1 418 ? 6.520 4.837 -15.101 1.00 92.19 418 PRO A N 1
ATOM 3341 C CA . PRO A 1 418 ? 7.601 3.852 -15.079 1.00 92.19 418 PRO A CA 1
ATOM 3342 C C . PRO A 1 418 ? 8.960 4.440 -15.485 1.00 92.19 418 PRO A C 1
ATOM 3344 O O . PRO A 1 418 ? 9.981 3.863 -15.134 1.00 92.19 418 PRO A O 1
ATOM 3347 N N . TYR A 1 419 ? 8.987 5.586 -16.178 1.00 93.62 419 TYR A N 1
ATOM 3348 C CA . TYR A 1 419 ? 10.199 6.157 -16.780 1.00 93.62 419 TYR A CA 1
ATOM 3349 C C . TYR A 1 419 ? 11.375 6.305 -15.804 1.00 93.62 419 TYR A C 1
ATOM 3351 O O . TYR A 1 419 ? 12.462 5.859 -16.156 1.00 93.62 419 TYR A O 1
ATOM 3359 N N . PRO A 1 420 ? 11.191 6.797 -14.557 1.00 94.56 420 PRO A N 1
ATOM 3360 C CA . PRO A 1 420 ? 12.303 6.906 -13.609 1.00 94.56 420 PRO A CA 1
ATOM 3361 C C . PRO A 1 420 ? 12.964 5.558 -13.290 1.00 94.56 420 PRO A C 1
ATOM 3363 O O . PRO A 1 420 ? 14.174 5.485 -13.091 1.00 94.56 420 PRO A O 1
ATOM 3366 N N . VAL A 1 421 ? 12.170 4.482 -13.277 1.00 95.38 421 VAL A N 1
ATOM 3367 C CA . VAL A 1 421 ? 12.658 3.116 -13.065 1.00 95.38 421 VAL A CA 1
ATOM 3368 C C . VAL A 1 421 ? 13.544 2.698 -14.233 1.00 95.38 421 VAL A C 1
ATOM 3370 O O . VAL A 1 421 ? 14.653 2.222 -14.020 1.00 95.38 421 VAL A O 1
ATOM 3373 N N . TRP A 1 422 ? 13.065 2.906 -15.458 1.00 96.25 422 TRP A N 1
ATOM 3374 C CA . TRP A 1 422 ? 13.774 2.551 -16.686 1.00 96.25 422 TRP A CA 1
ATOM 3375 C C . TRP A 1 422 ? 15.068 3.355 -16.860 1.00 96.25 422 TRP A C 1
ATOM 3377 O O . TRP A 1 422 ? 16.109 2.772 -17.146 1.00 96.25 422 TRP A O 1
ATOM 3387 N N . GLU A 1 423 ? 15.046 4.662 -16.582 1.00 96.50 423 GLU A N 1
ATOM 3388 C CA . GLU A 1 423 ? 16.250 5.507 -16.581 1.00 96.50 423 GLU A CA 1
ATOM 3389 C C . GLU A 1 423 ? 17.306 5.006 -15.600 1.00 96.50 423 GLU A C 1
ATOM 3391 O O . GLU A 1 423 ? 18.490 4.963 -15.924 1.00 96.50 423 GLU A O 1
ATOM 3396 N N . TRP A 1 424 ? 16.886 4.597 -14.404 1.00 96.88 424 TRP A N 1
ATOM 3397 C CA . TRP A 1 424 ? 17.809 4.053 -13.419 1.00 96.88 424 TRP A CA 1
ATOM 3398 C C . TRP A 1 424 ? 18.365 2.696 -13.819 1.00 96.88 424 TRP A C 1
ATOM 3400 O O . TRP A 1 424 ? 19.552 2.461 -13.604 1.00 96.88 424 TRP A O 1
ATOM 3410 N N . VAL A 1 425 ? 17.553 1.828 -14.430 1.00 97.00 425 VAL A N 1
ATOM 3411 C CA . VAL A 1 425 ? 18.041 0.555 -14.974 1.00 97.00 425 VAL A CA 1
ATOM 3412 C C . VAL A 1 425 ? 19.106 0.823 -16.039 1.00 97.00 425 VAL A C 1
ATOM 3414 O O . VAL A 1 425 ? 20.197 0.266 -15.942 1.00 97.00 425 VAL A O 1
ATOM 3417 N N . LEU A 1 426 ? 18.839 1.735 -16.980 1.00 97.19 426 LEU A N 1
ATOM 3418 C CA . LEU A 1 426 ? 19.800 2.130 -18.010 1.00 97.19 426 LEU A CA 1
ATOM 3419 C C . LEU A 1 426 ? 21.099 2.680 -17.407 1.00 97.19 426 LEU A C 1
ATOM 3421 O O . LEU A 1 426 ? 22.181 2.263 -17.809 1.00 97.19 426 LEU A O 1
ATOM 3425 N N . ALA A 1 427 ? 21.001 3.588 -16.434 1.00 97.06 427 ALA A N 1
ATOM 3426 C CA . ALA A 1 427 ? 22.166 4.201 -15.799 1.00 97.06 427 ALA A CA 1
ATOM 3427 C C . ALA A 1 427 ? 22.979 3.215 -14.942 1.00 97.06 427 ALA A C 1
ATOM 3429 O O . ALA A 1 427 ? 24.191 3.364 -14.826 1.00 97.06 427 ALA A O 1
ATOM 3430 N N . THR A 1 428 ? 22.322 2.224 -14.333 1.00 96.25 428 THR A N 1
ATOM 3431 C CA . THR A 1 428 ? 22.964 1.270 -13.413 1.00 96.25 428 THR A CA 1
ATOM 3432 C C . THR A 1 428 ? 23.598 0.100 -14.155 1.00 96.25 428 THR A C 1
ATOM 3434 O O . THR A 1 428 ? 24.703 -0.309 -13.818 1.00 96.25 428 THR A O 1
ATOM 3437 N N . TYR A 1 429 ? 22.902 -0.440 -15.156 1.00 95.81 429 TYR A N 1
ATOM 3438 C CA . TYR A 1 429 ? 23.303 -1.667 -15.844 1.00 95.81 429 TYR A CA 1
ATOM 3439 C C . TYR A 1 429 ? 23.876 -1.425 -17.246 1.00 95.81 429 TYR A C 1
ATOM 3441 O O . TYR A 1 429 ? 24.479 -2.320 -17.832 1.00 95.81 429 TYR A O 1
ATOM 3449 N N . GLY A 1 430 ? 23.704 -0.224 -17.798 1.00 96.69 430 GLY A N 1
ATOM 3450 C CA . GLY A 1 430 ? 24.112 0.106 -19.158 1.00 96.69 430 GLY A CA 1
ATOM 3451 C C . GLY A 1 430 ? 23.102 -0.350 -20.221 1.00 96.69 430 GLY A C 1
ATOM 3452 O O . GLY A 1 430 ? 22.177 -1.116 -19.940 1.00 96.69 430 GLY A O 1
ATOM 3453 N N . PRO A 1 431 ? 23.249 0.124 -21.467 1.00 95.94 431 PRO A N 1
ATOM 3454 C CA . PRO A 1 431 ? 22.271 -0.076 -22.546 1.00 95.94 431 PRO A CA 1
ATOM 3455 C C . PRO A 1 431 ? 22.150 -1.526 -23.032 1.00 95.94 431 PRO A C 1
ATOM 3457 O O . PRO A 1 431 ? 21.096 -1.910 -23.529 1.00 95.94 431 PRO A O 1
ATOM 3460 N N . GLN A 1 432 ? 23.211 -2.324 -22.893 1.00 92.69 432 GLN A N 1
ATOM 3461 C CA . GLN A 1 432 ? 23.283 -3.688 -23.432 1.00 92.69 432 GLN A CA 1
ATOM 3462 C C . GLN A 1 432 ? 22.802 -4.758 -22.446 1.00 92.69 432 GLN A C 1
ATOM 3464 O O . GLN A 1 432 ? 22.663 -5.923 -22.811 1.00 92.69 432 GLN A O 1
ATOM 3469 N N . HIS A 1 433 ? 22.532 -4.377 -21.197 1.00 93.50 433 HIS A N 1
ATOM 3470 C CA . HIS A 1 433 ? 22.075 -5.314 -20.182 1.00 93.50 433 HIS A CA 1
ATOM 3471 C C . HIS A 1 433 ? 20.631 -5.765 -20.434 1.00 93.50 433 HIS A C 1
ATOM 3473 O O . HIS A 1 433 ? 19.781 -4.969 -20.842 1.00 93.50 433 HIS A O 1
ATOM 3479 N N . GLU A 1 434 ? 20.319 -7.025 -20.121 1.00 90.62 434 GLU A N 1
ATOM 3480 C CA . GLU A 1 434 ? 19.000 -7.634 -20.356 1.00 90.62 434 GLU A CA 1
ATOM 3481 C C . GLU A 1 434 ? 17.853 -6.841 -19.708 1.00 90.62 434 GLU A C 1
ATOM 3483 O O . GLU A 1 434 ? 16.788 -6.666 -20.303 1.00 90.62 434 GLU A O 1
ATOM 3488 N N . PHE A 1 435 ? 18.087 -6.281 -18.519 1.00 93.94 435 PHE A N 1
ATOM 3489 C CA . PHE A 1 435 ? 17.120 -5.410 -17.845 1.00 93.94 435 PHE A CA 1
ATOM 3490 C C . PHE A 1 435 ? 16.832 -4.134 -18.636 1.00 93.94 435 PHE A C 1
ATOM 3492 O O . PHE A 1 435 ? 15.669 -3.761 -18.788 1.00 93.94 435 PHE A O 1
ATOM 3499 N N . SER A 1 436 ? 17.868 -3.472 -19.153 1.00 95.50 436 SER A N 1
ATOM 3500 C CA . SER A 1 436 ? 17.727 -2.252 -19.952 1.00 95.50 436 SER A CA 1
ATOM 3501 C C . SER A 1 436 ? 16.981 -2.538 -21.243 1.00 95.50 436 SER A C 1
ATOM 3503 O O . SER A 1 436 ? 16.088 -1.782 -21.613 1.00 95.50 436 SER A O 1
ATOM 3505 N N . ILE A 1 437 ? 17.283 -3.671 -21.874 1.00 92.69 437 ILE A N 1
ATOM 3506 C CA . ILE A 1 437 ? 16.593 -4.132 -23.074 1.00 92.69 437 ILE A CA 1
ATOM 3507 C C . ILE A 1 437 ? 15.116 -4.407 -22.788 1.00 92.69 437 ILE A C 1
ATOM 3509 O O . ILE A 1 437 ? 14.263 -3.910 -23.511 1.00 92.69 437 ILE A O 1
ATOM 3513 N N . SER A 1 438 ? 14.803 -5.108 -21.698 1.00 92.31 438 SER A N 1
ATOM 3514 C CA . SER A 1 438 ? 13.422 -5.372 -21.272 1.00 92.31 438 SER A CA 1
ATOM 3515 C C . SER A 1 438 ? 12.643 -4.084 -20.982 1.00 92.31 438 SER A C 1
ATOM 3517 O O . SER A 1 438 ? 11.480 -3.947 -21.358 1.00 92.31 438 SER A O 1
ATOM 3519 N N . CYS A 1 439 ? 13.292 -3.109 -20.338 1.00 94.31 439 CYS A N 1
ATOM 3520 C CA . CYS A 1 439 ? 12.711 -1.791 -20.088 1.00 94.31 439 CYS A CA 1
ATOM 3521 C C . CYS A 1 439 ? 12.465 -1.021 -21.393 1.00 94.31 439 CYS A C 1
ATOM 3523 O O . CYS A 1 439 ? 11.443 -0.352 -21.517 1.00 94.31 439 CYS A O 1
ATOM 3525 N N . MET A 1 440 ? 13.374 -1.130 -22.366 1.00 94.62 440 MET A N 1
ATOM 3526 C CA . MET A 1 440 ? 13.226 -0.501 -23.677 1.00 94.62 440 MET A CA 1
ATOM 3527 C C . MET A 1 440 ? 12.136 -1.178 -24.517 1.00 94.62 440 MET A C 1
ATOM 3529 O O . MET A 1 440 ? 11.338 -0.474 -25.127 1.00 94.62 440 MET A O 1
ATOM 3533 N N . ASP A 1 441 ? 12.032 -2.512 -24.497 1.00 91.88 441 ASP A N 1
ATOM 3534 C CA . ASP A 1 441 ? 10.930 -3.266 -25.116 1.00 91.88 441 ASP A CA 1
ATOM 3535 C C . ASP A 1 441 ? 9.572 -2.735 -24.605 1.00 91.88 441 ASP A C 1
ATOM 3537 O O . ASP A 1 441 ? 8.679 -2.380 -25.384 1.00 91.88 441 ASP A O 1
ATOM 3541 N N . ASP A 1 442 ? 9.445 -2.574 -23.286 1.00 92.25 442 ASP A N 1
ATOM 3542 C CA . ASP A 1 442 ? 8.259 -2.003 -22.651 1.00 92.25 442 ASP A CA 1
ATOM 3543 C C . ASP A 1 442 ? 8.046 -0.512 -22.977 1.00 92.25 442 ASP A C 1
ATOM 3545 O O . ASP A 1 442 ? 6.915 -0.099 -23.256 1.00 92.25 442 ASP A O 1
ATOM 3549 N N . ALA A 1 443 ? 9.102 0.306 -22.991 1.00 93.06 443 ALA A N 1
ATOM 3550 C CA . ALA A 1 443 ? 9.034 1.726 -23.349 1.00 93.06 443 ALA A CA 1
ATOM 3551 C C . ALA A 1 443 ? 8.579 1.931 -24.805 1.00 93.06 443 ALA A C 1
ATOM 3553 O O . ALA A 1 443 ? 7.696 2.753 -25.077 1.00 93.06 443 ALA A O 1
ATOM 3554 N N . LEU A 1 444 ? 9.109 1.127 -25.731 1.00 91.38 444 LEU A N 1
ATOM 3555 C CA . LEU A 1 444 ? 8.697 1.092 -27.130 1.00 91.38 444 LEU A CA 1
ATOM 3556 C C . LEU A 1 444 ? 7.242 0.635 -27.273 1.00 91.38 444 LEU A C 1
ATOM 3558 O O . LEU A 1 444 ? 6.503 1.187 -28.079 1.00 91.38 444 LEU A O 1
ATOM 3562 N N . SER A 1 445 ? 6.786 -0.330 -26.476 1.00 88.25 445 SER A N 1
ATOM 3563 C CA . SER A 1 445 ? 5.399 -0.807 -26.546 1.00 88.25 445 SER A CA 1
ATOM 3564 C C . SER A 1 445 ? 4.368 0.178 -25.978 1.00 88.25 445 SER A C 1
ATOM 3566 O O . SER A 1 445 ? 3.178 0.096 -26.293 1.00 88.25 445 SER A O 1
ATOM 3568 N N . ARG A 1 446 ? 4.800 1.123 -25.130 1.00 84.75 446 ARG A N 1
ATOM 3569 C CA . ARG A 1 446 ? 3.894 2.044 -24.442 1.00 84.75 446 ARG A CA 1
ATOM 3570 C C . ARG A 1 446 ? 3.292 3.032 -25.444 1.00 84.75 446 ARG A C 1
ATOM 3572 O O . ARG A 1 446 ? 3.986 3.825 -26.086 1.00 84.75 446 ARG A O 1
ATOM 3579 N N . ALA A 1 447 ? 1.968 2.996 -25.532 1.00 71.75 447 ALA A N 1
ATOM 3580 C CA . ALA A 1 447 ? 1.143 3.776 -26.451 1.00 71.75 447 ALA A CA 1
ATOM 3581 C C . ALA A 1 447 ? 0.742 5.161 -25.904 1.00 71.75 447 ALA A C 1
ATOM 3583 O O . ALA A 1 447 ? -0.392 5.608 -26.082 1.00 71.75 447 ALA A O 1
ATOM 3584 N N . VAL A 1 448 ? 1.643 5.832 -25.184 1.00 75.94 448 VAL A N 1
ATOM 3585 C CA . VAL A 1 448 ? 1.388 7.161 -24.608 1.00 75.94 448 VAL A CA 1
ATOM 3586 C C . VAL A 1 448 ? 2.364 8.151 -25.231 1.00 75.94 448 VAL A C 1
ATOM 3588 O O . VAL A 1 448 ? 3.569 7.983 -25.081 1.00 75.94 448 VAL A O 1
ATOM 3591 N N . ALA A 1 449 ? 1.847 9.173 -25.915 1.00 68.25 449 ALA A N 1
ATOM 3592 C CA . ALA A 1 449 ? 2.652 10.278 -26.442 1.00 68.25 449 ALA A CA 1
ATOM 3593 C C . ALA A 1 449 ? 2.954 11.286 -25.338 1.00 68.25 449 ALA A C 1
ATOM 3595 O O . ALA A 1 449 ? 2.348 12.353 -25.263 1.00 68.25 449 ALA A O 1
ATOM 3596 N N . ASP A 1 450 ? 3.836 10.879 -24.435 1.00 83.31 450 ASP A N 1
ATOM 3597 C CA . ASP A 1 450 ? 4.373 11.732 -23.387 1.00 83.31 450 ASP A CA 1
ATOM 3598 C C . ASP A 1 450 ? 5.771 12.206 -23.795 1.00 83.31 450 ASP A C 1
ATOM 3600 O O . ASP A 1 450 ? 6.579 11.402 -24.271 1.00 83.31 450 ASP A O 1
ATOM 3604 N N . GLN A 1 451 ? 6.070 13.488 -23.584 1.00 87.12 451 GLN A N 1
ATOM 3605 C CA . GLN A 1 451 ? 7.398 14.045 -23.853 1.00 87.12 451 GLN A CA 1
ATOM 3606 C C . GLN A 1 451 ? 8.470 13.284 -23.064 1.00 87.12 451 GLN A C 1
ATOM 3608 O O . GLN A 1 451 ? 9.515 12.953 -23.617 1.00 87.12 451 GLN A O 1
ATOM 3613 N N . GLU A 1 452 ? 8.163 12.898 -21.820 1.00 90.38 452 GLU A N 1
ATOM 3614 C CA . GLU A 1 452 ? 9.076 12.121 -20.973 1.00 90.38 452 GLU A CA 1
ATOM 3615 C C . GLU A 1 452 ? 9.457 10.776 -21.610 1.00 90.38 452 GLU A C 1
ATOM 3617 O O . GLU A 1 452 ? 10.593 10.323 -21.484 1.00 90.38 452 GLU A O 1
ATOM 3622 N N . LEU A 1 453 ? 8.528 10.137 -22.331 1.00 91.12 453 LEU A N 1
ATOM 3623 C CA . LEU A 1 453 ? 8.802 8.879 -23.023 1.00 91.12 453 LEU A CA 1
ATOM 3624 C C . LEU A 1 453 ? 9.688 9.098 -24.259 1.00 91.12 453 LEU A C 1
ATOM 3626 O O . LEU A 1 453 ? 10.550 8.270 -24.550 1.00 91.12 453 LEU A O 1
ATOM 3630 N N . HIS A 1 454 ? 9.502 10.202 -24.985 1.00 90.75 454 HIS A N 1
ATOM 3631 C CA . HIS A 1 454 ? 10.358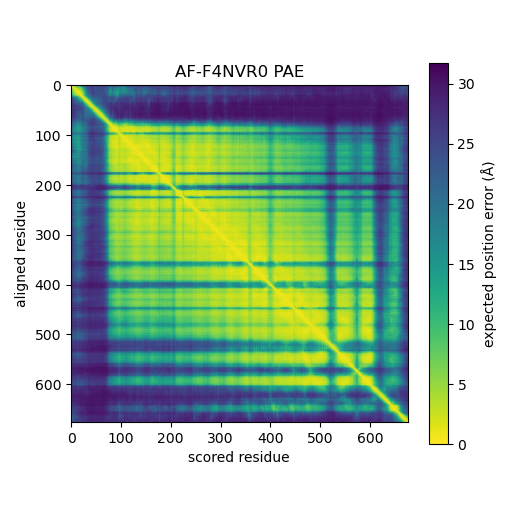 10.553 -26.121 1.00 90.75 454 HIS A CA 1
ATOM 3632 C C . HIS A 1 454 ? 11.793 10.844 -25.677 1.00 90.75 454 HIS A C 1
ATOM 3634 O O . HIS A 1 454 ? 12.730 10.281 -26.249 1.00 90.75 454 HIS A O 1
ATOM 3640 N N . ASP A 1 455 ? 11.946 11.642 -24.621 1.00 93.94 455 ASP A N 1
ATOM 3641 C CA . ASP A 1 455 ? 13.239 11.951 -24.014 1.00 93.94 455 ASP A CA 1
ATOM 3642 C C . ASP A 1 455 ? 13.920 10.673 -23.510 1.00 93.94 455 ASP A C 1
ATOM 3644 O O . ASP A 1 455 ? 15.123 10.489 -23.702 1.00 93.94 455 ASP A O 1
ATOM 3648 N N . LEU A 1 456 ? 13.148 9.742 -22.936 1.00 95.25 456 LEU A N 1
ATOM 3649 C CA . LEU A 1 456 ? 13.660 8.445 -22.515 1.00 95.25 456 LEU A CA 1
ATOM 3650 C C . LEU A 1 456 ? 14.239 7.645 -23.683 1.00 95.25 456 LEU A C 1
ATOM 3652 O O . LEU A 1 456 ? 15.355 7.145 -23.568 1.00 95.25 456 LEU A O 1
ATOM 3656 N N . HIS A 1 457 ? 13.529 7.523 -24.810 1.00 95.44 457 HIS A N 1
ATOM 3657 C CA . HIS A 1 457 ? 14.081 6.794 -25.955 1.00 95.44 457 HIS A CA 1
ATOM 3658 C C . HIS A 1 457 ? 15.397 7.421 -26.429 1.00 95.44 457 HIS A C 1
ATOM 3660 O O . HIS A 1 457 ? 16.345 6.695 -26.711 1.00 95.44 457 HIS A O 1
ATOM 3666 N N . GLN A 1 458 ? 15.478 8.755 -26.471 1.00 95.94 458 GLN A N 1
ATOM 3667 C CA . GLN A 1 458 ? 16.710 9.451 -26.844 1.00 95.94 458 GLN A CA 1
ATOM 3668 C C . GLN A 1 458 ? 17.843 9.182 -25.852 1.00 95.94 458 GLN A C 1
ATOM 3670 O O . GLN A 1 458 ? 18.968 8.928 -26.275 1.00 95.94 458 GLN A O 1
ATOM 3675 N N . LYS A 1 459 ? 17.551 9.128 -24.546 1.00 96.75 459 LYS A N 1
ATOM 3676 C CA . LYS A 1 459 ? 18.529 8.704 -23.533 1.00 96.75 459 LYS A CA 1
ATOM 3677 C C . LYS A 1 459 ? 19.056 7.296 -23.813 1.00 96.75 459 LYS A C 1
ATOM 3679 O O . LYS A 1 459 ? 20.269 7.119 -23.832 1.00 96.75 459 LYS A O 1
ATOM 3684 N N . TYR A 1 460 ? 18.186 6.326 -24.104 1.00 97.50 460 TYR A N 1
ATOM 3685 C CA . TYR A 1 460 ? 18.608 4.967 -24.473 1.00 97.50 460 TYR A CA 1
ATOM 3686 C C . TYR A 1 460 ? 19.508 4.960 -25.714 1.00 97.50 460 TYR A C 1
ATOM 3688 O O . TYR A 1 460 ? 20.577 4.354 -25.691 1.00 97.50 460 TYR A O 1
ATOM 3696 N N . LEU A 1 461 ? 19.117 5.667 -26.776 1.00 96.69 461 LEU A N 1
ATOM 3697 C CA . LEU A 1 461 ? 19.906 5.745 -28.008 1.00 96.69 461 LEU A CA 1
ATOM 3698 C C . LEU A 1 461 ? 21.267 6.410 -27.778 1.00 96.69 461 LEU A C 1
ATOM 3700 O O . LEU A 1 461 ? 22.285 5.864 -28.190 1.00 96.69 461 LEU A O 1
ATOM 3704 N N . SER A 1 462 ? 21.298 7.530 -27.052 1.00 96.75 462 SER A N 1
ATOM 3705 C CA . SER A 1 462 ? 22.536 8.242 -26.706 1.00 96.75 462 SER A CA 1
ATOM 3706 C C . SER A 1 462 ? 23.464 7.428 -25.806 1.00 96.75 462 SER A C 1
ATOM 3708 O O . SER A 1 462 ? 24.680 7.557 -25.901 1.00 96.75 462 SER A O 1
ATOM 3710 N N . ALA A 1 463 ? 22.901 6.550 -24.970 1.00 96.94 463 ALA A N 1
ATOM 3711 C CA . ALA A 1 463 ? 23.673 5.632 -24.148 1.00 96.94 463 ALA A CA 1
ATOM 3712 C C . ALA A 1 463 ? 24.309 4.503 -24.974 1.00 96.94 463 ALA A C 1
ATOM 3714 O O . ALA A 1 463 ? 25.147 3.791 -24.438 1.00 96.94 463 ALA A O 1
ATOM 3715 N N . GLY A 1 464 ? 23.935 4.337 -26.249 1.00 96.19 464 GLY A N 1
ATOM 3716 C CA . GLY A 1 464 ? 24.426 3.274 -27.123 1.00 96.19 464 GLY A CA 1
ATOM 3717 C C . GLY A 1 464 ? 23.518 2.045 -27.161 1.00 96.19 464 GLY A C 1
ATOM 3718 O O . GLY A 1 464 ? 24.007 0.931 -27.338 1.00 96.19 464 GLY A O 1
ATOM 3719 N N . PHE A 1 465 ? 22.206 2.207 -26.956 1.00 96.06 465 PHE A N 1
ATOM 3720 C CA . PHE A 1 465 ? 21.247 1.115 -27.138 1.00 96.06 465 PHE A CA 1
ATOM 3721 C C . PHE A 1 465 ? 21.201 0.650 -28.595 1.00 96.06 465 PHE A C 1
ATOM 3723 O O . PHE A 1 465 ? 21.049 1.462 -29.510 1.00 96.06 465 PHE A O 1
ATOM 3730 N N . VAL A 1 466 ? 21.270 -0.669 -28.786 1.00 94.38 466 VAL A N 1
ATOM 3731 C CA . VAL A 1 466 ? 21.263 -1.308 -30.105 1.00 94.38 466 VAL A CA 1
ATOM 3732 C C . VAL A 1 466 ? 19.901 -1.938 -30.367 1.00 94.38 466 VAL A C 1
ATOM 3734 O O . VAL A 1 466 ? 19.412 -2.766 -29.592 1.00 94.38 466 VAL A O 1
ATOM 3737 N N . PHE A 1 467 ? 19.272 -1.552 -31.478 1.00 94.56 467 PHE A N 1
ATOM 3738 C CA . PHE A 1 467 ? 18.020 -2.175 -31.892 1.00 94.56 467 PHE A CA 1
ATOM 3739 C C . PHE A 1 467 ? 18.212 -3.649 -32.279 1.00 94.56 467 PHE A C 1
ATOM 3741 O O . PHE A 1 467 ? 19.259 -4.054 -32.770 1.00 94.56 467 PHE A O 1
ATOM 3748 N N . ARG A 1 468 ? 17.154 -4.446 -32.088 1.00 91.88 468 ARG A N 1
ATOM 3749 C CA . ARG A 1 468 ? 17.073 -5.877 -32.392 1.00 91.88 468 ARG A CA 1
ATOM 3750 C C . ARG A 1 468 ? 15.924 -6.136 -33.371 1.00 91.88 468 ARG A C 1
ATOM 3752 O O . ARG A 1 468 ? 14.977 -5.339 -33.383 1.00 91.88 468 ARG A O 1
ATOM 3759 N N . PRO A 1 469 ? 15.927 -7.260 -34.113 1.00 90.81 469 PRO A N 1
ATOM 3760 C CA . PRO A 1 469 ? 14.884 -7.573 -35.095 1.00 90.81 469 PRO A CA 1
ATOM 3761 C C . PRO A 1 469 ? 13.459 -7.454 -34.541 1.00 90.81 469 PRO A C 1
ATOM 3763 O O . PRO A 1 469 ? 12.581 -6.855 -35.161 1.00 90.81 469 PRO A O 1
ATOM 3766 N N . ARG A 1 470 ? 13.245 -7.912 -33.301 1.00 87.25 470 ARG A N 1
ATOM 3767 C CA . ARG A 1 470 ? 11.945 -7.845 -32.618 1.00 87.25 470 ARG A CA 1
ATOM 3768 C C . ARG A 1 470 ? 11.375 -6.432 -32.447 1.00 87.25 470 ARG A C 1
ATOM 3770 O O . ARG A 1 470 ? 10.156 -6.282 -32.378 1.00 87.25 470 ARG A O 1
ATOM 3777 N N . HIS A 1 471 ? 12.215 -5.395 -32.387 1.00 91.69 471 HIS A N 1
ATOM 3778 C CA . HIS A 1 471 ? 11.743 -4.021 -32.202 1.00 91.69 471 HIS A CA 1
ATOM 3779 C C . HIS A 1 471 ? 10.986 -3.505 -33.430 1.00 91.69 471 HIS A C 1
ATOM 3781 O O . HIS A 1 471 ? 10.130 -2.639 -33.272 1.00 91.69 471 HIS A O 1
ATOM 3787 N N . ILE A 1 472 ? 11.224 -4.063 -34.626 1.00 92.12 472 ILE A N 1
ATOM 3788 C CA . ILE A 1 472 ? 10.461 -3.729 -35.841 1.00 92.12 472 ILE A CA 1
ATOM 3789 C C . ILE A 1 472 ? 8.969 -3.943 -35.600 1.00 92.12 472 ILE A C 1
ATOM 3791 O O . ILE A 1 472 ? 8.160 -3.065 -35.889 1.00 92.12 472 ILE A O 1
ATOM 3795 N N . LYS A 1 473 ? 8.612 -5.082 -35.001 1.00 87.75 473 LYS A N 1
ATOM 3796 C CA . LYS A 1 473 ? 7.226 -5.416 -34.679 1.00 87.75 473 LYS A CA 1
ATOM 3797 C C . LYS A 1 473 ? 6.598 -4.415 -33.716 1.00 87.75 473 LYS A C 1
ATOM 3799 O O . LYS A 1 473 ? 5.474 -3.966 -33.935 1.00 87.75 473 LYS A O 1
ATOM 3804 N N . ILE A 1 474 ? 7.325 -4.064 -32.654 1.00 87.50 474 ILE A N 1
ATOM 3805 C CA . ILE A 1 474 ? 6.851 -3.122 -31.634 1.00 87.50 474 ILE A CA 1
ATOM 3806 C C . ILE A 1 474 ? 6.636 -1.741 -32.267 1.00 87.50 474 ILE A C 1
ATOM 3808 O O . ILE A 1 474 ? 5.561 -1.162 -32.116 1.00 87.50 474 ILE A O 1
ATOM 3812 N N . LEU A 1 475 ? 7.616 -1.245 -33.033 1.00 90.56 475 LEU A N 1
ATOM 3813 C CA . LEU A 1 475 ? 7.538 0.033 -33.748 1.00 90.56 475 LEU A CA 1
ATOM 3814 C C . LEU A 1 475 ? 6.403 0.056 -34.772 1.00 90.56 475 LEU A C 1
ATOM 3816 O O . LEU A 1 475 ? 5.671 1.042 -34.833 1.00 90.56 475 LEU A O 1
ATOM 3820 N N . ALA A 1 476 ? 6.215 -1.031 -35.524 1.00 87.44 476 ALA A N 1
ATOM 3821 C CA . ALA A 1 476 ? 5.090 -1.167 -36.435 1.00 87.44 476 ALA A CA 1
ATOM 3822 C C . ALA A 1 476 ? 3.782 -1.010 -35.655 1.00 87.44 476 ALA A C 1
ATOM 3824 O O . ALA A 1 476 ? 2.988 -0.133 -35.967 1.00 87.44 476 ALA A O 1
ATOM 3825 N N . CYS A 1 477 ? 3.586 -1.752 -34.563 1.00 83.12 477 CYS A N 1
ATOM 3826 C CA . CYS A 1 477 ? 2.365 -1.655 -33.760 1.00 83.12 477 CYS A CA 1
ATOM 3827 C C . CYS A 1 477 ? 2.120 -0.251 -33.181 1.00 83.12 477 CYS A C 1
ATOM 3829 O O . CYS A 1 477 ? 0.965 0.163 -33.070 1.00 83.12 477 CYS A O 1
ATOM 3831 N N . ARG A 1 478 ? 3.169 0.527 -32.872 1.00 84.31 478 ARG A N 1
ATOM 3832 C CA . ARG A 1 478 ? 3.015 1.925 -32.429 1.00 84.31 478 ARG A CA 1
ATOM 3833 C C . ARG A 1 478 ? 2.397 2.839 -33.484 1.00 84.31 478 ARG A C 1
ATOM 3835 O O . ARG A 1 478 ? 1.752 3.812 -33.099 1.00 84.31 478 ARG A O 1
ATOM 3842 N N . LEU A 1 479 ? 2.527 2.533 -34.778 1.00 80.12 479 LEU A N 1
ATOM 3843 C CA . LEU A 1 479 ? 1.879 3.308 -35.845 1.00 80.12 479 LEU A CA 1
ATOM 3844 C C . LEU A 1 479 ? 0.353 3.341 -35.719 1.00 80.12 479 LEU A C 1
ATOM 3846 O O . LEU A 1 479 ? -0.287 4.254 -36.237 1.00 80.12 479 LEU A O 1
ATOM 3850 N N . LEU A 1 480 ? -0.236 2.375 -35.008 1.00 73.94 480 LEU A N 1
ATOM 3851 C CA . LEU A 1 480 ? -1.670 2.348 -34.712 1.00 73.94 480 LEU A CA 1
ATOM 3852 C C . LEU A 1 480 ? -2.101 3.472 -33.760 1.00 73.94 480 LEU A C 1
ATOM 3854 O O . LEU A 1 480 ? -3.294 3.740 -33.614 1.00 73.94 480 LEU A O 1
ATOM 3858 N N . HIS A 1 481 ? -1.151 4.145 -33.115 1.00 77.12 481 HIS A N 1
ATOM 3859 C CA . HIS A 1 481 ? -1.414 5.264 -32.228 1.00 77.12 481 HIS A CA 1
ATOM 3860 C C . HIS A 1 481 ? -1.035 6.567 -32.926 1.00 77.12 481 HIS A C 1
ATOM 3862 O O . HIS A 1 481 ? 0.141 6.881 -33.091 1.00 77.12 481 HIS A O 1
ATOM 3868 N N . ARG A 1 482 ? -2.049 7.365 -33.296 1.00 74.62 482 ARG A N 1
ATOM 3869 C CA . ARG A 1 482 ? -1.895 8.634 -34.037 1.00 74.62 482 ARG A CA 1
ATOM 3870 C C . ARG A 1 482 ? -0.823 9.557 -33.456 1.00 74.62 482 ARG A C 1
ATOM 3872 O O . ARG A 1 482 ? -0.107 10.211 -34.195 1.00 74.62 482 ARG A O 1
ATOM 3879 N N . SER A 1 483 ? -0.739 9.639 -32.134 1.00 78.81 483 SER A N 1
ATOM 3880 C CA . SER A 1 483 ? 0.193 10.530 -31.445 1.00 78.81 483 SER A CA 1
ATOM 3881 C C . SER A 1 483 ? 1.631 10.000 -31.401 1.00 78.81 483 SER A C 1
ATOM 3883 O O . SER A 1 483 ? 2.529 10.729 -31.004 1.00 78.81 483 SER A O 1
ATOM 3885 N N . MET A 1 484 ? 1.855 8.745 -31.799 1.00 83.50 484 MET A N 1
ATOM 3886 C CA . MET A 1 484 ? 3.161 8.082 -31.781 1.00 83.50 484 MET A CA 1
ATOM 3887 C C . MET A 1 484 ? 3.756 7.886 -33.176 1.00 83.50 484 MET A C 1
ATOM 3889 O O . MET A 1 484 ? 4.893 7.426 -33.268 1.00 83.50 484 MET A O 1
ATOM 3893 N N . THR A 1 485 ? 3.039 8.216 -34.257 1.00 84.81 485 THR A N 1
ATOM 3894 C CA . THR A 1 485 ? 3.491 7.945 -35.634 1.00 84.81 485 THR A CA 1
ATOM 3895 C C . THR A 1 485 ? 4.807 8.646 -35.956 1.00 84.81 485 THR A C 1
ATOM 3897 O O . THR A 1 485 ? 5.743 7.987 -36.399 1.00 84.81 485 THR A O 1
ATOM 3900 N N . GLY A 1 486 ? 4.921 9.943 -35.648 1.00 88.25 486 GLY A N 1
ATOM 3901 C CA . GLY A 1 486 ? 6.145 10.714 -35.888 1.00 88.25 486 GLY A CA 1
ATOM 3902 C C . GLY A 1 486 ? 7.344 10.190 -35.091 1.00 88.25 486 GLY A C 1
ATOM 3903 O O . GLY A 1 486 ? 8.431 10.012 -35.636 1.00 88.25 486 GLY A O 1
ATOM 3904 N N . ASN A 1 487 ? 7.145 9.838 -33.816 1.00 90.06 487 ASN A N 1
ATOM 3905 C CA . ASN A 1 487 ? 8.214 9.245 -33.010 1.00 90.06 487 ASN A CA 1
ATOM 3906 C C . ASN A 1 487 ? 8.596 7.836 -33.484 1.00 90.06 487 ASN A C 1
ATOM 3908 O O . ASN A 1 487 ? 9.773 7.496 -33.488 1.00 90.06 487 ASN A O 1
ATOM 3912 N N . SER A 1 488 ? 7.627 7.028 -33.917 1.00 91.31 488 SER A N 1
ATOM 3913 C CA . SER A 1 488 ? 7.892 5.685 -34.451 1.00 91.31 488 SER A CA 1
ATOM 3914 C C . SER A 1 488 ? 8.708 5.757 -35.740 1.00 91.31 488 SER A C 1
ATOM 3916 O O . SER A 1 488 ? 9.646 4.982 -35.904 1.00 91.31 488 SER A O 1
ATOM 3918 N N . LEU A 1 489 ? 8.406 6.725 -36.613 1.00 93.31 489 LEU A N 1
ATOM 3919 C CA . LEU A 1 489 ? 9.197 7.036 -37.805 1.00 93.31 489 LEU A CA 1
ATOM 3920 C C . LEU A 1 489 ? 10.634 7.434 -37.447 1.00 93.31 489 LEU A C 1
ATOM 3922 O O . LEU A 1 489 ? 11.578 6.896 -38.018 1.00 93.31 489 LEU A O 1
ATOM 3926 N N . GLN A 1 490 ? 10.812 8.332 -36.475 1.00 94.69 490 GLN A N 1
ATOM 3927 C CA . GLN A 1 490 ? 12.142 8.736 -36.015 1.00 94.69 490 GLN A CA 1
ATOM 3928 C C . GLN A 1 490 ? 12.946 7.551 -35.455 1.00 94.69 490 GLN A C 1
ATOM 3930 O O . GLN A 1 490 ? 14.117 7.385 -35.784 1.00 94.69 490 GLN A O 1
ATOM 3935 N N . LEU A 1 491 ? 12.318 6.701 -34.638 1.00 95.44 491 LEU A N 1
ATOM 3936 C CA . LEU A 1 491 ? 12.964 5.510 -34.082 1.00 95.44 491 LEU A CA 1
ATOM 3937 C C . LEU A 1 491 ? 13.317 4.483 -35.165 1.00 95.44 491 LEU A C 1
ATOM 3939 O O . LEU A 1 491 ? 14.372 3.863 -35.077 1.00 95.44 491 LEU A O 1
ATOM 3943 N N . LEU A 1 492 ? 12.480 4.326 -36.197 1.00 96.12 492 LEU A N 1
ATOM 3944 C CA . LEU A 1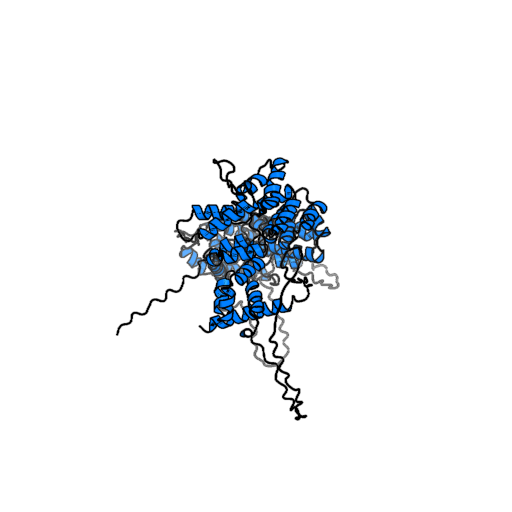 492 ? 12.783 3.460 -37.339 1.00 96.12 492 LEU A CA 1
ATOM 3945 C C . LEU A 1 492 ? 13.993 3.967 -38.135 1.00 96.12 492 LEU A C 1
ATOM 3947 O O . LEU A 1 492 ? 14.818 3.157 -38.547 1.00 96.12 492 LEU A O 1
ATOM 3951 N N . ARG A 1 493 ? 14.130 5.285 -38.317 1.00 96.50 493 ARG A N 1
ATOM 3952 C CA . ARG A 1 493 ? 15.309 5.881 -38.968 1.00 96.50 493 ARG A CA 1
ATOM 3953 C C . ARG A 1 493 ? 16.588 5.590 -38.194 1.00 96.50 493 ARG A C 1
ATOM 3955 O O . ARG A 1 493 ? 17.538 5.087 -38.780 1.00 96.50 493 ARG A O 1
ATOM 3962 N N . HIS A 1 494 ? 16.576 5.787 -36.876 1.00 96.56 494 HIS A N 1
ATOM 3963 C CA . HIS A 1 494 ? 17.718 5.419 -36.036 1.00 96.56 494 HIS A CA 1
ATOM 3964 C C . HIS A 1 494 ? 18.012 3.916 -36.067 1.00 96.56 494 HIS A C 1
ATOM 3966 O O . HIS A 1 494 ? 19.174 3.522 -36.118 1.00 96.56 494 HIS A O 1
ATOM 3972 N N . LEU A 1 495 ? 16.981 3.064 -36.078 1.00 96.38 495 LEU A N 1
ATOM 3973 C CA . LEU A 1 495 ? 17.155 1.622 -36.259 1.00 96.38 495 LEU A CA 1
ATOM 3974 C C . LEU A 1 495 ? 17.853 1.319 -37.587 1.00 96.38 495 LEU A C 1
ATOM 3976 O O . LEU A 1 495 ? 18.825 0.570 -37.601 1.00 96.38 495 LEU A O 1
ATOM 3980 N N . ARG A 1 496 ? 17.390 1.916 -38.688 1.00 96.38 496 ARG A N 1
ATOM 3981 C CA . ARG A 1 496 ? 17.985 1.750 -40.017 1.00 96.38 496 ARG A CA 1
ATOM 3982 C C . ARG A 1 496 ? 19.451 2.182 -40.039 1.00 96.38 496 ARG A C 1
ATOM 3984 O O . ARG A 1 496 ? 20.295 1.394 -40.456 1.00 96.38 496 ARG A O 1
ATOM 3991 N N . GLU A 1 497 ? 19.749 3.381 -39.543 1.00 96.25 497 GLU A N 1
ATOM 3992 C CA . GLU A 1 497 ? 21.113 3.917 -39.439 1.00 96.25 497 GLU A CA 1
ATOM 3993 C C . GLU A 1 497 ? 22.034 2.964 -38.667 1.00 96.25 497 GLU A C 1
ATOM 3995 O O . GLU A 1 497 ? 23.104 2.608 -39.160 1.00 96.25 497 GLU A O 1
ATOM 4000 N N . GLN A 1 498 ? 21.599 2.494 -37.492 1.00 95.62 498 GLN A N 1
ATOM 4001 C CA . GLN A 1 498 ? 22.375 1.560 -36.676 1.00 95.62 498 GLN A CA 1
ATOM 4002 C C . GLN A 1 498 ? 22.634 0.239 -37.400 1.00 95.62 498 GLN A C 1
ATOM 4004 O O . GLN A 1 498 ? 23.769 -0.233 -37.432 1.00 95.62 498 GLN A O 1
ATOM 4009 N N . VAL A 1 499 ? 21.597 -0.378 -37.970 1.00 94.94 499 VAL A N 1
ATOM 4010 C CA . VAL A 1 499 ? 21.718 -1.702 -38.594 1.00 94.94 499 VAL A CA 1
ATOM 4011 C C . VAL A 1 499 ? 22.641 -1.649 -39.814 1.00 94.94 499 VAL A C 1
ATOM 4013 O O . VAL A 1 499 ? 23.493 -2.522 -39.970 1.00 94.94 499 VAL A O 1
ATOM 4016 N N . ILE A 1 500 ? 22.534 -0.606 -40.640 1.00 95.19 500 ILE A N 1
ATOM 4017 C CA . ILE A 1 500 ? 23.392 -0.432 -41.820 1.00 95.19 500 ILE A CA 1
ATOM 4018 C C . ILE A 1 500 ? 24.829 -0.125 -41.410 1.00 95.19 500 ILE A C 1
ATOM 4020 O O . ILE A 1 500 ? 25.751 -0.714 -41.968 1.00 95.19 500 ILE A O 1
ATOM 4024 N N . ALA A 1 501 ? 25.041 0.745 -40.419 1.00 94.94 501 ALA A N 1
ATOM 4025 C CA . ALA A 1 501 ? 26.382 1.046 -39.925 1.00 94.94 501 ALA A CA 1
ATOM 4026 C C . ALA A 1 501 ? 27.082 -0.215 -39.389 1.00 94.94 501 ALA A C 1
ATOM 4028 O O . ALA A 1 501 ? 28.223 -0.487 -39.762 1.00 94.94 501 ALA A O 1
ATOM 4029 N N . ARG A 1 502 ? 26.375 -1.031 -38.592 1.00 94.38 502 ARG A N 1
ATOM 4030 C CA . ARG A 1 502 ? 26.886 -2.320 -38.089 1.00 94.38 502 ARG A CA 1
ATOM 4031 C C . ARG A 1 502 ? 27.186 -3.301 -39.225 1.00 94.38 502 ARG A C 1
ATOM 4033 O O . ARG A 1 502 ? 28.162 -4.042 -39.156 1.00 94.38 502 ARG A O 1
ATOM 4040 N N . GLN A 1 503 ? 26.368 -3.297 -40.279 1.00 93.81 503 GLN A N 1
ATOM 4041 C CA . GLN A 1 503 ? 26.576 -4.131 -41.461 1.00 93.81 503 GLN A CA 1
ATOM 4042 C C . GLN A 1 503 ? 27.805 -3.711 -42.270 1.00 93.81 503 GLN A C 1
ATOM 4044 O O . GLN A 1 503 ? 28.607 -4.560 -42.646 1.00 93.81 503 GLN A O 1
ATOM 4049 N N . MET A 1 504 ? 27.973 -2.414 -42.529 1.00 92.50 504 MET A N 1
ATOM 4050 C CA . MET A 1 504 ? 29.145 -1.898 -43.239 1.00 92.50 504 MET A CA 1
ATOM 4051 C C . MET A 1 504 ? 30.432 -2.154 -42.451 1.00 92.50 504 MET A C 1
ATOM 4053 O O . MET A 1 504 ? 31.446 -2.502 -43.050 1.00 92.50 504 MET A O 1
ATOM 4057 N N . LYS A 1 505 ? 30.382 -2.041 -41.116 1.00 92.38 505 LYS A N 1
ATOM 4058 C CA . LYS A 1 505 ? 31.513 -2.373 -40.242 1.00 92.38 505 LYS A CA 1
ATOM 4059 C C . LYS A 1 505 ? 31.905 -3.848 -40.358 1.00 92.38 505 LYS A C 1
ATOM 4061 O O . LYS A 1 505 ? 33.076 -4.131 -40.576 1.00 92.38 505 LYS A O 1
ATOM 4066 N N . ALA A 1 506 ? 30.928 -4.758 -40.310 1.00 89.44 506 ALA A N 1
ATOM 4067 C CA . ALA A 1 506 ? 31.173 -6.190 -40.491 1.00 89.44 506 ALA A CA 1
ATOM 4068 C C . ALA A 1 506 ? 31.833 -6.499 -41.853 1.00 89.44 506 ALA A C 1
ATOM 4070 O O . ALA A 1 506 ? 32.816 -7.228 -41.905 1.00 89.44 506 ALA A O 1
ATOM 4071 N N . PHE A 1 507 ? 31.373 -5.873 -42.945 1.00 88.38 507 PHE A N 1
ATOM 4072 C CA . PHE A 1 507 ? 31.995 -6.041 -44.268 1.00 88.38 507 PHE A CA 1
ATOM 4073 C C . PHE A 1 507 ? 33.428 -5.498 -44.355 1.00 88.38 507 PHE A C 1
ATOM 4075 O O . PHE A 1 507 ? 34.273 -6.085 -45.033 1.00 88.38 507 PHE A O 1
ATOM 4082 N N . ALA A 1 508 ? 33.705 -4.365 -43.707 1.00 87.94 508 ALA A N 1
ATOM 4083 C CA . ALA A 1 508 ? 35.044 -3.786 -43.689 1.00 87.94 508 ALA A CA 1
ATOM 4084 C C . ALA A 1 508 ? 36.032 -4.678 -42.920 1.00 87.94 508 ALA A C 1
ATOM 4086 O O . ALA A 1 508 ? 37.164 -4.856 -43.362 1.00 87.94 508 ALA A O 1
ATOM 4087 N N . GLU A 1 509 ? 35.591 -5.268 -41.805 1.00 86.81 509 GLU A N 1
ATOM 4088 C CA . GLU A 1 509 ? 36.389 -6.214 -41.018 1.00 86.81 509 GLU A CA 1
ATOM 4089 C C . GLU A 1 509 ? 36.672 -7.511 -41.793 1.00 86.81 509 GLU A C 1
ATOM 4091 O O . GLU A 1 509 ? 37.811 -7.975 -41.782 1.00 86.81 509 GLU A O 1
ATOM 4096 N N . ASP A 1 510 ? 35.693 -8.033 -42.541 1.00 83.56 510 ASP A N 1
ATOM 4097 C CA . ASP A 1 510 ? 35.883 -9.213 -43.399 1.00 83.56 510 ASP A CA 1
ATOM 4098 C C . ASP A 1 510 ? 36.906 -8.961 -44.526 1.00 83.56 510 ASP A C 1
ATOM 4100 O O . ASP A 1 510 ? 37.695 -9.841 -44.856 1.00 83.56 510 ASP A O 1
ATOM 4104 N N . THR A 1 511 ? 36.936 -7.750 -45.098 1.00 84.44 511 THR A N 1
ATOM 4105 C CA . THR A 1 511 ? 37.838 -7.410 -46.221 1.00 84.44 511 THR A CA 1
ATOM 4106 C C . THR A 1 511 ? 39.302 -7.287 -45.780 1.00 84.44 511 THR A C 1
ATOM 4108 O O . THR A 1 511 ? 40.209 -7.560 -46.559 1.00 84.44 511 THR A O 1
ATOM 4111 N N . HIS A 1 512 ? 39.558 -6.895 -44.529 1.00 79.19 512 HIS A N 1
ATOM 4112 C CA . HIS A 1 512 ? 40.919 -6.702 -44.016 1.00 79.19 512 HIS A CA 1
ATOM 4113 C C . HIS A 1 512 ? 41.650 -8.003 -43.651 1.00 79.19 512 HIS A C 1
ATOM 4115 O O . HIS A 1 512 ? 42.866 -7.970 -43.467 1.00 79.19 512 HIS A O 1
ATOM 4121 N N . LEU A 1 513 ? 40.942 -9.130 -43.544 1.00 73.12 513 LEU A N 1
ATOM 4122 C CA . LEU A 1 513 ? 41.540 -10.416 -43.176 1.00 73.12 513 LEU A CA 1
ATOM 4123 C C . LEU A 1 513 ? 42.259 -11.115 -44.343 1.00 73.12 513 LEU A C 1
ATOM 4125 O O . LEU A 1 513 ? 43.150 -11.920 -44.084 1.00 73.12 513 LEU A O 1
ATOM 4129 N N . ASP A 1 514 ? 41.940 -10.783 -45.597 1.00 65.62 514 ASP A N 1
ATOM 4130 C CA . ASP A 1 514 ? 42.519 -11.452 -46.776 1.00 65.62 514 ASP A CA 1
ATOM 4131 C C . ASP A 1 514 ? 43.893 -10.889 -47.209 1.00 65.62 514 ASP A C 1
ATOM 4133 O O . ASP A 1 514 ? 44.648 -11.575 -47.896 1.00 65.62 514 ASP A O 1
ATOM 4137 N N . ASP A 1 515 ? 44.274 -9.681 -46.775 1.00 65.88 515 ASP A N 1
ATOM 4138 C CA . ASP A 1 515 ? 45.493 -9.002 -47.259 1.00 65.88 515 ASP A CA 1
ATOM 4139 C C . ASP A 1 515 ? 46.763 -9.266 -46.414 1.00 65.88 515 ASP A C 1
ATOM 4141 O O . ASP A 1 515 ? 47.854 -8.835 -46.792 1.00 65.88 515 ASP A O 1
ATOM 4145 N N . THR A 1 516 ? 46.676 -9.974 -45.278 1.00 60.09 516 THR A N 1
ATOM 4146 C CA . THR A 1 516 ? 47.830 -10.192 -44.371 1.00 60.09 516 THR A CA 1
ATOM 4147 C C . THR A 1 516 ? 48.550 -11.543 -44.494 1.00 60.09 516 THR A C 1
ATOM 4149 O O . THR A 1 516 ? 49.550 -11.744 -43.807 1.00 60.09 516 THR A O 1
ATOM 4152 N N . ASP A 1 517 ? 48.123 -12.443 -45.384 1.00 57.06 517 ASP A N 1
ATOM 4153 C CA . ASP A 1 517 ? 48.652 -13.822 -45.470 1.00 57.06 517 ASP A CA 1
ATOM 4154 C C . ASP A 1 517 ? 49.749 -14.044 -46.541 1.00 57.06 517 ASP A C 1
ATOM 4156 O O . ASP A 1 517 ? 50.055 -15.179 -46.909 1.00 57.06 517 ASP A O 1
ATOM 4160 N N . SER A 1 518 ? 50.411 -12.989 -47.035 1.00 60.50 518 SER A N 1
ATOM 4161 C CA . SER A 1 518 ? 51.422 -13.117 -48.101 1.00 60.50 518 SER A CA 1
ATOM 4162 C C . SER A 1 518 ? 52.888 -13.212 -47.646 1.00 60.50 518 SER A C 1
ATOM 4164 O O . SER A 1 518 ? 53.768 -13.096 -48.500 1.00 60.50 518 SER A O 1
ATOM 4166 N N . ASP A 1 519 ? 53.192 -13.412 -46.357 1.00 60.22 519 ASP A N 1
ATOM 4167 C CA . ASP A 1 519 ? 54.581 -13.585 -45.893 1.00 60.22 519 ASP A CA 1
ATOM 4168 C C . ASP A 1 519 ? 54.807 -14.992 -45.313 1.00 60.22 519 ASP A C 1
ATOM 4170 O O . ASP A 1 519 ? 54.306 -15.356 -44.247 1.00 60.22 519 ASP A O 1
ATOM 4174 N N . GLY A 1 520 ? 55.524 -15.815 -46.083 1.00 60.00 520 GLY A N 1
ATOM 4175 C CA . GLY A 1 520 ? 55.674 -17.264 -45.925 1.00 60.00 520 GLY A CA 1
ATOM 4176 C C . GLY A 1 520 ? 56.539 -17.705 -44.743 1.00 60.00 520 GLY A C 1
ATOM 4177 O O . GLY A 1 520 ? 57.581 -18.329 -44.936 1.00 60.00 520 GLY A O 1
ATOM 4178 N N . GLY A 1 521 ? 56.099 -17.427 -43.518 1.00 58.97 521 GLY A N 1
ATOM 4179 C CA . GLY A 1 521 ? 56.689 -17.971 -42.297 1.00 58.97 521 GLY A CA 1
ATOM 4180 C C . GLY A 1 521 ? 55.788 -19.021 -41.653 1.00 58.97 521 GLY A C 1
ATOM 4181 O O . GLY A 1 521 ? 54.694 -18.687 -41.206 1.00 58.97 521 GLY A O 1
ATOM 4182 N N . GLU A 1 522 ? 56.264 -20.268 -41.551 1.00 58.88 522 GLU A N 1
ATOM 4183 C CA . GLU A 1 522 ? 55.678 -21.334 -40.723 1.00 58.88 522 GLU A CA 1
ATOM 4184 C C . GLU A 1 522 ? 55.338 -20.803 -39.320 1.00 58.88 522 GLU A C 1
ATOM 4186 O O . GLU A 1 522 ? 56.196 -20.696 -38.441 1.00 58.88 522 GLU A O 1
ATOM 4191 N N . ARG A 1 523 ? 54.070 -20.457 -39.088 1.00 50.34 523 ARG A N 1
ATOM 4192 C CA . ARG A 1 523 ? 53.554 -20.143 -37.758 1.00 50.34 523 ARG A CA 1
ATOM 4193 C C . ARG A 1 523 ? 52.539 -21.195 -37.365 1.00 50.34 523 ARG A C 1
ATOM 4195 O O . ARG A 1 523 ? 51.501 -21.384 -37.989 1.00 50.34 523 ARG A O 1
ATOM 4202 N N . THR A 1 524 ? 52.891 -21.888 -36.295 1.00 55.19 524 THR A N 1
ATOM 4203 C CA . THR A 1 524 ? 52.091 -22.849 -35.552 1.00 55.19 524 THR A CA 1
ATOM 4204 C C . THR A 1 524 ? 50.690 -22.289 -35.300 1.00 55.19 524 THR A C 1
ATOM 4206 O O . THR A 1 524 ? 50.517 -21.317 -34.565 1.00 55.19 524 THR A O 1
ATOM 4209 N N . TYR A 1 525 ? 49.689 -22.920 -35.920 1.00 47.81 525 TYR A N 1
ATOM 4210 C CA . TYR A 1 525 ? 48.265 -22.627 -35.770 1.00 47.81 525 TYR A CA 1
ATOM 4211 C C . TYR A 1 525 ? 47.793 -22.866 -34.326 1.00 47.81 525 TYR A C 1
ATOM 4213 O O . TYR A 1 525 ? 47.161 -23.871 -34.016 1.00 47.81 525 TYR A O 1
ATOM 4221 N N . ASN A 1 526 ? 48.030 -21.904 -33.439 1.00 47.22 526 ASN A N 1
ATOM 4222 C CA . ASN A 1 526 ? 47.165 -21.693 -32.284 1.00 47.22 526 ASN A CA 1
ATOM 4223 C C . ASN A 1 526 ? 46.045 -20.753 -32.726 1.00 47.22 526 ASN A C 1
ATOM 4225 O O . ASN A 1 526 ? 46.046 -19.562 -32.421 1.00 47.22 526 ASN A O 1
ATOM 4229 N N . ARG A 1 527 ? 45.091 -21.311 -33.483 1.00 47.84 527 ARG A N 1
ATOM 4230 C CA . ARG A 1 527 ? 43.807 -20.678 -33.798 1.00 47.84 527 ARG A CA 1
ATOM 4231 C C . ARG A 1 527 ? 43.028 -20.604 -32.487 1.00 47.84 527 ARG A C 1
ATOM 4233 O O . ARG A 1 527 ? 42.232 -21.481 -32.163 1.00 47.84 527 ARG A O 1
ATOM 4240 N N . SER A 1 528 ? 43.359 -19.616 -31.660 1.00 45.25 528 SER A N 1
ATOM 4241 C CA . SER A 1 528 ? 42.540 -19.285 -30.508 1.00 45.25 528 SER A CA 1
ATOM 4242 C C . SER A 1 528 ? 41.162 -18.959 -31.074 1.00 45.25 528 SER A C 1
ATOM 4244 O O . SER A 1 528 ? 41.028 -18.130 -31.970 1.00 45.25 528 SER A O 1
ATOM 4246 N N . ASN A 1 529 ? 40.145 -19.689 -30.622 1.00 47.03 529 ASN A N 1
ATOM 4247 C CA . ASN A 1 529 ? 38.752 -19.379 -30.905 1.00 47.03 529 ASN A CA 1
ATOM 4248 C C . ASN A 1 529 ? 38.453 -18.012 -30.273 1.00 47.03 529 ASN A C 1
ATOM 4250 O O . ASN A 1 529 ? 37.920 -17.940 -29.168 1.00 47.03 529 ASN A O 1
ATOM 4254 N N . HIS A 1 530 ? 38.876 -16.926 -30.921 1.00 47.59 530 HIS A N 1
ATOM 4255 C CA . HIS A 1 530 ? 38.383 -15.596 -30.629 1.00 47.59 530 HIS A CA 1
ATOM 4256 C C . HIS A 1 530 ? 36.902 -15.641 -30.961 1.00 47.59 530 HIS A C 1
ATOM 4258 O O . HIS A 1 530 ? 36.495 -15.761 -32.115 1.00 47.59 530 HIS A O 1
ATOM 4264 N N . SER A 1 531 ? 36.110 -15.689 -29.896 1.00 48.97 531 SER A N 1
ATOM 4265 C CA . SER A 1 531 ? 34.665 -15.672 -29.954 1.00 48.97 531 SER A CA 1
ATOM 4266 C C . SER A 1 531 ? 34.240 -14.414 -30.706 1.00 48.97 531 SER A C 1
ATOM 4268 O O . SER A 1 531 ? 34.255 -13.323 -30.147 1.00 48.97 531 SER A O 1
ATOM 4270 N N . HIS A 1 532 ? 33.851 -14.557 -31.975 1.00 49.00 532 HIS A N 1
ATOM 4271 C CA . HIS A 1 532 ? 33.262 -13.494 -32.801 1.00 49.00 532 HIS A CA 1
ATOM 4272 C C . HIS A 1 532 ? 31.966 -12.895 -32.201 1.00 49.00 532 HIS A C 1
ATOM 4274 O O . HIS A 1 532 ? 31.328 -12.061 -32.834 1.00 49.00 532 HIS A O 1
ATOM 4280 N N . SER A 1 533 ? 31.540 -13.317 -31.004 1.00 49.69 533 SER A N 1
ATOM 4281 C CA . SER A 1 533 ? 30.297 -12.880 -30.365 1.00 49.69 533 SER A CA 1
ATOM 4282 C C . SER A 1 533 ? 30.366 -11.531 -29.656 1.00 49.69 533 SER A C 1
ATOM 4284 O O . SER A 1 533 ? 29.308 -11.014 -29.305 1.00 49.69 533 SER A O 1
ATOM 4286 N N . ASP A 1 534 ? 31.555 -10.978 -29.407 1.00 55.56 534 ASP A N 1
ATOM 4287 C CA . ASP A 1 534 ? 31.678 -9.925 -28.388 1.00 55.56 534 ASP A CA 1
ATOM 4288 C C . ASP A 1 534 ? 31.746 -8.498 -28.952 1.00 55.56 534 ASP A C 1
ATOM 4290 O O . ASP A 1 534 ? 31.518 -7.547 -28.200 1.00 55.56 534 ASP A O 1
ATOM 4294 N N . ASP A 1 535 ? 31.974 -8.307 -30.260 1.00 73.75 535 ASP A N 1
ATOM 4295 C CA . ASP A 1 535 ? 31.867 -6.967 -30.849 1.00 73.75 535 ASP A CA 1
ATOM 4296 C C . ASP A 1 535 ? 30.407 -6.646 -31.188 1.00 73.75 535 ASP A C 1
ATOM 4298 O O . ASP A 1 535 ? 29.908 -6.869 -32.292 1.00 73.75 535 ASP A O 1
ATOM 4302 N N . ILE A 1 536 ? 29.719 -6.081 -30.196 1.00 77.12 536 ILE A N 1
ATOM 4303 C CA . ILE A 1 536 ? 28.338 -5.578 -30.272 1.00 77.12 536 ILE A CA 1
ATOM 4304 C C . ILE A 1 536 ? 28.137 -4.627 -31.474 1.00 77.12 536 ILE A C 1
ATOM 4306 O O . ILE A 1 536 ? 27.015 -4.457 -31.964 1.00 77.12 536 ILE A O 1
ATOM 4310 N N . ASN A 1 537 ? 29.213 -4.025 -31.992 1.00 84.56 537 ASN A N 1
ATOM 4311 C CA . ASN A 1 537 ? 29.161 -3.094 -33.116 1.00 84.56 537 ASN A CA 1
ATOM 4312 C C . ASN A 1 537 ? 29.109 -3.770 -34.492 1.00 84.56 537 ASN A C 1
ATOM 4314 O O . ASN A 1 537 ? 28.893 -3.072 -35.481 1.00 84.56 537 ASN A O 1
ATOM 4318 N N . CYS A 1 538 ? 29.265 -5.089 -34.579 1.00 87.81 538 CYS A N 1
ATOM 4319 C CA . CYS A 1 538 ? 29.134 -5.830 -35.829 1.00 87.81 538 CYS A CA 1
ATOM 4320 C C . CYS A 1 538 ? 27.817 -6.610 -35.832 1.00 87.81 538 CYS A C 1
ATOM 4322 O O . CYS A 1 538 ? 27.320 -7.055 -34.794 1.00 87.81 538 CYS A O 1
ATOM 4324 N N . ILE A 1 539 ? 27.181 -6.706 -36.999 1.00 90.56 539 ILE A N 1
ATOM 4325 C CA . ILE A 1 539 ? 25.940 -7.467 -37.176 1.00 90.56 539 ILE A CA 1
ATOM 4326 C C . ILE A 1 539 ? 26.253 -8.778 -37.888 1.00 90.56 539 ILE A C 1
ATOM 4328 O O . ILE A 1 539 ? 26.918 -8.797 -38.920 1.00 90.56 539 ILE A O 1
ATOM 4332 N N . SER A 1 540 ? 25.762 -9.885 -37.339 1.00 89.50 540 SER A N 1
ATOM 4333 C CA . SER A 1 540 ? 25.933 -11.201 -37.960 1.00 89.50 540 SER A CA 1
ATOM 4334 C C . SER A 1 540 ? 25.000 -11.376 -39.164 1.00 89.50 540 SER A C 1
ATOM 4336 O O . SER A 1 540 ? 23.901 -10.821 -39.202 1.00 89.50 540 SER A O 1
ATOM 4338 N N . ASN A 1 541 ? 25.382 -12.213 -40.134 1.00 87.81 541 ASN A N 1
ATOM 4339 C CA . ASN A 1 541 ? 24.513 -12.540 -41.276 1.00 87.81 541 ASN A CA 1
ATOM 4340 C C . ASN A 1 541 ? 23.166 -13.146 -40.838 1.00 87.81 541 ASN A C 1
ATOM 4342 O O . ASN A 1 541 ? 22.135 -12.889 -41.461 1.00 87.81 541 ASN A O 1
ATOM 4346 N N . THR A 1 542 ? 23.151 -13.918 -39.747 1.00 88.25 542 THR A N 1
ATOM 4347 C CA . THR A 1 542 ? 21.920 -14.450 -39.146 1.00 88.25 542 THR A CA 1
ATOM 4348 C C . THR A 1 542 ? 21.026 -13.332 -38.609 1.00 88.25 542 THR A C 1
ATOM 4350 O O . THR A 1 542 ? 19.822 -13.344 -38.862 1.00 88.25 542 THR A O 1
ATOM 4353 N N . GLU A 1 543 ? 21.603 -12.327 -37.947 1.00 89.12 543 GLU A N 1
ATOM 4354 C CA . GLU A 1 543 ? 20.872 -11.153 -37.459 1.00 89.12 543 GLU A CA 1
ATOM 4355 C C . GLU A 1 543 ? 20.342 -10.291 -38.622 1.00 89.12 543 GLU A C 1
ATOM 4357 O O . GLU A 1 543 ? 19.178 -9.889 -38.599 1.00 89.12 543 GLU A O 1
ATOM 4362 N N . VAL A 1 544 ? 21.122 -10.087 -39.695 1.00 91.69 544 VAL A N 1
ATOM 4363 C CA . VAL A 1 544 ? 20.658 -9.404 -40.925 1.00 91.69 544 VAL A CA 1
ATOM 4364 C C . VAL A 1 544 ? 19.441 -10.116 -41.524 1.00 91.69 544 VAL A C 1
ATOM 4366 O O . VAL A 1 544 ? 18.440 -9.471 -41.852 1.00 91.69 544 VAL A O 1
ATOM 4369 N N . LEU A 1 545 ? 19.487 -11.447 -41.642 1.00 90.94 545 LEU A N 1
ATOM 4370 C CA . LEU A 1 545 ? 18.356 -12.245 -42.126 1.00 90.94 545 LEU A CA 1
ATOM 4371 C C . LEU A 1 545 ? 17.129 -12.111 -41.212 1.00 90.94 545 LEU A C 1
ATOM 4373 O O . LEU A 1 545 ? 16.008 -11.997 -41.712 1.00 90.94 545 LEU A O 1
ATOM 4377 N N . ALA A 1 546 ? 17.325 -12.059 -39.892 1.00 90.00 546 ALA A N 1
ATOM 4378 C CA . ALA A 1 546 ? 16.248 -11.854 -38.927 1.00 90.00 546 ALA A CA 1
ATOM 4379 C C . ALA A 1 546 ? 15.606 -10.458 -39.035 1.00 90.00 546 ALA A C 1
ATOM 4381 O O . ALA A 1 546 ? 14.377 -10.344 -38.953 1.00 90.00 546 ALA A O 1
ATOM 4382 N N . PHE A 1 547 ? 16.396 -9.404 -39.277 1.00 93.19 547 PHE A N 1
ATOM 4383 C CA . PHE A 1 547 ? 15.876 -8.065 -39.575 1.00 93.19 547 PHE A CA 1
ATOM 4384 C C . PHE A 1 547 ? 15.062 -8.060 -40.869 1.00 93.19 547 PHE A C 1
ATOM 4386 O O . PHE A 1 547 ? 13.918 -7.610 -40.857 1.00 93.19 547 PHE A O 1
ATOM 4393 N N . ARG A 1 548 ? 15.602 -8.616 -41.966 1.00 94.00 548 ARG A N 1
ATOM 4394 C CA . ARG A 1 548 ? 14.887 -8.712 -43.255 1.00 94.00 548 ARG A CA 1
ATOM 4395 C C . ARG A 1 548 ? 13.549 -9.424 -43.095 1.00 94.00 548 ARG A C 1
ATOM 4397 O O . ARG A 1 548 ? 12.525 -8.908 -43.536 1.00 94.00 548 ARG A O 1
ATOM 4404 N N . LYS A 1 549 ? 13.559 -10.576 -42.418 1.00 91.69 549 LYS A N 1
ATOM 4405 C CA . LYS A 1 549 ? 12.356 -11.357 -42.124 1.00 91.69 549 LYS A CA 1
ATOM 4406 C C . LYS A 1 549 ? 11.342 -10.543 -41.320 1.00 91.69 549 LYS A C 1
ATOM 4408 O O . LYS A 1 549 ? 10.188 -10.468 -41.718 1.00 91.69 549 LYS A O 1
ATOM 4413 N N . SER A 1 550 ? 11.776 -9.884 -40.245 1.00 90.44 550 SER A N 1
ATOM 4414 C CA . SER A 1 550 ? 10.897 -9.053 -39.412 1.00 90.44 550 SER A CA 1
ATOM 4415 C C . SER A 1 550 ? 10.283 -7.878 -40.186 1.00 90.44 550 SER A C 1
ATOM 4417 O O . SER A 1 550 ? 9.099 -7.605 -40.021 1.00 90.44 550 SER A O 1
ATOM 4419 N N . VAL A 1 551 ? 11.043 -7.189 -41.051 1.00 92.31 551 VAL A N 1
ATOM 4420 C CA . VAL A 1 551 ? 10.504 -6.093 -41.887 1.00 92.31 551 VAL A CA 1
ATOM 4421 C C . VAL A 1 551 ? 9.471 -6.617 -42.885 1.00 92.31 551 VAL A C 1
ATOM 4423 O O . VAL A 1 551 ? 8.403 -6.020 -43.031 1.00 92.31 551 VAL A O 1
ATOM 4426 N N . LEU A 1 552 ? 9.776 -7.731 -43.554 1.00 91.38 552 LEU A N 1
ATOM 4427 C CA . LEU A 1 552 ? 8.867 -8.365 -44.505 1.00 91.38 552 LEU A CA 1
ATOM 4428 C C . LEU A 1 552 ? 7.569 -8.797 -43.822 1.00 91.38 552 LEU A C 1
ATOM 4430 O O . LEU A 1 552 ? 6.501 -8.303 -44.170 1.00 91.38 552 LEU A O 1
ATOM 4434 N N . GLU A 1 553 ? 7.670 -9.649 -42.804 1.00 89.81 553 GLU A N 1
ATOM 4435 C CA . GLU A 1 553 ? 6.514 -10.281 -42.167 1.00 89.81 553 GLU A CA 1
ATOM 4436 C C . GLU A 1 553 ? 5.641 -9.293 -41.387 1.00 89.81 553 GLU A C 1
ATOM 4438 O O . GLU A 1 553 ? 4.421 -9.441 -41.376 1.00 89.81 553 GLU A O 1
ATOM 4443 N N . GLU A 1 554 ? 6.230 -8.294 -40.722 1.00 87.88 554 GLU A N 1
ATOM 4444 C CA . GLU A 1 554 ? 5.477 -7.416 -39.818 1.00 87.88 554 GLU A CA 1
ATOM 4445 C C . GLU A 1 554 ? 5.010 -6.118 -40.489 1.00 87.88 554 GLU A C 1
ATOM 4447 O O . GLU A 1 554 ? 4.025 -5.536 -40.025 1.00 87.88 554 GLU A O 1
ATOM 4452 N N . ILE A 1 555 ? 5.681 -5.658 -41.558 1.00 88.06 555 ILE A N 1
ATOM 4453 C CA . ILE A 1 555 ? 5.393 -4.373 -42.221 1.00 88.06 555 ILE A CA 1
ATOM 4454 C C . ILE A 1 555 ? 4.992 -4.553 -43.689 1.00 88.06 555 ILE A C 1
ATOM 4456 O O . ILE A 1 555 ? 3.924 -4.078 -44.072 1.00 88.06 555 ILE A O 1
ATOM 4460 N N . VAL A 1 556 ? 5.836 -5.176 -44.520 1.00 87.69 556 VAL A N 1
ATOM 4461 C CA . VAL A 1 556 ? 5.672 -5.150 -45.990 1.00 87.69 556 VAL A CA 1
ATOM 4462 C C . VAL A 1 556 ? 4.573 -6.100 -46.467 1.00 87.69 556 VAL A C 1
ATOM 4464 O O . VAL A 1 556 ? 3.675 -5.668 -47.188 1.00 87.69 556 VAL A O 1
ATOM 4467 N N . ASP A 1 557 ? 4.618 -7.355 -46.025 1.00 86.69 557 ASP A N 1
ATOM 4468 C CA . ASP A 1 557 ? 3.708 -8.428 -46.451 1.00 86.69 557 ASP A CA 1
ATOM 4469 C C . ASP A 1 557 ? 2.486 -8.556 -45.531 1.00 86.69 557 ASP A C 1
ATOM 4471 O O . ASP A 1 557 ? 1.590 -9.375 -45.746 1.00 86.69 557 ASP A O 1
ATOM 4475 N N . ASN A 1 558 ? 2.425 -7.739 -44.482 1.00 83.94 558 ASN A N 1
ATOM 4476 C CA . ASN A 1 558 ? 1.321 -7.765 -43.544 1.00 83.94 558 ASN A CA 1
ATOM 4477 C C . ASN A 1 558 ? 0.095 -7.039 -44.128 1.00 83.94 558 ASN A C 1
ATOM 4479 O O . ASN A 1 558 ? -0.069 -5.821 -44.015 1.00 83.94 558 ASN A O 1
ATOM 4483 N N . GLU A 1 559 ? -0.808 -7.823 -44.724 1.00 78.19 559 GLU A N 1
ATOM 4484 C CA . GLU A 1 559 ? -2.096 -7.383 -45.286 1.00 78.19 559 GLU A CA 1
ATOM 4485 C C . GLU A 1 559 ? -2.958 -6.576 -44.297 1.00 78.19 559 GLU A C 1
ATOM 4487 O O . GLU A 1 559 ? -3.800 -5.762 -44.704 1.00 78.19 559 GLU A O 1
ATOM 4492 N N . GLU A 1 560 ? -2.742 -6.763 -42.989 1.00 71.31 560 GLU A N 1
ATOM 4493 C CA . GLU A 1 560 ? -3.429 -6.018 -41.943 1.00 71.31 560 GLU A CA 1
ATOM 4494 C C . GLU A 1 560 ? -3.078 -4.528 -41.993 1.00 71.31 560 GLU A C 1
ATOM 4496 O O . GLU A 1 560 ? -3.961 -3.708 -41.760 1.00 71.31 560 GLU A O 1
ATOM 4501 N N . TRP A 1 561 ? -1.858 -4.142 -42.387 1.00 70.12 561 TRP A N 1
ATOM 4502 C CA . TRP A 1 561 ? -1.500 -2.732 -42.591 1.00 70.12 561 TRP A CA 1
ATOM 4503 C C . TRP A 1 561 ? -2.214 -2.131 -43.785 1.00 70.12 561 TRP A C 1
ATOM 4505 O O . TRP A 1 561 ? -2.785 -1.046 -43.678 1.00 70.12 561 TRP A O 1
ATOM 4515 N N . GLY A 1 562 ? -2.250 -2.860 -44.900 1.00 65.06 562 GLY A N 1
ATOM 4516 C CA . GLY A 1 562 ? -3.020 -2.454 -46.069 1.00 65.06 562 GLY A CA 1
ATOM 4517 C C . GLY A 1 562 ? -4.496 -2.271 -45.721 1.00 65.06 562 GLY A C 1
ATOM 4518 O O . GLY A 1 562 ? -5.129 -1.335 -46.199 1.00 65.06 562 GLY A O 1
ATOM 4519 N N . THR A 1 563 ? -5.046 -3.132 -44.867 1.00 67.38 563 THR A N 1
ATOM 4520 C CA . THR A 1 563 ? -6.440 -3.044 -44.422 1.00 67.38 563 THR A CA 1
ATOM 4521 C C . THR A 1 563 ? -6.642 -1.912 -43.421 1.00 67.38 563 THR A C 1
ATOM 4523 O O . THR A 1 563 ? -7.501 -1.078 -43.650 1.00 67.38 563 THR A O 1
ATOM 4526 N N . ARG A 1 564 ? -5.833 -1.800 -42.364 1.00 64.69 564 ARG A N 1
ATOM 4527 C CA . ARG A 1 564 ? -5.972 -0.792 -41.295 1.00 64.69 564 ARG A CA 1
ATOM 4528 C C . ARG A 1 564 ? -5.681 0.636 -41.755 1.00 64.69 564 ARG A C 1
ATOM 4530 O O . ARG A 1 564 ? -6.387 1.551 -41.338 1.00 64.69 564 ARG A O 1
ATOM 4537 N N . MET A 1 565 ? -4.722 0.830 -42.666 1.00 63.41 565 MET A N 1
ATOM 4538 C CA . MET A 1 565 ? -4.510 2.125 -43.333 1.00 63.41 565 MET A CA 1
ATOM 4539 C C . MET A 1 565 ? -5.698 2.513 -44.230 1.00 63.41 565 MET A C 1
ATOM 4541 O O . MET A 1 565 ? -5.881 3.694 -44.511 1.00 63.41 565 MET A O 1
ATOM 4545 N N . ARG A 1 566 ? -6.523 1.536 -44.649 1.00 58.72 566 ARG A N 1
ATOM 4546 C CA . ARG A 1 566 ? -7.760 1.732 -45.425 1.00 58.72 566 ARG A CA 1
ATOM 4547 C C . ARG A 1 566 ? -9.040 1.774 -44.574 1.00 58.72 566 ARG A C 1
ATOM 4549 O O . ARG A 1 566 ? -9.982 2.440 -44.984 1.00 58.72 566 ARG A O 1
ATOM 4556 N N . THR A 1 567 ? -9.111 1.089 -43.424 1.00 50.19 567 THR A N 1
ATOM 4557 C CA . THR A 1 567 ? -10.339 0.906 -42.613 1.00 50.19 567 THR A CA 1
ATOM 4558 C C . THR A 1 567 ? -10.517 1.905 -41.473 1.00 50.19 567 THR A C 1
ATOM 4560 O O . THR A 1 567 ? -11.540 1.880 -40.793 1.00 50.19 567 THR A O 1
ATOM 4563 N N . ILE A 1 568 ? -9.610 2.869 -41.332 1.00 55.16 568 ILE A N 1
ATOM 4564 C CA . ILE A 1 568 ? -9.891 4.127 -40.637 1.00 55.16 568 ILE A CA 1
ATOM 4565 C C . ILE A 1 568 ? -10.326 3.959 -39.164 1.00 55.16 568 ILE A C 1
ATOM 4567 O O . ILE A 1 568 ? -11.301 4.556 -38.699 1.00 55.16 568 ILE A O 1
ATOM 4571 N N . GLN A 1 569 ? -9.604 3.138 -38.403 1.00 49.91 569 GLN A N 1
ATOM 4572 C CA . GLN A 1 569 ? -9.866 2.958 -36.977 1.00 49.91 569 GLN A CA 1
ATOM 4573 C C . GLN A 1 569 ? -8.548 2.980 -36.193 1.00 49.91 569 GLN A C 1
ATOM 4575 O O . GLN A 1 569 ? -7.927 1.949 -35.957 1.00 49.91 569 GLN A O 1
ATOM 4580 N N . LEU A 1 570 ? -8.099 4.179 -35.808 1.00 53.19 570 LEU A N 1
ATOM 4581 C CA . LEU A 1 570 ? -7.039 4.340 -34.809 1.00 53.19 570 LEU A CA 1
ATOM 4582 C C . LEU A 1 570 ? -7.732 4.405 -33.442 1.00 53.19 570 LEU A C 1
ATOM 4584 O O . LEU A 1 570 ? -8.589 5.267 -33.223 1.00 53.19 570 LEU A O 1
ATOM 4588 N N . GLU A 1 571 ? -7.427 3.465 -32.546 1.00 50.38 571 GLU A N 1
ATOM 4589 C CA . GLU A 1 571 ? -8.004 3.440 -31.198 1.00 50.38 571 GLU A CA 1
ATOM 4590 C C . GLU A 1 571 ? -7.616 4.728 -30.454 1.00 50.38 571 GLU A C 1
ATOM 4592 O O . GLU A 1 571 ? -6.445 4.998 -30.169 1.00 50.38 571 GLU A O 1
ATOM 4597 N N . GLY A 1 572 ? -8.611 5.580 -30.196 1.00 40.34 572 GLY A N 1
ATOM 4598 C CA . GLY A 1 572 ? -8.404 6.905 -29.634 1.00 40.34 572 GLY A CA 1
ATOM 4599 C C . GLY A 1 572 ? -8.296 6.878 -28.119 1.00 40.34 572 GLY A C 1
ATOM 4600 O O . GLY A 1 572 ? -9.314 6.870 -27.435 1.00 40.34 572 GLY A O 1
ATOM 4601 N N . GLY A 1 573 ? -7.064 6.968 -27.614 1.00 46.84 573 GLY A N 1
ATOM 4602 C CA . GLY A 1 573 ? -6.734 7.431 -26.264 1.00 46.84 573 GLY A CA 1
ATOM 4603 C C . GLY A 1 573 ? -7.485 6.765 -25.091 1.00 46.84 573 GLY A C 1
ATOM 4604 O O . GLY A 1 573 ? -8.228 5.799 -25.245 1.00 46.84 573 GLY A O 1
ATOM 4605 N N . PRO A 1 574 ? -7.339 7.297 -23.867 1.00 41.31 574 PRO A N 1
ATOM 4606 C CA . PRO A 1 574 ? -7.947 6.724 -22.660 1.00 41.31 574 PRO A CA 1
ATOM 4607 C C . PRO A 1 574 ? -9.490 6.776 -22.621 1.00 41.31 574 PRO A C 1
ATOM 4609 O O . PRO A 1 574 ? -10.085 6.376 -21.624 1.00 41.31 574 PRO A O 1
ATOM 4612 N N . ARG A 1 575 ? -10.155 7.277 -23.674 1.00 40.53 575 ARG A N 1
ATOM 4613 C CA . ARG A 1 575 ? -11.622 7.390 -23.769 1.00 40.53 575 ARG A CA 1
ATOM 4614 C C . ARG A 1 575 ? -12.263 6.448 -24.797 1.00 40.53 575 ARG A C 1
ATOM 4616 O O . ARG A 1 575 ? -13.474 6.513 -24.967 1.00 40.53 575 ARG A O 1
ATOM 4623 N N . GLY A 1 576 ? -11.495 5.569 -25.449 1.00 43.47 576 GLY A N 1
ATOM 4624 C CA . GLY A 1 576 ? -12.038 4.453 -26.239 1.00 43.47 576 GLY A CA 1
ATOM 4625 C C . GLY A 1 576 ? -12.866 4.851 -27.469 1.00 43.47 576 GLY A C 1
ATOM 4626 O O . GLY A 1 576 ? -13.643 4.042 -27.970 1.00 43.47 576 GLY A O 1
ATOM 4627 N N . GLY A 1 577 ? -12.725 6.085 -27.959 1.00 47.22 577 GLY A N 1
ATOM 4628 C CA . GLY A 1 577 ? -13.402 6.545 -29.168 1.00 47.22 577 GLY A CA 1
ATOM 4629 C C . GLY A 1 577 ? -12.527 6.299 -30.389 1.00 47.22 577 GLY A C 1
ATOM 4630 O O . GLY A 1 577 ? -11.490 6.939 -30.536 1.00 47.22 577 GLY A O 1
ATOM 4631 N N . ALA A 1 578 ? -12.927 5.393 -31.275 1.00 53.94 578 ALA A N 1
ATOM 4632 C CA . ALA A 1 578 ? -12.319 5.296 -32.595 1.00 53.94 578 ALA A CA 1
ATOM 4633 C C . ALA A 1 578 ? -12.657 6.554 -33.410 1.00 53.94 578 ALA A C 1
ATOM 4635 O O . ALA A 1 578 ? -13.826 6.804 -33.703 1.00 53.94 578 ALA A O 1
ATOM 4636 N N . ILE A 1 579 ? -11.648 7.348 -33.773 1.00 54.78 579 ILE A N 1
ATOM 4637 C CA . ILE A 1 579 ? -11.834 8.509 -34.650 1.00 54.78 579 ILE A CA 1
ATOM 4638 C C . ILE A 1 579 ? -11.529 8.067 -36.078 1.00 54.78 579 ILE A C 1
ATOM 4640 O O . ILE A 1 579 ? -10.433 7.574 -36.354 1.00 54.78 579 ILE A O 1
ATOM 4644 N N . ARG A 1 580 ? -12.494 8.264 -36.983 1.00 56.53 580 ARG A N 1
ATOM 4645 C CA . ARG A 1 580 ? -12.259 8.106 -38.418 1.00 56.53 580 ARG A CA 1
ATOM 4646 C C . ARG A 1 580 ? -11.449 9.306 -38.932 1.00 56.53 580 ARG A C 1
ATOM 4648 O O . ARG A 1 580 ? -11.794 10.442 -38.627 1.00 56.53 580 ARG A O 1
ATOM 4655 N N . ILE A 1 581 ? -10.370 9.059 -39.669 1.00 59.62 581 ILE A N 1
ATOM 4656 C CA . ILE A 1 581 ? -9.516 10.061 -40.318 1.00 59.62 581 ILE A CA 1
ATOM 4657 C C . ILE A 1 581 ? -9.555 9.823 -41.830 1.00 59.62 581 ILE A C 1
ATOM 4659 O O . ILE A 1 581 ? -9.237 8.736 -42.286 1.00 59.62 581 ILE A O 1
ATOM 4663 N N . ASP A 1 582 ? -9.884 10.832 -42.629 1.00 54.81 582 ASP A N 1
ATOM 4664 C CA . ASP A 1 582 ? -10.107 10.648 -44.074 1.00 54.81 582 ASP A CA 1
ATOM 4665 C C . ASP A 1 582 ? -8.848 10.266 -44.877 1.00 54.81 582 ASP A C 1
ATOM 4667 O O . ASP A 1 582 ? -8.943 9.882 -46.043 1.00 54.81 582 ASP A O 1
ATOM 4671 N N . ARG A 1 583 ? -7.655 10.377 -44.274 1.00 64.81 583 ARG A N 1
ATOM 4672 C CA . ARG A 1 583 ? -6.366 10.014 -44.879 1.00 64.81 583 ARG A CA 1
ATOM 4673 C C . ARG A 1 583 ? -5.423 9.396 -43.839 1.00 64.81 583 ARG A C 1
ATOM 4675 O O . ARG A 1 583 ? -5.442 9.835 -42.684 1.00 64.81 583 ARG A O 1
ATOM 4682 N N . PRO A 1 584 ? -4.581 8.416 -44.223 1.00 68.94 584 PRO A N 1
ATOM 4683 C CA . PRO A 1 584 ? -3.534 7.914 -43.341 1.00 68.94 584 PRO A CA 1
ATOM 4684 C C . PRO A 1 584 ? -2.573 9.058 -42.969 1.00 68.94 584 PRO A C 1
ATOM 4686 O O . PRO A 1 584 ? -2.313 9.925 -43.809 1.00 68.94 584 PRO A O 1
ATOM 4689 N N . PRO A 1 585 ? -2.041 9.090 -41.733 1.00 78.31 585 PRO A N 1
ATOM 4690 C CA . PRO A 1 585 ? -1.036 10.073 -41.346 1.00 78.31 585 PRO A CA 1
ATOM 4691 C C . PRO A 1 585 ? 0.160 10.020 -42.303 1.00 78.31 585 PRO A C 1
ATOM 4693 O O . PRO A 1 585 ? 0.650 8.935 -42.613 1.00 78.31 585 PRO A O 1
ATOM 4696 N N . GLU A 1 586 ? 0.649 11.178 -42.747 1.00 85.75 586 GLU A N 1
ATOM 4697 C CA . GLU A 1 586 ? 1.804 11.264 -43.652 1.00 85.75 586 GLU A CA 1
ATOM 4698 C C . GLU A 1 586 ? 3.027 10.532 -43.079 1.00 85.75 586 GLU A C 1
ATOM 4700 O O . GLU A 1 586 ? 3.688 9.772 -43.785 1.00 85.75 586 GLU A O 1
ATOM 4705 N N . ASP A 1 587 ? 3.254 10.655 -41.768 1.00 83.88 587 ASP A N 1
ATOM 4706 C CA . ASP A 1 587 ? 4.314 9.939 -41.052 1.00 83.88 587 ASP A CA 1
ATOM 4707 C C . ASP A 1 587 ? 4.190 8.416 -41.153 1.00 83.88 587 ASP A C 1
ATOM 4709 O O . ASP A 1 587 ? 5.196 7.714 -41.168 1.00 83.88 587 ASP A O 1
ATOM 4713 N N . ALA A 1 588 ? 2.967 7.889 -41.233 1.00 84.62 588 ALA A N 1
ATOM 4714 C CA . ALA A 1 588 ? 2.743 6.457 -41.360 1.00 84.62 588 ALA A CA 1
ATOM 4715 C C . ALA A 1 588 ? 3.077 5.958 -42.775 1.00 84.62 588 ALA A C 1
ATOM 4717 O O . ALA A 1 588 ? 3.657 4.887 -42.924 1.00 84.62 588 ALA A O 1
ATOM 4718 N N . LEU A 1 589 ? 2.775 6.748 -43.813 1.00 87.00 589 LEU A N 1
ATOM 4719 C CA . LEU A 1 589 ? 3.209 6.448 -45.182 1.00 87.00 589 LEU A CA 1
ATOM 4720 C C . LEU A 1 589 ? 4.735 6.507 -45.299 1.00 87.00 589 LEU A C 1
ATOM 4722 O O . LEU A 1 589 ? 5.341 5.584 -45.844 1.00 87.00 589 LEU A O 1
ATOM 4726 N N . ARG A 1 590 ? 5.352 7.541 -44.715 1.00 89.06 590 ARG A N 1
ATOM 4727 C CA . ARG A 1 590 ? 6.813 7.676 -44.634 1.00 89.06 590 ARG A CA 1
ATOM 4728 C C . ARG A 1 590 ? 7.449 6.514 -43.881 1.00 89.06 590 ARG A C 1
ATOM 4730 O O . ARG A 1 590 ? 8.470 6.008 -44.316 1.00 89.06 590 ARG A O 1
ATOM 4737 N N . PHE A 1 591 ? 6.829 6.029 -42.806 1.00 91.19 591 PHE A N 1
ATOM 4738 C CA . PHE A 1 591 ? 7.319 4.849 -42.089 1.00 91.19 591 PHE A CA 1
ATOM 4739 C C . PHE A 1 591 ? 7.364 3.613 -42.992 1.00 91.19 591 PHE A C 1
ATOM 4741 O O . PHE A 1 591 ? 8.349 2.879 -42.980 1.00 91.19 591 PHE A O 1
ATOM 4748 N N . LEU A 1 592 ? 6.322 3.382 -43.800 1.00 90.06 592 LEU A N 1
ATOM 4749 C CA . LEU A 1 592 ? 6.300 2.261 -44.745 1.00 90.06 592 LEU A CA 1
ATOM 4750 C C . LEU A 1 592 ? 7.374 2.403 -45.830 1.00 90.06 592 LEU A C 1
ATOM 4752 O O . LEU A 1 592 ? 7.946 1.406 -46.263 1.00 90.06 592 LEU A O 1
ATOM 4756 N N . GLU A 1 593 ? 7.639 3.623 -46.289 1.00 92.62 593 GLU A N 1
ATOM 4757 C CA . GLU A 1 593 ? 8.708 3.899 -47.247 1.00 92.62 593 GLU A CA 1
ATOM 4758 C C . GLU A 1 593 ? 10.094 3.636 -46.645 1.00 92.62 593 GLU A C 1
ATOM 4760 O O . GLU A 1 593 ? 10.868 2.875 -47.222 1.00 92.62 593 GLU A O 1
ATOM 4765 N N . GLU A 1 594 ? 10.370 4.164 -45.452 1.00 93.75 594 GLU A N 1
ATOM 4766 C CA . GLU A 1 594 ? 11.618 3.928 -44.712 1.00 93.75 594 GLU A CA 1
ATOM 4767 C C . GLU A 1 594 ? 11.850 2.436 -44.437 1.00 93.75 594 GLU A C 1
ATOM 4769 O O . GLU A 1 594 ? 12.965 1.939 -44.581 1.00 93.75 594 GLU A O 1
ATOM 4774 N N . ALA A 1 595 ? 10.795 1.685 -44.102 1.00 93.50 595 ALA A N 1
ATOM 4775 C CA . ALA A 1 595 ? 10.886 0.242 -43.901 1.00 93.50 595 ALA A CA 1
ATOM 4776 C C . ALA A 1 595 ? 11.266 -0.503 -45.195 1.00 93.50 595 ALA A C 1
ATOM 4778 O O . ALA A 1 595 ? 12.090 -1.419 -45.164 1.00 93.50 595 ALA A O 1
ATOM 4779 N N . ARG A 1 596 ? 10.711 -0.102 -46.349 1.00 93.81 596 ARG A N 1
ATOM 4780 C CA . ARG A 1 596 ? 11.091 -0.670 -47.656 1.00 93.81 596 ARG A CA 1
ATOM 4781 C C . ARG A 1 596 ? 12.523 -0.307 -48.040 1.00 93.81 596 ARG A C 1
ATOM 4783 O O . ARG A 1 596 ? 13.232 -1.162 -48.565 1.00 93.81 596 ARG A O 1
ATOM 4790 N N . GLN A 1 597 ? 12.952 0.923 -47.754 1.00 94.62 597 GLN A N 1
ATOM 4791 C CA . GLN A 1 597 ? 14.334 1.351 -47.978 1.00 94.62 597 GLN A CA 1
ATOM 4792 C C . GLN A 1 597 ? 15.303 0.514 -47.138 1.00 94.62 597 GLN A C 1
ATOM 4794 O O . GLN A 1 597 ? 16.211 -0.092 -47.706 1.00 94.62 597 GLN A O 1
ATOM 4799 N N . LEU A 1 598 ? 15.035 0.351 -45.835 1.00 94.62 598 LEU A N 1
ATOM 4800 C CA . LEU A 1 598 ? 15.799 -0.546 -44.964 1.00 94.62 598 LEU A CA 1
ATOM 4801 C C . LEU A 1 598 ? 15.891 -1.960 -45.560 1.00 94.62 598 LEU A C 1
ATOM 4803 O O . LEU A 1 598 ? 16.979 -2.514 -45.677 1.00 94.62 598 LEU A O 1
ATOM 4807 N N . LEU A 1 599 ? 14.773 -2.539 -46.006 1.00 94.06 599 LEU A N 1
ATOM 4808 C CA . LEU A 1 599 ? 14.769 -3.873 -46.613 1.00 94.06 599 LEU A CA 1
ATOM 4809 C C . LEU A 1 599 ? 15.632 -3.968 -47.886 1.00 94.06 599 LEU A C 1
ATOM 4811 O O . LEU A 1 599 ? 16.259 -5.004 -48.123 1.00 94.06 599 LEU A O 1
ATOM 4815 N N . SER A 1 600 ? 15.656 -2.917 -48.708 1.00 94.31 600 SER A N 1
ATOM 4816 C CA . SER A 1 600 ? 16.480 -2.867 -49.922 1.00 94.31 600 SER A CA 1
ATOM 4817 C C . SER A 1 600 ? 17.977 -2.716 -49.627 1.00 94.31 600 SER A C 1
ATOM 4819 O O . SER A 1 600 ? 18.805 -3.226 -50.379 1.00 94.31 600 SER A O 1
ATOM 4821 N N . GLU A 1 601 ? 18.322 -2.068 -48.513 1.00 94.06 601 GLU A N 1
ATOM 4822 C CA . GLU A 1 601 ? 19.704 -1.792 -48.111 1.00 94.06 601 GLU A CA 1
ATOM 4823 C C . GLU A 1 601 ? 20.350 -2.944 -47.345 1.00 94.06 601 GLU A C 1
ATOM 4825 O O . GLU A 1 601 ? 21.565 -3.114 -47.427 1.00 94.06 601 GLU A O 1
ATOM 4830 N N . LEU A 1 602 ? 19.557 -3.769 -46.654 1.00 92.06 602 LEU A N 1
ATOM 4831 C CA . LEU A 1 602 ? 20.041 -4.969 -45.970 1.00 92.06 602 LEU A CA 1
ATOM 4832 C C . LEU A 1 602 ? 20.554 -6.003 -46.979 1.00 92.06 602 LEU A C 1
ATOM 4834 O O . LEU A 1 602 ? 19.810 -6.882 -47.413 1.00 92.06 602 LEU A O 1
ATOM 4838 N N . ARG A 1 603 ? 21.831 -5.935 -47.355 1.00 85.00 603 ARG A N 1
ATOM 4839 C CA . ARG A 1 603 ? 22.442 -6.890 -48.291 1.00 85.00 603 ARG A CA 1
ATOM 4840 C C . ARG A 1 603 ? 22.712 -8.208 -47.578 1.00 85.00 603 ARG A C 1
ATOM 4842 O O . ARG A 1 603 ? 23.377 -8.225 -46.556 1.00 85.00 603 ARG A O 1
ATOM 4849 N N . VAL A 1 604 ? 22.228 -9.329 -48.093 1.00 73.25 604 VAL A N 1
ATOM 4850 C CA . VAL A 1 604 ? 22.710 -10.627 -47.604 1.00 73.25 604 VAL A CA 1
ATOM 4851 C C . VAL A 1 604 ? 24.006 -10.891 -48.352 1.00 73.25 604 VAL A C 1
ATOM 4853 O O . VAL A 1 604 ? 23.972 -10.972 -49.581 1.00 73.25 604 VAL A O 1
ATOM 4856 N N . SER A 1 605 ? 25.138 -10.960 -47.644 1.00 67.69 605 SER A N 1
ATOM 4857 C CA . SER A 1 605 ? 26.377 -11.408 -48.282 1.00 67.69 605 SER A CA 1
ATOM 4858 C C . SER A 1 605 ? 26.112 -12.797 -48.865 1.00 67.69 605 SER A C 1
ATOM 4860 O O . SER A 1 605 ? 25.524 -13.622 -48.153 1.00 67.69 605 SER A O 1
ATOM 4862 N N . PRO A 1 606 ? 26.442 -13.072 -50.140 1.00 63.12 606 PRO A N 1
ATOM 4863 C CA . PRO A 1 606 ? 26.304 -14.417 -50.669 1.00 63.12 606 PRO A CA 1
ATOM 4864 C C . PRO A 1 606 ? 27.130 -15.329 -49.764 1.00 63.12 606 PRO A C 1
ATOM 4866 O O . PRO A 1 606 ? 28.345 -15.171 -49.677 1.00 63.12 606 PRO A O 1
ATOM 4869 N N . LEU A 1 607 ? 26.458 -16.223 -49.028 1.00 55.09 607 LEU A N 1
ATOM 4870 C CA . LEU A 1 607 ? 27.136 -17.245 -48.237 1.00 55.09 607 LEU A CA 1
ATOM 4871 C C . LEU A 1 607 ? 28.159 -17.892 -49.174 1.00 55.09 607 LEU A C 1
ATOM 4873 O O . LEU A 1 607 ? 27.742 -18.333 -50.251 1.00 55.09 607 LEU A O 1
ATOM 4877 N N . PRO A 1 608 ? 29.463 -17.909 -48.833 1.00 52.88 608 PRO A N 1
ATOM 4878 C CA . PRO A 1 608 ? 30.433 -18.609 -49.648 1.00 52.88 608 PRO A CA 1
ATOM 4879 C C . PRO A 1 608 ? 29.907 -20.027 -49.774 1.00 52.88 608 PRO A C 1
ATOM 4881 O O . PRO A 1 608 ? 29.706 -20.723 -48.775 1.00 52.88 608 PRO A O 1
ATOM 4884 N N . THR A 1 609 ? 29.565 -20.405 -51.002 1.00 45.03 609 THR A N 1
ATOM 4885 C CA . THR A 1 609 ? 29.126 -21.755 -51.313 1.00 45.03 609 THR A CA 1
ATOM 4886 C C . THR A 1 609 ? 30.349 -22.610 -51.050 1.00 45.03 609 THR A C 1
ATOM 4888 O O . THR A 1 609 ? 31.189 -22.745 -51.931 1.00 45.03 609 THR A O 1
ATOM 4891 N N . ILE A 1 610 ? 30.524 -23.087 -49.814 1.00 45.59 610 ILE A N 1
ATOM 4892 C CA . ILE A 1 610 ? 31.569 -24.050 -49.496 1.00 45.59 610 ILE A CA 1
ATOM 4893 C C . ILE A 1 610 ? 31.249 -25.217 -50.422 1.00 45.59 610 ILE A C 1
ATOM 4895 O O . ILE A 1 610 ? 30.170 -25.805 -50.273 1.00 45.59 610 ILE A O 1
ATOM 4899 N N . PRO A 1 611 ? 32.095 -25.512 -51.425 1.00 44.47 611 PRO A N 1
ATOM 4900 C CA . PRO A 1 611 ? 31.884 -26.687 -52.233 1.00 44.47 611 PRO A CA 1
ATOM 4901 C C . PRO A 1 611 ? 32.024 -27.843 -51.256 1.00 44.47 611 PRO A C 1
ATOM 4903 O O . PRO A 1 611 ? 33.115 -28.134 -50.767 1.00 44.47 611 PRO A O 1
ATOM 4906 N N . ILE A 1 612 ? 30.893 -28.442 -50.891 1.00 46.06 612 ILE A N 1
ATOM 4907 C CA . ILE A 1 612 ? 30.878 -29.705 -50.180 1.00 46.06 612 ILE A CA 1
ATOM 4908 C C . ILE A 1 612 ? 31.569 -30.655 -51.150 1.00 46.06 612 ILE A C 1
ATOM 4910 O O . ILE A 1 612 ? 30.965 -31.090 -52.129 1.00 46.06 612 ILE A O 1
ATOM 4914 N N . GLN A 1 613 ? 32.863 -30.900 -50.938 1.00 45.34 613 GLN A N 1
ATOM 4915 C CA . GLN A 1 613 ? 33.544 -32.008 -51.576 1.00 45.34 613 GLN A CA 1
ATOM 4916 C C . GLN A 1 613 ? 32.823 -33.249 -51.072 1.00 45.34 613 GLN A C 1
ATOM 4918 O O . GLN A 1 613 ? 33.036 -33.707 -49.951 1.00 45.34 613 GLN A O 1
ATOM 4923 N N . SER A 1 614 ? 31.898 -33.740 -51.890 1.00 39.34 614 SER A N 1
ATOM 4924 C CA . SER A 1 614 ? 31.357 -35.076 -51.774 1.00 39.34 614 SER A CA 1
ATOM 4925 C C . SER A 1 614 ? 32.538 -36.027 -51.908 1.00 39.34 614 SER A C 1
ATOM 4927 O O . SER A 1 614 ? 32.986 -36.334 -53.011 1.00 39.34 614 SER A O 1
ATOM 4929 N N . THR A 1 615 ? 33.081 -36.461 -50.777 1.00 45.03 615 THR A N 1
ATOM 4930 C CA . THR A 1 615 ? 33.895 -37.665 -50.704 1.00 45.03 615 THR A CA 1
ATOM 4931 C C . THR A 1 615 ? 32.984 -38.829 -51.067 1.00 45.03 615 THR A C 1
ATOM 4933 O O . THR A 1 615 ? 32.293 -39.410 -50.233 1.00 45.03 615 THR A O 1
ATOM 4936 N N . GLU A 1 616 ? 32.933 -39.127 -52.362 1.00 47.75 616 GLU A N 1
ATOM 4937 C CA . GLU A 1 616 ? 32.391 -40.372 -52.875 1.00 47.75 616 GLU A CA 1
ATOM 4938 C C . GLU A 1 616 ? 33.238 -41.519 -52.326 1.00 47.75 616 GLU A C 1
ATOM 4940 O O . GLU A 1 616 ? 34.384 -41.700 -52.721 1.00 47.75 616 GLU A O 1
ATOM 4945 N N . ASN A 1 617 ? 32.668 -42.300 -51.410 1.00 43.09 617 ASN A N 1
ATOM 4946 C CA . ASN A 1 617 ? 33.020 -43.704 -51.249 1.00 43.09 617 ASN A CA 1
ATOM 4947 C C . ASN A 1 617 ? 31.767 -44.513 -50.878 1.00 43.09 617 ASN A C 1
ATOM 4949 O O . ASN A 1 617 ? 31.296 -44.519 -49.746 1.00 43.09 617 ASN A O 1
ATOM 4953 N N . SER A 1 618 ? 31.242 -45.161 -51.919 1.00 47.38 618 SER A N 1
ATOM 4954 C CA . SER A 1 618 ? 30.582 -46.470 -51.968 1.00 47.38 618 SER A CA 1
ATOM 4955 C C . SER A 1 618 ? 29.511 -46.862 -50.928 1.00 47.38 618 SER A C 1
ATOM 4957 O O . SER A 1 618 ? 29.793 -47.237 -49.794 1.00 47.38 618 SER A O 1
ATOM 4959 N N . THR A 1 619 ? 28.297 -47.007 -51.473 1.00 47.91 619 THR A N 1
ATOM 4960 C CA . THR A 1 619 ? 27.360 -48.134 -51.287 1.00 47.91 619 THR A CA 1
ATOM 4961 C C . THR A 1 619 ? 26.771 -48.397 -49.899 1.00 47.91 619 THR A C 1
ATOM 4963 O O . THR A 1 619 ? 27.207 -49.294 -49.187 1.00 47.91 619 THR A O 1
ATOM 4966 N N . ALA A 1 620 ? 25.617 -47.782 -49.635 1.00 40.47 620 ALA A N 1
ATOM 4967 C CA . ALA A 1 620 ? 24.432 -48.510 -49.174 1.00 40.47 620 ALA A CA 1
ATOM 4968 C C . ALA A 1 620 ? 23.172 -47.683 -49.459 1.00 40.47 620 ALA A C 1
ATOM 4970 O O . ALA A 1 620 ? 23.068 -46.518 -49.087 1.00 40.47 620 ALA A O 1
ATOM 4971 N N . LYS A 1 621 ? 22.215 -48.309 -50.148 1.00 50.00 621 LYS A N 1
ATOM 4972 C CA . LYS A 1 621 ? 20.869 -47.788 -50.390 1.00 50.00 621 LYS A CA 1
ATOM 4973 C C . LYS A 1 621 ? 20.208 -47.419 -49.061 1.00 50.00 621 LYS A C 1
ATOM 4975 O O . LYS A 1 621 ? 19.948 -48.307 -48.260 1.00 50.00 621 LYS A O 1
ATOM 4980 N N . ASN A 1 622 ? 19.872 -46.147 -48.891 1.00 38.06 622 ASN A N 1
ATOM 4981 C CA . ASN A 1 622 ? 18.599 -45.725 -48.319 1.00 38.06 622 ASN A CA 1
ATOM 4982 C C . ASN A 1 622 ? 18.321 -44.289 -48.759 1.00 38.06 622 ASN A C 1
ATOM 4984 O O . ASN A 1 622 ? 19.134 -43.388 -48.581 1.00 38.06 622 ASN A O 1
ATOM 4988 N N . SER A 1 623 ? 17.167 -44.118 -49.392 1.00 46.28 623 SER A N 1
ATOM 4989 C CA . SER A 1 623 ? 16.596 -42.849 -49.813 1.00 46.28 623 SER A CA 1
ATOM 4990 C C . SER A 1 623 ? 16.437 -41.915 -48.614 1.00 46.28 623 SER A C 1
ATOM 4992 O O . SER A 1 623 ? 15.559 -42.120 -47.776 1.00 46.28 623 SER A O 1
ATOM 4994 N N . MET A 1 624 ? 17.267 -40.882 -48.554 1.00 37.88 624 MET A N 1
ATOM 4995 C CA . MET A 1 624 ? 17.041 -39.712 -47.720 1.00 37.88 624 MET A CA 1
ATOM 4996 C C . MET A 1 624 ? 17.310 -38.487 -48.592 1.00 37.88 624 MET A C 1
ATOM 4998 O O . MET A 1 624 ? 18.446 -38.219 -48.976 1.00 37.88 624 MET A O 1
ATOM 5002 N N . GLU A 1 625 ? 16.229 -37.808 -48.974 1.00 33.03 625 GLU A N 1
ATOM 5003 C CA . GLU A 1 625 ? 16.254 -36.515 -49.653 1.00 33.03 625 GLU A CA 1
ATOM 5004 C C . GLU A 1 625 ? 17.032 -35.510 -48.795 1.00 33.03 625 GLU A C 1
ATOM 5006 O O . GLU A 1 625 ? 16.629 -35.168 -47.681 1.00 33.03 625 GLU A O 1
ATOM 5011 N N . ILE A 1 626 ? 18.166 -35.039 -49.313 1.00 34.53 626 ILE A N 1
ATOM 5012 C CA . ILE A 1 626 ? 18.902 -33.919 -48.735 1.00 34.53 626 ILE A CA 1
ATOM 5013 C C . ILE A 1 626 ? 18.259 -32.645 -49.274 1.00 34.53 626 ILE A C 1
ATOM 5015 O O . ILE A 1 626 ? 18.436 -32.266 -50.430 1.00 34.53 626 ILE A O 1
ATOM 5019 N N . ASN A 1 627 ? 17.479 -32.016 -48.397 1.00 32.44 627 ASN A N 1
ATOM 5020 C CA . ASN A 1 627 ? 16.890 -30.699 -48.568 1.00 32.44 627 ASN A CA 1
ATOM 5021 C C . ASN A 1 627 ? 17.970 -29.663 -48.903 1.00 32.44 627 ASN A C 1
ATOM 5023 O O . ASN A 1 627 ? 18.805 -29.320 -48.064 1.00 32.44 627 ASN A O 1
ATOM 5027 N N . SER A 1 628 ? 17.890 -29.090 -50.100 1.00 29.38 628 SER A N 1
ATOM 5028 C CA . SER A 1 628 ? 18.378 -27.738 -50.336 1.00 29.38 628 SER A CA 1
ATOM 5029 C C . SER A 1 628 ? 17.724 -26.810 -49.312 1.00 29.38 628 SER A C 1
ATOM 5031 O O . SER A 1 628 ? 16.500 -26.831 -49.163 1.00 29.38 628 SER A O 1
ATOM 5033 N N . ILE A 1 629 ? 18.510 -25.979 -48.623 1.00 34.75 629 ILE A N 1
ATOM 5034 C CA . ILE A 1 629 ? 18.002 -24.859 -47.817 1.00 34.75 629 ILE A CA 1
ATOM 5035 C C . ILE A 1 629 ? 17.474 -23.798 -48.792 1.00 34.75 629 ILE A C 1
ATOM 5037 O O . ILE A 1 629 ? 18.023 -22.719 -48.977 1.00 34.75 629 ILE A O 1
ATOM 5041 N N . THR A 1 630 ? 16.390 -24.130 -49.476 1.00 33.59 630 THR A N 1
ATOM 5042 C CA . THR A 1 630 ? 15.405 -23.152 -49.883 1.00 33.59 630 THR A CA 1
ATOM 5043 C C . THR A 1 630 ? 14.785 -22.705 -48.568 1.00 33.59 630 THR A C 1
ATOM 5045 O O . THR A 1 630 ? 14.281 -23.539 -47.813 1.00 33.59 630 THR A O 1
ATOM 5048 N N . ILE A 1 631 ? 14.840 -21.411 -48.248 1.00 37.91 631 ILE A N 1
ATOM 5049 C CA . ILE A 1 631 ? 13.946 -20.836 -47.241 1.00 37.91 631 ILE A CA 1
ATOM 5050 C C . ILE A 1 631 ? 12.544 -21.012 -47.824 1.00 37.91 631 ILE A C 1
ATOM 5052 O O . ILE A 1 631 ? 12.023 -20.157 -48.534 1.00 37.91 631 ILE A O 1
ATOM 5056 N N . GLY A 1 632 ? 11.976 -22.198 -47.620 1.00 32.44 632 GLY A N 1
ATOM 5057 C CA . GLY A 1 632 ? 10.597 -22.477 -47.915 1.00 32.44 632 GLY A CA 1
ATOM 5058 C C . GLY A 1 632 ? 9.804 -21.538 -47.035 1.00 32.44 632 GLY A C 1
ATOM 5059 O O . GLY A 1 632 ? 9.792 -21.685 -45.812 1.00 32.44 632 GLY A O 1
ATOM 5060 N N . ILE A 1 633 ? 9.135 -20.579 -47.666 1.00 38.88 633 ILE A N 1
ATOM 5061 C CA . ILE A 1 633 ? 7.961 -19.909 -47.121 1.00 38.88 633 ILE A CA 1
ATOM 5062 C C . ILE A 1 633 ? 6.892 -21.007 -47.005 1.00 38.88 633 ILE A C 1
ATOM 5064 O O . ILE A 1 633 ? 5.935 -21.076 -47.769 1.00 38.88 633 ILE A O 1
ATOM 5068 N N . SER A 1 634 ? 7.105 -21.973 -46.109 1.00 33.47 634 SER A N 1
ATOM 5069 C CA . SER A 1 634 ? 6.072 -22.915 -45.724 1.00 33.47 634 SER A CA 1
ATOM 5070 C C . SER A 1 634 ? 5.003 -22.052 -45.087 1.00 33.47 634 SER A C 1
ATOM 5072 O O . SER A 1 634 ? 5.332 -21.296 -44.170 1.00 33.47 634 SER A O 1
ATOM 5074 N N . GLY A 1 635 ? 3.772 -22.128 -45.594 1.00 38.41 635 GLY A N 1
ATOM 5075 C CA . GLY A 1 635 ? 2.614 -21.448 -45.032 1.00 38.41 635 GLY A CA 1
ATOM 5076 C C . GLY A 1 635 ? 2.538 -21.723 -43.537 1.00 38.41 635 GLY A C 1
ATOM 5077 O O . GLY A 1 635 ? 2.002 -22.739 -43.098 1.00 38.41 635 GLY A O 1
ATOM 5078 N N . SER A 1 636 ? 3.140 -20.821 -42.766 1.00 37.50 636 SER A N 1
ATOM 5079 C CA . SER A 1 636 ? 3.092 -20.790 -41.322 1.00 37.50 636 SER A CA 1
ATOM 5080 C C . SER A 1 636 ? 1.613 -20.772 -40.988 1.00 37.50 636 SER A C 1
ATOM 5082 O O . SER A 1 636 ? 0.902 -19.826 -41.337 1.00 37.50 636 SER A O 1
ATOM 5084 N N . LYS A 1 637 ? 1.119 -21.857 -40.378 1.00 39.94 637 LYS A N 1
ATOM 5085 C CA . LYS A 1 637 ? -0.142 -21.820 -39.641 1.00 39.94 637 LYS A CA 1
ATOM 5086 C C . LYS A 1 637 ? -0.005 -20.630 -38.702 1.00 39.94 637 LYS A C 1
ATOM 5088 O O . LYS A 1 637 ? 0.704 -20.745 -37.704 1.00 39.94 637 LYS A O 1
ATOM 5093 N N . LYS A 1 638 ? -0.617 -19.495 -39.074 1.00 42.16 638 LYS A N 1
ATOM 5094 C CA . LYS A 1 638 ? -0.661 -18.263 -38.283 1.00 42.16 638 LYS A CA 1
ATOM 5095 C C . LYS A 1 638 ? -0.944 -18.702 -36.853 1.00 42.16 638 LYS A C 1
ATOM 5097 O O . LYS A 1 638 ? -2.022 -19.242 -36.603 1.00 42.16 638 LYS A O 1
ATOM 5102 N N . SER A 1 639 ? 0.040 -18.589 -35.955 1.00 43.72 639 SER A N 1
ATOM 5103 C CA . SER A 1 639 ? -0.192 -18.938 -34.556 1.00 43.72 639 SER A CA 1
ATOM 5104 C C . SER A 1 639 ? -1.375 -18.089 -34.121 1.00 43.72 639 SER A C 1
ATOM 5106 O O . SER A 1 639 ? -1.324 -16.868 -34.276 1.00 43.72 639 SER A O 1
ATOM 5108 N N . SER A 1 640 ? -2.444 -18.731 -33.663 1.00 41.59 640 SER A N 1
ATOM 5109 C CA . SER A 1 640 ? -3.757 -18.116 -33.454 1.00 41.59 640 SER A CA 1
ATOM 5110 C C . SER A 1 640 ? -3.760 -16.948 -32.463 1.00 41.59 640 SER A C 1
ATOM 5112 O O . SER A 1 640 ? -4.749 -16.230 -32.415 1.00 41.59 640 SER A O 1
ATOM 5114 N N . ASP A 1 641 ? -2.645 -16.685 -31.776 1.00 51.28 641 ASP A N 1
ATOM 5115 C CA . ASP A 1 641 ? -2.464 -15.535 -30.895 1.00 51.28 641 ASP A CA 1
ATOM 5116 C C . ASP A 1 641 ? -1.321 -14.636 -31.384 1.00 51.28 641 ASP A C 1
ATOM 5118 O O . ASP A 1 641 ? -0.194 -14.651 -30.868 1.00 51.28 641 ASP A O 1
ATOM 5122 N N . SER A 1 642 ? -1.607 -13.815 -32.399 1.00 58.31 642 SER A N 1
ATOM 5123 C CA . SER A 1 642 ? -0.692 -12.738 -32.788 1.00 58.31 642 SER A CA 1
ATOM 5124 C C . SER A 1 642 ? -0.375 -11.869 -31.558 1.00 58.31 642 SER A C 1
ATOM 5126 O O . SER A 1 642 ? -1.217 -11.667 -30.684 1.00 58.31 642 SER A O 1
ATOM 5128 N N . TRP A 1 643 ? 0.851 -11.351 -31.437 1.00 50.16 643 TRP A N 1
ATOM 5129 C CA . TRP A 1 643 ? 1.208 -10.457 -30.321 1.00 50.16 643 TRP A CA 1
ATOM 5130 C C . TRP A 1 643 ? 0.285 -9.227 -30.249 1.00 50.16 643 TRP A C 1
ATOM 5132 O O . TRP A 1 643 ? -0.033 -8.775 -29.156 1.00 50.16 643 TRP A O 1
ATOM 5142 N N . ILE A 1 644 ? -0.223 -8.761 -31.398 1.00 52.66 644 ILE A N 1
ATOM 5143 C CA . ILE A 1 644 ? -1.260 -7.725 -31.491 1.00 52.66 644 ILE A CA 1
ATOM 5144 C C . ILE A 1 644 ? -2.542 -8.190 -30.793 1.00 52.66 644 ILE A C 1
ATOM 5146 O O . ILE A 1 644 ? -3.067 -7.459 -29.959 1.00 52.66 644 ILE A O 1
ATOM 5150 N N . SER A 1 645 ? -3.012 -9.410 -31.070 1.00 57.41 645 SER A N 1
ATOM 5151 C CA . SER A 1 645 ? -4.167 -10.019 -30.395 1.00 57.41 645 SER A CA 1
ATOM 5152 C C . SER A 1 645 ? -3.933 -10.133 -28.887 1.00 57.41 645 SER A C 1
ATOM 5154 O O . SER A 1 645 ? -4.791 -9.726 -28.116 1.00 57.41 645 SER A O 1
ATOM 5156 N N . ARG A 1 646 ? -2.741 -10.564 -28.449 1.00 58.97 646 ARG A N 1
ATOM 5157 C CA . ARG A 1 646 ? -2.384 -10.655 -27.020 1.00 58.97 646 ARG A CA 1
ATOM 5158 C C . ARG A 1 646 ? -2.347 -9.292 -26.332 1.00 58.97 646 ARG A C 1
ATOM 5160 O O . ARG A 1 646 ? -2.883 -9.153 -25.237 1.00 58.97 646 ARG A O 1
ATOM 5167 N N . MET A 1 647 ? -1.769 -8.277 -26.976 1.00 53.09 647 MET A N 1
ATOM 5168 C CA . MET A 1 647 ? -1.815 -6.897 -26.492 1.00 53.09 647 MET A CA 1
ATOM 5169 C C . MET A 1 647 ? -3.258 -6.403 -26.395 1.00 53.09 647 MET A C 1
ATOM 5171 O O . MET A 1 647 ? -3.651 -5.868 -25.363 1.00 53.09 647 MET A O 1
ATOM 5175 N N . GLN A 1 648 ? -4.058 -6.589 -27.446 1.00 59.38 648 GLN A N 1
ATOM 5176 C CA . GLN A 1 648 ? -5.456 -6.163 -27.486 1.00 59.38 648 GLN A CA 1
ATOM 5177 C C . GLN A 1 648 ? -6.298 -6.864 -26.417 1.00 59.38 648 GLN A C 1
ATOM 5179 O O . GLN A 1 648 ? -7.048 -6.200 -25.706 1.00 59.38 648 GLN A O 1
ATOM 5184 N N . ASP A 1 649 ? -6.156 -8.176 -26.248 1.00 60.47 649 ASP A N 1
ATOM 5185 C CA . ASP A 1 649 ? -6.869 -8.945 -25.227 1.00 60.47 649 ASP A CA 1
ATOM 5186 C C . ASP A 1 649 ? -6.434 -8.547 -23.817 1.00 60.47 649 ASP A C 1
ATOM 5188 O O . ASP A 1 649 ? -7.270 -8.408 -22.918 1.00 60.47 649 ASP A O 1
ATOM 5192 N N . TRP A 1 650 ? -5.150 -8.249 -23.627 1.00 56.22 650 TRP A N 1
ATOM 5193 C CA . TRP A 1 650 ? -4.640 -7.674 -22.389 1.00 56.22 650 TRP A CA 1
ATOM 5194 C C . TRP A 1 650 ? -5.247 -6.286 -22.095 1.00 56.22 650 TRP A C 1
ATOM 5196 O O . TRP A 1 650 ? -5.742 -6.039 -20.992 1.00 56.22 650 TRP A O 1
ATOM 5206 N N . TRP A 1 651 ? -5.308 -5.388 -23.085 1.00 52.84 651 TRP A N 1
ATOM 5207 C CA . TRP A 1 651 ? -5.961 -4.078 -22.946 1.00 52.84 651 TRP A CA 1
ATOM 5208 C C . TRP A 1 651 ? -7.465 -4.211 -22.651 1.00 52.84 651 TRP A C 1
ATOM 5210 O O . TRP A 1 651 ? -7.990 -3.523 -21.768 1.00 52.84 651 TRP A O 1
ATOM 5220 N N . ARG A 1 652 ? -8.164 -5.127 -23.336 1.00 58.81 652 ARG A N 1
ATOM 5221 C CA . ARG A 1 652 ? -9.602 -5.400 -23.152 1.00 58.81 652 ARG A CA 1
ATOM 5222 C C . ARG A 1 652 ? -9.909 -5.942 -21.758 1.00 58.81 652 ARG A C 1
ATOM 5224 O O . ARG A 1 652 ? -10.792 -5.417 -21.082 1.00 58.81 652 ARG A O 1
ATOM 5231 N N . THR A 1 653 ? -9.170 -6.951 -21.296 1.00 57.75 653 THR A N 1
ATOM 5232 C CA . THR A 1 653 ? -9.379 -7.580 -19.977 1.00 57.75 653 THR A CA 1
ATOM 5233 C C . THR A 1 653 ? -9.164 -6.611 -18.812 1.00 57.75 653 THR A C 1
ATOM 5235 O O . THR A 1 653 ? -9.811 -6.746 -17.769 1.00 57.75 653 THR A O 1
ATOM 5238 N N . ARG A 1 654 ? -8.319 -5.586 -18.984 1.00 53.28 654 ARG A N 1
ATOM 5239 C CA . ARG A 1 654 ? -8.089 -4.559 -17.959 1.00 53.28 654 ARG A CA 1
ATOM 5240 C C . ARG A 1 654 ? -9.107 -3.421 -17.985 1.00 53.28 654 ARG A C 1
ATOM 5242 O O . ARG A 1 654 ? -9.566 -3.006 -16.922 1.00 53.28 654 ARG A O 1
ATOM 5249 N N . ASN A 1 655 ? -9.505 -2.957 -19.171 1.00 46.28 655 ASN A N 1
ATOM 5250 C CA . ASN A 1 655 ? -10.534 -1.918 -19.319 1.00 46.28 655 ASN A CA 1
ATOM 5251 C C . ASN A 1 655 ? -11.942 -2.402 -18.938 1.00 46.28 655 ASN A C 1
ATOM 5253 O O . ASN A 1 655 ? -12.810 -1.580 -18.656 1.00 46.28 655 ASN A O 1
ATOM 5257 N N . LEU A 1 656 ? -12.162 -3.717 -18.859 1.00 46.72 656 LEU A N 1
ATOM 5258 C CA . LEU A 1 656 ? -13.388 -4.310 -18.314 1.00 46.72 656 LEU A CA 1
ATOM 5259 C C . LEU A 1 656 ? -13.411 -4.380 -16.774 1.00 46.72 656 LEU A C 1
ATOM 5261 O O . LEU A 1 656 ? -14.459 -4.666 -16.200 1.00 46.72 656 LEU A O 1
ATOM 5265 N N . ASN A 1 657 ? -12.294 -4.082 -16.098 1.00 42.53 657 ASN A N 1
ATOM 5266 C CA . ASN A 1 657 ? -12.159 -4.155 -14.640 1.00 42.53 657 ASN A CA 1
ATOM 5267 C C . ASN A 1 657 ? -11.945 -2.829 -13.863 1.00 42.53 657 ASN A C 1
ATOM 5269 O O . ASN A 1 657 ? -11.543 -2.901 -12.697 1.00 42.53 657 ASN A O 1
ATOM 5273 N N . PRO A 1 658 ? -12.248 -1.613 -14.363 1.00 38.44 658 PRO A N 1
ATOM 5274 C CA . PRO A 1 658 ? -12.346 -0.459 -13.492 1.00 38.44 658 PRO A CA 1
ATOM 5275 C C . PRO A 1 658 ? -13.790 -0.352 -12.977 1.00 38.44 658 PRO A C 1
ATOM 5277 O O . PRO A 1 658 ? -14.703 0.052 -13.685 1.00 38.44 658 PRO A O 1
ATOM 5280 N N . ILE A 1 659 ? -13.984 -0.646 -11.689 1.00 42.22 659 ILE A N 1
ATOM 5281 C CA . ILE A 1 659 ? -15.110 -0.119 -10.901 1.00 42.22 659 ILE A CA 1
ATOM 5282 C C . ILE A 1 659 ? -16.491 -0.708 -11.267 1.00 42.22 659 ILE A C 1
ATOM 5284 O O . ILE A 1 659 ? -17.393 -0.006 -11.703 1.00 42.22 659 ILE A O 1
ATOM 5288 N N . THR A 1 660 ? -16.742 -1.975 -10.930 1.00 36.03 660 THR A N 1
ATOM 5289 C CA . THR A 1 660 ? -18.050 -2.337 -10.352 1.00 36.03 660 THR A CA 1
ATOM 5290 C C . THR A 1 660 ? -17.898 -3.400 -9.265 1.00 36.03 660 THR A C 1
ATOM 5292 O O . THR A 1 660 ? -18.171 -4.577 -9.460 1.00 36.03 660 THR A O 1
ATOM 5295 N N . SER A 1 661 ? -17.619 -2.968 -8.034 1.00 36.16 661 SER A N 1
ATOM 5296 C CA . SER A 1 661 ? -18.144 -3.663 -6.852 1.00 36.16 661 SER A CA 1
ATOM 5297 C C . SER A 1 661 ? -19.659 -3.418 -6.744 1.00 36.16 661 SER A C 1
ATOM 5299 O O . SER A 1 661 ? -20.181 -2.943 -5.736 1.00 36.16 661 SER A O 1
ATOM 5301 N N . LYS A 1 662 ? -20.413 -3.725 -7.808 1.00 34.69 662 LYS A N 1
ATOM 5302 C CA . LYS A 1 662 ? -21.859 -3.867 -7.676 1.00 34.69 662 LYS A CA 1
ATOM 5303 C C . LYS A 1 662 ? -22.075 -5.167 -6.913 1.00 34.69 662 LYS A C 1
ATOM 5305 O O . LYS A 1 662 ? -21.766 -6.246 -7.409 1.00 34.69 662 LYS A O 1
ATOM 5310 N N . LYS A 1 663 ? -22.590 -5.040 -5.685 1.00 37.12 663 LYS A N 1
ATOM 5311 C CA . LYS A 1 663 ? -23.235 -6.134 -4.947 1.00 37.12 663 LYS A CA 1
ATOM 5312 C C . LYS A 1 663 ? -24.032 -6.991 -5.942 1.00 37.12 663 LYS A C 1
ATOM 5314 O O . LYS A 1 663 ? -24.708 -6.396 -6.789 1.00 37.12 663 LYS A O 1
ATOM 5319 N N . PRO A 1 664 ? -23.992 -8.332 -5.854 1.00 31.83 664 PRO A N 1
ATOM 5320 C CA . PRO A 1 664 ? -24.817 -9.161 -6.719 1.00 31.83 664 PRO A CA 1
ATOM 5321 C C . PRO A 1 664 ? -26.266 -8.690 -6.578 1.00 31.83 664 PRO A C 1
ATOM 5323 O O . PRO A 1 664 ? -26.805 -8.659 -5.467 1.00 31.83 664 PRO A O 1
ATOM 5326 N N . LYS A 1 665 ? -26.870 -8.250 -7.692 1.00 31.61 665 LYS A N 1
ATOM 5327 C CA . LYS A 1 665 ? -28.316 -8.027 -7.747 1.00 31.61 665 LYS A CA 1
ATOM 5328 C C . LYS A 1 665 ? -28.965 -9.332 -7.270 1.00 31.61 665 LYS A C 1
ATOM 5330 O O . LYS A 1 665 ? -28.569 -10.391 -7.761 1.00 31.61 665 LYS A O 1
ATOM 5335 N N . PRO A 1 666 ? -29.907 -9.299 -6.314 1.00 31.17 666 PRO A N 1
ATOM 5336 C CA . PRO A 1 666 ? -30.684 -10.487 -6.019 1.00 31.17 666 PRO A CA 1
ATOM 5337 C C . PRO A 1 666 ? -31.368 -10.913 -7.318 1.00 31.17 666 PRO A C 1
ATOM 5339 O O . PRO A 1 666 ? -32.010 -10.094 -7.976 1.00 31.17 666 PRO A O 1
ATOM 5342 N N . LEU A 1 667 ? -31.167 -12.175 -7.698 1.00 28.59 667 LEU A N 1
ATOM 5343 C CA . LEU A 1 667 ? -31.981 -12.856 -8.696 1.00 28.59 667 LEU A CA 1
ATOM 5344 C C . LEU A 1 667 ? -33.440 -12.709 -8.257 1.00 28.59 667 LEU A C 1
ATOM 5346 O O . LEU A 1 667 ? -33.883 -13.377 -7.323 1.00 28.59 667 LEU A O 1
ATOM 5350 N N . TYR A 1 668 ? -34.152 -11.778 -8.889 1.00 27.50 668 TYR A N 1
ATOM 5351 C CA . TYR A 1 668 ? -35.602 -11.780 -8.903 1.00 27.50 668 TYR A CA 1
ATOM 5352 C C . TYR A 1 668 ? -36.002 -13.003 -9.723 1.00 27.50 668 TYR A C 1
ATOM 5354 O O . TYR A 1 668 ? -35.765 -13.061 -10.925 1.00 27.50 668 TYR A O 1
ATOM 5362 N N . ILE A 1 669 ? -36.520 -14.011 -9.031 1.00 32.81 669 ILE A N 1
ATOM 5363 C CA . ILE A 1 669 ? -37.288 -15.083 -9.650 1.00 32.81 669 ILE A CA 1
ATOM 5364 C C . ILE A 1 669 ? -38.666 -14.470 -9.895 1.00 32.81 669 ILE A C 1
ATOM 5366 O O . ILE A 1 669 ? -39.353 -14.118 -8.934 1.00 32.81 669 ILE A O 1
ATOM 5370 N N . GLU A 1 670 ? -39.036 -14.280 -11.160 1.00 30.03 670 GLU A N 1
ATOM 5371 C CA . GLU A 1 670 ? -40.423 -13.993 -11.524 1.00 30.03 670 GLU A CA 1
ATOM 5372 C C . GLU A 1 670 ? -41.307 -15.161 -11.062 1.00 30.03 670 GLU A C 1
ATOM 5374 O O . GLU A 1 670 ? -40.947 -16.323 -11.281 1.00 30.03 670 GLU A O 1
ATOM 5379 N N . PRO A 1 671 ? -42.447 -14.905 -10.397 1.00 31.06 671 PRO A N 1
ATOM 5380 C CA . PRO A 1 671 ? -43.413 -15.956 -10.152 1.00 31.06 671 PRO A CA 1
ATOM 5381 C C . PRO A 1 671 ? -44.020 -16.376 -11.491 1.00 31.06 671 PRO A C 1
ATOM 5383 O O . PRO A 1 671 ? -44.543 -15.551 -12.239 1.00 31.06 671 PRO A O 1
ATOM 5386 N N . ALA A 1 672 ? -43.936 -17.676 -11.773 1.00 28.77 672 ALA A N 1
ATOM 5387 C CA . ALA A 1 672 ? -44.627 -18.312 -12.878 1.00 28.77 672 ALA A CA 1
ATOM 5388 C C . ALA A 1 672 ? -46.115 -17.933 -12.849 1.00 28.77 672 ALA A C 1
ATOM 5390 O O . ALA A 1 672 ? -46.797 -18.131 -11.841 1.00 28.77 672 ALA A O 1
ATOM 5391 N N . GLN A 1 673 ? -46.604 -17.394 -13.963 1.00 30.22 673 GLN A N 1
ATOM 5392 C CA . GLN A 1 673 ? -48.029 -17.274 -14.224 1.00 30.22 673 GLN A CA 1
ATOM 5393 C C . GLN A 1 673 ? -48.608 -18.686 -14.348 1.00 30.22 673 GLN A C 1
ATOM 5395 O O . GLN A 1 673 ? -48.327 -19.406 -15.305 1.00 30.22 673 GLN A O 1
ATOM 5400 N N . SER A 1 674 ? -49.401 -19.089 -13.359 1.00 29.56 674 SER A N 1
ATOM 5401 C CA . SER A 1 674 ? -50.300 -20.230 -13.468 1.00 29.56 674 SER A CA 1
ATOM 5402 C C . SER A 1 674 ? -51.462 -19.846 -14.381 1.00 29.56 674 SER A C 1
ATOM 5404 O O . SER A 1 674 ? -52.238 -18.945 -14.056 1.00 29.56 674 SER A O 1
ATOM 5406 N N . SER A 1 675 ? -51.573 -20.535 -15.512 1.00 33.00 675 SER A N 1
ATOM 5407 C CA . SER A 1 675 ? -52.839 -20.709 -16.216 1.00 33.00 675 SER A CA 1
ATOM 5408 C C . SER A 1 675 ? -53.256 -22.169 -16.057 1.00 33.00 675 SER A C 1
ATOM 5410 O O . SER A 1 675 ? -52.421 -23.063 -16.213 1.00 33.00 675 SER A O 1
ATOM 5412 N N . ILE A 1 676 ? -54.552 -22.334 -15.762 1.00 32.69 676 ILE A N 1
ATOM 5413 C CA . ILE A 1 676 ? -55.297 -23.525 -15.313 1.00 32.69 676 ILE A CA 1
ATOM 5414 C C . ILE A 1 676 ? -55.274 -23.728 -13.797 1.00 32.69 676 ILE A C 1
ATOM 5416 O O . ILE A 1 676 ? -54.228 -24.123 -13.237 1.00 32.69 676 ILE A O 1
#

Foldseek 3Di:
DVVVVVVVVVLLVVLVVVVVVPPPDDDDDDDDDDDDDDDDDDDDDDDDDDDDDDDDDDDDDDDDDDDDPPPPPDPDPDDPVNDDLVVLLVSLLPDDDLCSLPCQLVPDVSSVVLSLDLLSLLSNLCSPQNQQCSLVCCVVSPLVSDDPSNVVNSVVVRRDDFLLSLVVLVVQVVVDPDDHRDPVVNVVSLVVLCVLQPPNSPQCPDPVDSQRLQNLLQCLLPPPPNQDPVSVVVLCCNCPRRVDADDCVPHPDGPLVSVLSVCVNPLVSLLSNVVSVHDCVSNQLVNLLVQLPDPPDDLVSSVSNVVSPRDCDLLSLLLSLQVQDPRSVVSCPVPPDLVSSLVSLLVSLLLLQAACPDPVPRSPRDRDLNSNVSSCVVSVPDVLSNLNSFAPDSPQDDDLQDDGPDPLGTRNLNYPDSLVVLLSCCVPVNQPDPSNVSSVLSLLQDLDLDPSSLVSVVVSVVSPHADGLVSLQSLLVSLLRPSCLQVSLVVLVSNLVQQLQQAVVQVVVVVVVVPPPPDDDDDDPPVPPPPPPPPPSHADLVRLVSNLCSLCPRQPVPVVCVVCQVVQFRQDDPPRDGDGDPGRPPSSVSSSVSSVVSNVSSDRDPDPPPPPPPPDDDDDDDDDDDDDPPVPPPPPPPPPCDVSNVVVVVVVVVVVPDDDPPDPDPPDDDPDDDDD

Organism: Batrachochytrium dendrobatidis (strain JAM81 / FGSC 10211) (NCBI:txid684364)

Sequence (676 aa):
MLLRRSKVRVSLVSALTTILFYQHWPQPTILLKPHRAISSPLTDPNSSILINSKIATASITLPLLGKTRTTKTLPRIMMLTDCPVEVWTRIFSFVHDDTGLKLFPLICKQARCVSASPSSKALYFLTRYGKNMSFYFAYRKHLKALDLLVVQIMLQNGAQLPRFVAQKITSDYHMQSSGGISTPLFVFFVNHTYNIYADLALFNENASTFTSDHAAFERLVRAPISDTAVTIEKVNTLIHQFKFIPVSDLCSKPIAESIYYLSRLNLSFIRKLIVNGFDLSVVNDSIMERVMIHPYLNVRYLKRYLDVGFVLSNICIKRALAGGRVHTIAILHKLVEETKLKKLACDTIEDLFGPYLDRNTSLNVPWSSETVHRIIHTFQIPDTVIAKALLSNPDSVCTFDRVHPEFPVTRCYLKARPYPVWEWVLATYGPQHEFSISCMDDALSRAVADQELHDLHQKYLSAGFVFRPRHIKILACRLLHRSMTGNSLQLLRHLREQVIARQMKAFAEDTHLDDTDSDGGERTYNRSNHSHSDDINCISNTEVLAFRKSVLEEIVDNEEWGTRMRTIQLEGGPRGGAIRIDRPPEDALRFLEEARQLLSELRVSPLPTIPIQSTENSTAKNSMEINSITIGISGSKKSSDSWISRMQDWWRTRNLNPITSKKPKPLYIEPAQSSI

Nearest PDB structures (foldseek):
  8fny-assembly1_A  TM=2.156E-01  e=5.530E+00  Homo sapiens

Radius of gyration: 40.87 Å; Cα contacts (8 Å, |Δi|>4): 597; chains: 1; bounding box: 112×90×133 Å

Mean predicted a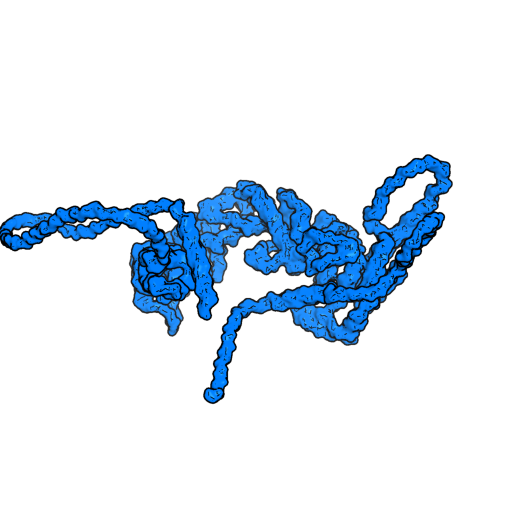ligned error: 14.76 Å

pLDDT: mean 75.86, std 23.4, range [25.78, 98.06]

Solvent-accessible surface area (backbone atoms only — not comparable to full-atom values): 41145 Å² total; per-residue (Å²): 126,73,79,65,57,56,63,54,51,56,54,52,54,54,54,51,56,55,60,66,71,63,75,84,66,87,82,84,88,82,84,88,78,89,87,84,88,87,86,87,89,84,87,88,89,83,82,90,82,86,91,88,85,86,85,80,89,80,83,92,76,84,80,78,95,68,86,78,77,83,73,80,73,71,79,76,79,78,50,80,87,73,52,55,69,67,57,53,33,52,52,56,27,66,50,74,63,98,49,30,88,68,52,46,39,71,74,41,72,66,42,29,56,41,65,66,33,46,69,37,44,25,45,25,37,36,67,67,49,34,41,48,40,20,58,53,50,37,53,74,77,35,46,93,75,58,46,66,64,21,52,52,49,26,45,74,73,58,37,42,83,32,53,56,50,50,53,51,52,53,53,48,53,77,68,51,90,75,91,58,75,53,66,72,52,49,53,48,48,51,55,52,41,34,71,74,47,45,78,74,47,57,80,70,68,54,98,89,48,78,64,50,63,57,53,46,49,51,49,47,42,65,38,96,69,36,87,39,72,69,42,50,49,52,52,46,41,40,43,69,73,38,43,42,65,92,49,65,92,70,42,98,55,70,51,37,56,50,50,44,39,38,45,69,73,41,54,67,55,55,45,51,30,43,74,43,62,45,68,58,79,85,31,30,54,67,33,47,43,55,51,57,69,37,92,83,61,44,64,70,61,53,45,58,45,42,78,61,69,50,65,90,43,72,66,31,50,30,44,43,54,61,65,40,43,70,64,48,53,58,42,43,65,75,75,39,59,63,71,61,48,46,51,42,49,53,56,33,48,28,56,67,28,31,46,79,80,40,89,86,79,36,75,85,62,75,84,50,67,71,27,52,54,47,53,36,64,76,60,64,59,53,67,72,58,48,37,54,17,35,29,64,58,60,85,62,81,76,50,83,81,50,68,68,96,53,84,64,42,30,29,28,69,69,33,97,76,37,60,70,58,42,52,45,40,30,74,73,62,33,38,86,30,69,68,25,44,37,42,46,56,43,56,56,58,51,90,63,77,42,68,70,56,54,55,47,52,50,50,42,49,76,64,60,41,77,82,51,39,51,50,50,49,39,42,51,59,34,52,51,32,80,75,33,18,63,59,35,34,52,52,50,50,54,41,43,54,52,56,50,52,16,39,53,48,37,53,54,57,61,60,63,66,73,76,73,79,84,68,97,64,96,67,83,85,76,78,68,82,72,68,85,79,71,58,81,65,44,52,51,73,69,54,53,51,44,35,47,49,34,45,37,60,58,56,72,70,25,62,63,52,66,44,50,64,69,65,39,66,36,70,32,69,102,76,73,48,64,52,74,53,100,61,69,58,67,44,50,56,49,35,57,50,52,51,51,50,45,54,71,65,62,73,77,75,79,73,79,76,72,78,77,76,76,78,84,75,84,90,78,96,72,97,68,87,80,78,72,88,63,85,69,85,63,84,68,76,73,64,92,70,44,70,65,53,51,51,50,51,53,53,50,63,51,72,74,64,74,83,74,91,66,72,82,74,76,81,78,76,78,80,80,84,82,81,134

Secondary structure (DSSP, 8-state):
-THHHHHHHHHHHHHHHHHHHT--SPPP---------------------------------PPP---------------GGGS-HHHHHHHHHT--STTHHHHGGGT-HHHHHHHH-HHHHHHHHHHHHHHHHHHHHHHHHHGGG--HHHHHHHHHTT----HHHHHHHHHHHHH-SSS---HHHHHHHHHHHHHHHGGGG---S-TT----HHHHHHHHHHSTTTTSHHHHHHHHIIIIIS-----GGG-SS-HHHHHHHHHHH-HHHHHHHHHTT--GGGTHHHHHHHHHT-TT--HHHHHHHHTTT----HHHHHHHHHTT-HHHHHHHHHHS-HHHHHHHHHHHHHHHHS----TTTS--PPP-HHHHHHHHHHHT--HHHHHHHHBSSTT----SSPPPSSSSSBGGGGSS--HHHHHHHHHHH-TTSHHHHHHHHHHHH-----HHHHHHHHHHHHTT----HHHHHHHHHHTTSGGGHHHHHHHHHHHHHHHHHHHHHHHHHHHHTSSS--S------------TT--TTS--HHHHHHHHHHHIIIIIS-HHHHHHHHHT-B--GGGT-PBP-SS--HHHHHHHHHHHHHHHH-PPP----------------------------------SS-HHHHHHHHHHHHHT-SS----PPP---PPP----